Protein AF-A0A0F9CV78-F1 (afdb_monomer_lite)

Foldseek 3Di:
DVVVVVVVVVVVVVLVPDDDPPDDSVRVCCVVPNPCNVVVVVVVVVVCPVPPPPCPPVNVVVVVVVVVVVVVVVVVVVVVVVVVVVVVVVVVVVVVVVVVVVVVVVVVVLQVQLQVQLLVLLCLLVPPVCVVKHWDWPDDDPDTDIWIDDVNPDTDGCVPPHDPQSVLSSVVSSVVSCVCRVCPVVALEDEAEASRPRHDPSSLVSVLCCCVPVRVSHHYHYHHPDPVSVVSCVVSVVDPPQVDWDWDDADPVPGTDTDPLPPDLVVVLVVCLVVFVQLVSLVSLQVNLLVLLVVLCVQAVFDFDDDPVPDDGNVRRVVSSLVVLLVLLVLLLQQCVLVVPPVSNVVSVVLVVLSVVLVVQLVVLCVVVVVDPPHDCSSVDTSVSVVSNSVSVVSVSVSQADPPPRFGWGFDDDPNHGAWIAGPVRPHTGGSDGDDD

Secondary structure (DSSP, 8-state):
-HHHHHHHHHHHHHHHS---TTS-HHHHHHHHS-TTHHHHHHHHHHHHHHHSPP--HHHHHHHHHHHHHHHHHHHHHHHHHHHHHHHHHHHHHHHHHHHHHHHHHHHHHHHHHHHHHHHHHHHHHHGGGGTT--EEEEEETTEEEEEEE-TTS-EE-HHHHS-HHHHHHHHHHHHHHHHHHHHTTT--EEEEESTTTTS-HHHHHHHHHIIIII-TTSEEEEE-S-HHHHHHHHHTTSS-GGG--EEEEEETTTEEEEE-TTS-SHHHHHHHHHTT-HHHHHHHHHHHHHHHHHHHHHHTT------TT----HHHHHHHHHHHHHHHHHHHHHHHHHTT-HHHHHHHHHHHHHHHHHHHHHHHHHHHHHTTTTS--GGG--HHHHHHHHHHHHHHHHTTB-TTT-PBPEEEEETTEEEEEE-TTSS-EEE-PPPP-

pLDDT: mean 80.66, std 13.9, range [34.59, 96.81]

InterPro domains:
  IPR027417 P-loop containing nucleoside triphosphate hydrolase [G3DSA:3.40.50.300] (4-243)
  IPR027417 P-loop containing nucleoside triphosphate hydrolase [SSF52540] (61-232)

Structure (mmCIF, N/CA/C/O backbone):
data_AF-A0A0F9CV78-F1
#
_entry.id   AF-A0A0F9CV78-F1
#
loop_
_atom_site.group_PDB
_atom_site.id
_atom_site.type_symbol
_atom_site.label_atom_id
_atom_site.label_alt_id
_atom_site.label_comp_id
_atom_site.label_asym_id
_atom_site.label_entity_id
_atom_site.label_seq_id
_atom_site.pdbx_PDB_ins_code
_atom_site.Cartn_x
_atom_site.Cartn_y
_atom_site.Cartn_z
_atom_site.occupancy
_atom_site.B_iso_or_equiv
_atom_site.auth_seq_id
_atom_site.auth_comp_id
_atom_site.auth_asym_id
_atom_site.auth_atom_id
_atom_site.pdbx_PDB_model_num
ATOM 1 N N . CYS A 1 1 ? -30.129 31.614 67.080 1.00 50.88 1 CYS A N 1
ATOM 2 C CA . CYS A 1 1 ? -28.924 32.392 66.713 1.00 50.88 1 CYS A CA 1
ATOM 3 C C . CYS A 1 1 ? -28.994 33.032 65.321 1.00 50.88 1 CYS A C 1
ATOM 5 O O . CYS A 1 1 ? -28.891 34.248 65.264 1.00 50.88 1 CYS A O 1
ATOM 7 N N . LEU A 1 2 ? -29.278 32.307 64.228 1.00 42.62 2 LEU A N 1
ATOM 8 C CA . LEU A 1 2 ? -29.254 32.865 62.855 1.00 42.62 2 LEU A CA 1
ATOM 9 C C . LEU A 1 2 ? -30.142 34.105 62.583 1.00 42.62 2 LEU A C 1
ATOM 11 O O . LEU A 1 2 ? -29.738 34.988 61.833 1.00 42.62 2 LEU A O 1
ATOM 15 N N . ARG A 1 3 ? -31.340 34.210 63.181 1.00 42.53 3 ARG A N 1
ATOM 16 C CA . ARG A 1 3 ? -32.244 35.363 62.958 1.00 42.53 3 ARG A CA 1
ATOM 17 C C . ARG A 1 3 ? -31.780 36.658 63.646 1.00 42.53 3 ARG A C 1
ATOM 19 O O . ARG A 1 3 ? -32.016 37.732 63.109 1.00 42.53 3 ARG A O 1
ATOM 26 N N . LEU A 1 4 ? -31.095 36.558 64.790 1.00 50.34 4 LEU A N 1
ATOM 27 C CA . LEU A 1 4 ? -30.516 37.711 65.501 1.00 50.34 4 LEU A CA 1
ATOM 28 C C . LEU A 1 4 ? -29.255 38.230 64.801 1.00 50.34 4 LEU A C 1
ATOM 30 O O . LEU A 1 4 ? -29.034 39.434 64.758 1.00 50.34 4 LEU A O 1
ATOM 34 N N . GLN A 1 5 ? -28.470 37.328 64.207 1.00 54.75 5 GLN A N 1
ATOM 35 C CA . GLN A 1 5 ? -27.323 37.685 63.370 1.00 54.75 5 GLN A CA 1
ATOM 36 C C . GLN A 1 5 ? -27.761 38.450 62.119 1.00 54.75 5 GLN A C 1
ATOM 38 O O . GLN A 1 5 ? -27.295 39.560 61.910 1.00 54.75 5 GLN A O 1
ATOM 43 N N . LYS A 1 6 ? -28.778 37.960 61.394 1.00 61.81 6 LYS A N 1
ATOM 44 C CA . LYS A 1 6 ? -29.358 38.687 60.250 1.00 61.81 6 LYS A CA 1
ATOM 45 C C . LYS A 1 6 ? -29.834 40.102 60.596 1.00 61.81 6 LYS A C 1
ATOM 47 O O . LYS A 1 6 ? -29.668 41.010 59.792 1.00 61.81 6 LYS A O 1
ATOM 52 N N . LEU A 1 7 ? -30.441 40.287 61.769 1.00 59.09 7 LEU A N 1
ATOM 53 C CA . LEU A 1 7 ? -30.933 41.595 62.208 1.00 59.09 7 LEU A CA 1
ATOM 54 C C . LEU A 1 7 ? -29.784 42.543 62.587 1.00 59.09 7 LEU A C 1
ATOM 56 O O . LEU A 1 7 ? -29.840 43.728 62.272 1.00 59.09 7 LEU A O 1
ATOM 60 N N . ARG A 1 8 ? -28.723 42.011 63.210 1.00 63.50 8 ARG A N 1
ATOM 61 C CA . ARG A 1 8 ? -27.482 42.748 63.478 1.00 63.50 8 ARG A CA 1
ATOM 62 C C . ARG A 1 8 ? -26.820 43.199 62.177 1.00 63.50 8 ARG A C 1
ATOM 64 O O . ARG A 1 8 ? -26.468 44.367 62.074 1.00 63.50 8 ARG A O 1
ATOM 71 N N . ASP A 1 9 ? -26.735 42.306 61.195 1.00 64.06 9 ASP A N 1
ATOM 72 C CA . ASP A 1 9 ? -26.109 42.579 59.900 1.00 64.06 9 ASP A CA 1
ATOM 73 C C . ASP A 1 9 ? -26.882 43.657 59.112 1.00 64.06 9 ASP A C 1
ATOM 75 O O . ASP A 1 9 ? -26.280 44.586 58.571 1.00 64.06 9 ASP A O 1
ATOM 79 N N . LEU A 1 10 ? -28.222 43.603 59.133 1.00 63.41 10 LEU A N 1
ATOM 80 C CA . LEU A 1 10 ? -29.105 44.618 58.538 1.00 63.41 10 LEU A CA 1
ATOM 81 C C . LEU A 1 10 ? -28.942 46.007 59.177 1.00 63.41 10 LEU A C 1
ATOM 83 O O . LEU A 1 10 ? -28.912 47.004 58.463 1.00 63.41 10 LEU A O 1
ATOM 87 N N . LEU A 1 11 ? -28.815 46.089 60.506 1.00 63.91 11 LEU A N 1
ATOM 88 C CA . LEU A 1 11 ? -28.630 47.366 61.210 1.00 63.91 11 LEU A CA 1
ATOM 89 C C . LEU A 1 11 ? -27.239 47.969 60.969 1.00 63.91 11 LEU A C 1
ATOM 91 O O . LEU A 1 11 ? -27.109 49.188 60.858 1.00 63.91 11 LEU A O 1
ATOM 95 N N . SER A 1 12 ? -26.204 47.134 60.840 1.00 64.19 12 SER A N 1
ATOM 96 C CA . SER A 1 12 ? -24.864 47.599 60.461 1.00 64.19 12 SER A CA 1
ATOM 97 C C . SER A 1 12 ? -24.793 48.115 59.023 1.00 64.19 12 SER A C 1
ATOM 99 O O . SER A 1 12 ? -24.071 49.073 58.760 1.00 64.19 12 SER A O 1
ATOM 101 N N . ASP A 1 13 ? -25.567 47.542 58.100 1.00 66.38 13 ASP A N 1
ATOM 102 C CA . ASP A 1 13 ? -25.590 47.977 56.698 1.00 66.38 13 ASP A CA 1
ATOM 103 C C . ASP A 1 13 ? -26.216 49.380 56.538 1.00 66.38 13 ASP A C 1
ATOM 105 O O . ASP A 1 13 ? -25.771 50.181 55.717 1.00 66.38 13 ASP A O 1
ATOM 109 N N . VAL A 1 14 ? -27.191 49.730 57.386 1.00 64.06 14 VAL A N 1
ATOM 110 C CA . VAL A 1 14 ? -27.820 51.067 57.419 1.00 64.06 14 VAL A CA 1
ATOM 111 C C . VAL A 1 14 ? -26.862 52.141 57.950 1.00 64.06 14 VAL A C 1
ATOM 113 O O . VAL A 1 14 ? -26.805 53.234 57.391 1.00 64.06 14 VAL A O 1
ATOM 116 N N . LEU A 1 15 ? -26.062 51.830 58.978 1.00 62.72 15 LEU A N 1
ATOM 117 C CA . LEU A 1 15 ? -25.042 52.744 59.523 1.00 62.72 15 LEU A CA 1
ATOM 118 C C . LEU A 1 15 ? -23.914 53.039 58.524 1.00 62.72 15 LEU A C 1
ATOM 120 O O . LEU A 1 15 ? -23.358 54.135 58.533 1.00 62.72 15 LEU A O 1
ATOM 124 N N . ASN A 1 16 ? -23.598 52.077 57.656 1.00 64.31 16 ASN A N 1
ATOM 125 C CA . ASN A 1 16 ? -22.549 52.211 56.646 1.00 64.31 16 ASN A CA 1
ATOM 126 C C . ASN A 1 16 ? -23.013 52.956 55.380 1.00 64.31 16 ASN A C 1
ATOM 128 O O . ASN A 1 16 ? -22.179 53.464 54.636 1.00 64.31 16 ASN A O 1
ATOM 132 N N . LYS A 1 17 ? -24.328 53.021 55.122 1.00 62.88 17 LYS A N 1
ATOM 133 C CA . LYS A 1 17 ? -24.929 53.639 53.922 1.00 62.88 17 LYS A CA 1
ATOM 134 C C . LYS A 1 17 ? -25.483 55.050 54.145 1.00 62.88 17 LYS A C 1
ATOM 136 O O . LYS A 1 17 ? -26.015 55.643 53.209 1.00 62.88 17 LYS A O 1
ATOM 141 N N . TYR A 1 18 ? -25.379 55.595 55.356 1.00 63.53 18 TYR A N 1
ATOM 142 C CA . TYR A 1 18 ? -25.849 56.944 55.667 1.00 63.53 18 TYR A CA 1
ATOM 143 C C . TYR A 1 18 ? -24.794 57.991 55.272 1.00 63.53 18 TYR A C 1
ATOM 145 O O . TYR A 1 18 ? -23.692 57.997 55.815 1.00 63.53 18 TYR A O 1
ATOM 153 N N . ILE A 1 19 ? -25.117 58.853 54.303 1.00 60.72 19 ILE A N 1
ATOM 154 C CA . ILE A 1 19 ? -24.150 59.751 53.633 1.00 60.72 19 ILE A CA 1
ATOM 155 C C . ILE A 1 19 ? -24.356 61.233 54.024 1.00 60.72 19 ILE A C 1
ATOM 157 O O . ILE A 1 19 ? -23.511 62.077 53.734 1.00 60.72 19 ILE A O 1
ATOM 161 N N . GLU A 1 20 ? -25.436 61.581 54.729 1.00 62.31 20 GLU A N 1
ATOM 162 C CA . GLU A 1 20 ? -25.726 62.976 55.094 1.00 62.31 20 GLU A CA 1
ATOM 163 C C . GLU A 1 20 ? -25.055 63.400 56.413 1.00 62.31 20 GLU A C 1
ATOM 165 O O . GLU A 1 20 ? -25.213 62.774 57.455 1.00 62.31 20 GLU A O 1
ATOM 170 N N . SER A 1 21 ? -24.322 64.516 56.395 1.00 58.94 21 SER A N 1
ATOM 171 C CA . SER A 1 21 ? -23.435 64.957 57.485 1.00 58.94 21 SER A CA 1
ATOM 172 C C . SER A 1 21 ? -24.116 65.721 58.633 1.00 58.94 21 SER A C 1
ATOM 174 O O . SER A 1 21 ? -23.431 66.383 59.411 1.00 58.94 21 SER A O 1
ATOM 176 N N . GLN A 1 22 ? -25.450 65.710 58.729 1.00 64.06 22 GLN A N 1
ATOM 177 C CA . GLN A 1 22 ? -26.185 66.523 59.714 1.00 64.06 22 GLN A CA 1
ATOM 178 C C . GLN A 1 22 ? -26.315 65.883 61.105 1.00 64.06 22 GLN A C 1
ATOM 180 O O . GLN A 1 22 ? -26.549 66.599 62.075 1.00 64.06 22 GLN A O 1
ATOM 185 N N . PHE A 1 23 ? -26.125 64.569 61.236 1.00 64.19 23 PHE A N 1
ATOM 186 C CA . PHE A 1 23 ? -26.208 63.858 62.517 1.00 64.19 23 PHE A CA 1
ATOM 187 C C . PHE A 1 23 ? -24.953 63.003 62.725 1.00 64.19 23 PHE A C 1
ATOM 189 O O . PHE A 1 23 ? -24.473 62.366 61.789 1.00 64.19 23 PHE A O 1
ATOM 196 N N . SER A 1 24 ? -24.403 62.984 63.945 1.00 65.00 24 SER A N 1
ATOM 197 C CA . SER A 1 24 ? -23.242 62.145 64.268 1.00 65.00 24 SER A CA 1
ATOM 198 C C . SER A 1 24 ? -23.624 60.660 64.298 1.00 65.00 24 SER A C 1
ATOM 200 O O . SER A 1 24 ? -24.767 60.306 64.597 1.00 65.00 24 SER A O 1
ATOM 202 N N . GLN A 1 25 ? -22.662 59.769 64.035 1.00 65.06 25 GLN A N 1
ATOM 203 C CA . GLN A 1 25 ? -22.882 58.315 64.099 1.00 65.06 25 GLN A CA 1
ATOM 204 C C . GLN A 1 25 ? -23.460 57.857 65.450 1.00 65.06 25 GLN A C 1
ATOM 206 O O . GLN A 1 25 ? -24.319 56.979 65.478 1.00 65.06 25 GLN A O 1
ATOM 211 N N . GLU A 1 26 ? -23.053 58.482 66.558 1.00 63.97 26 GLU A N 1
ATOM 212 C CA . GLU A 1 26 ? -23.595 58.203 67.896 1.00 63.97 26 GLU A CA 1
ATOM 213 C C . GLU A 1 26 ? -25.069 58.619 68.035 1.00 63.97 26 GLU A C 1
ATOM 215 O O . GLU A 1 26 ? -25.862 57.910 68.656 1.00 63.97 26 GLU A O 1
ATOM 220 N N . MET A 1 27 ? -25.475 59.734 67.419 1.00 65.12 27 MET A N 1
ATOM 221 C CA . MET A 1 27 ? -26.878 60.166 67.390 1.00 65.12 27 MET A CA 1
ATOM 222 C C . MET A 1 27 ? -27.750 59.215 66.566 1.00 65.12 27 MET A C 1
ATOM 224 O O . MET A 1 27 ? -28.856 58.872 66.984 1.00 65.12 27 MET A O 1
ATOM 228 N N . ILE A 1 28 ? -27.240 58.746 65.426 1.00 65.19 28 ILE A N 1
ATOM 229 C CA . ILE A 1 28 ? -27.934 57.779 64.566 1.00 65.19 28 ILE A CA 1
ATOM 230 C C . ILE A 1 28 ? -28.060 56.426 65.279 1.00 65.19 28 ILE A C 1
ATOM 232 O O . ILE A 1 28 ? -29.124 55.808 65.239 1.00 65.19 28 ILE A O 1
ATOM 236 N N . GLN A 1 29 ? -27.025 55.992 66.007 1.00 64.38 29 GLN A N 1
ATOM 237 C CA . GLN A 1 29 ? -27.094 54.797 66.853 1.00 64.38 29 GLN A CA 1
ATOM 238 C C . GLN A 1 29 ? -28.166 54.919 67.939 1.00 64.38 29 GLN A C 1
ATOM 240 O O . GLN A 1 29 ? -28.953 53.990 68.099 1.00 64.38 29 GLN A O 1
ATOM 245 N N . LYS A 1 30 ? -28.275 56.067 68.618 1.00 65.8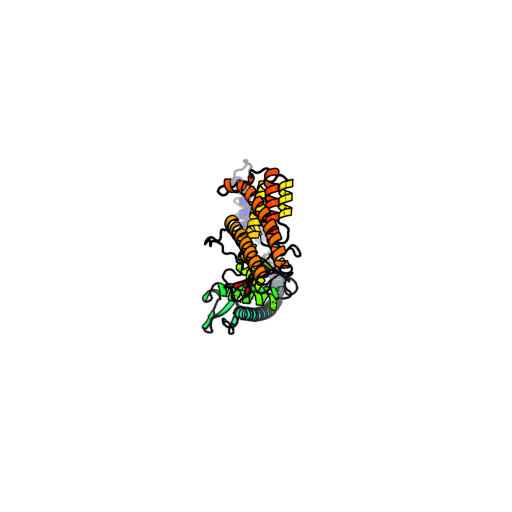8 30 LYS A N 1
ATOM 246 C CA . LYS A 1 30 ? -29.335 56.302 69.613 1.00 65.88 30 LYS A CA 1
ATOM 247 C C . LYS A 1 30 ? -30.738 56.427 69.016 1.00 65.88 30 LYS A C 1
ATOM 249 O O . LYS A 1 30 ? -31.706 56.176 69.726 1.00 65.88 30 LYS A O 1
ATOM 254 N N . MET A 1 31 ? -30.878 56.799 67.743 1.00 63.47 31 MET A N 1
ATOM 255 C CA . MET A 1 31 ? -32.172 56.794 67.046 1.00 63.47 31 MET A CA 1
ATOM 256 C C . MET A 1 31 ? -32.594 55.389 66.600 1.00 63.47 31 MET A C 1
ATOM 258 O O . MET A 1 31 ? -33.761 55.031 66.737 1.00 63.47 31 MET A O 1
ATOM 262 N N . LEU A 1 32 ? -31.657 54.588 66.083 1.00 64.75 32 LEU A N 1
ATOM 263 C CA . LEU A 1 32 ? -31.914 53.206 65.658 1.00 64.75 32 LEU A CA 1
ATOM 264 C C . LEU A 1 32 ? -32.088 52.262 66.851 1.00 64.75 32 LEU A C 1
ATOM 266 O O . LEU A 1 32 ? -32.885 51.324 66.794 1.00 64.75 32 LEU A O 1
ATOM 270 N N . ALA A 1 33 ? -31.347 52.514 67.928 1.00 65.06 33 ALA A N 1
ATOM 271 C CA . ALA A 1 33 ? -31.433 51.777 69.170 1.00 65.06 33 ALA A CA 1
ATOM 272 C C . ALA A 1 33 ? -31.265 52.703 70.389 1.00 65.06 33 ALA A C 1
ATOM 274 O O . ALA A 1 33 ? -30.157 52.818 70.910 1.00 65.06 33 ALA A O 1
ATOM 275 N N . PRO A 1 34 ? -32.338 53.367 70.867 1.00 69.50 34 PRO A N 1
ATOM 276 C CA . PRO A 1 34 ? -32.286 54.134 72.108 1.00 69.50 34 PRO A CA 1
ATOM 277 C C . PRO A 1 34 ? -31.696 53.319 73.265 1.00 69.50 34 PRO A C 1
ATOM 279 O O . PRO A 1 34 ? -32.010 52.138 73.413 1.00 69.50 34 PRO A O 1
ATOM 282 N N . ASP A 1 35 ? -30.890 53.956 74.120 1.00 64.88 35 ASP A N 1
ATOM 283 C CA . ASP A 1 35 ? -30.196 53.298 75.246 1.00 64.88 35 ASP A CA 1
ATOM 284 C C . ASP A 1 35 ? -31.171 52.510 76.153 1.00 64.88 35 ASP A C 1
ATOM 286 O O . ASP A 1 35 ? -30.845 51.449 76.686 1.00 64.88 35 ASP A O 1
ATOM 290 N N . ASN A 1 36 ? -32.425 52.970 76.230 1.00 64.75 36 ASN A N 1
ATOM 291 C CA . ASN A 1 36 ? -33.504 52.350 76.996 1.00 64.75 36 ASN A CA 1
ATOM 292 C C . ASN A 1 36 ? -34.358 51.356 76.185 1.00 64.75 36 ASN A C 1
ATOM 294 O O . ASN A 1 36 ? -35.458 51.014 76.620 1.00 64.75 36 ASN A O 1
ATOM 298 N N . ILE A 1 37 ? -33.918 50.865 75.017 1.00 69.31 37 ILE A N 1
ATOM 299 C CA . ILE A 1 37 ? -34.639 49.814 74.271 1.00 69.31 37 ILE A CA 1
ATOM 300 C C . ILE A 1 37 ? -34.779 48.558 75.117 1.00 69.31 37 ILE A C 1
ATOM 302 O O . ILE A 1 37 ? -35.851 47.958 75.132 1.00 69.31 37 ILE A O 1
ATOM 306 N N . ALA A 1 38 ? -33.718 48.149 75.816 1.00 66.06 38 ALA A N 1
ATOM 307 C CA . ALA A 1 38 ? -33.756 46.944 76.634 1.00 66.06 38 ALA A CA 1
ATOM 308 C C . ALA A 1 38 ? -34.803 47.079 77.751 1.00 66.06 38 ALA A C 1
ATOM 310 O O . ALA A 1 38 ? -35.628 46.185 77.924 1.00 66.06 38 ALA A O 1
ATOM 311 N N . GLU A 1 39 ? -34.839 48.225 78.437 1.00 73.94 39 GLU A N 1
ATOM 312 C CA . GLU A 1 39 ? -35.859 48.538 79.446 1.00 73.94 39 GLU A CA 1
ATOM 313 C C . GLU A 1 39 ? -37.260 48.690 78.849 1.00 73.94 39 GLU A C 1
ATOM 315 O O . GLU A 1 39 ? -38.228 48.195 79.419 1.00 73.94 39 GLU A O 1
ATOM 320 N N . SER A 1 40 ? -37.393 49.321 77.682 1.00 69.94 40 SER A N 1
ATOM 321 C CA . SER A 1 40 ? -38.678 49.513 77.002 1.00 69.94 40 SER A CA 1
ATOM 322 C C . SER A 1 40 ? -39.251 48.184 76.518 1.00 69.94 40 SER A C 1
ATOM 324 O O . SER A 1 40 ? -40.433 47.920 76.712 1.00 69.94 40 SER A O 1
ATOM 326 N N . LEU A 1 41 ? -38.417 47.299 75.965 1.00 71.75 41 LEU A N 1
ATOM 327 C CA . LEU A 1 41 ? -38.790 45.934 75.600 1.00 71.75 41 LEU A CA 1
ATOM 328 C C . LEU A 1 41 ? -39.101 45.090 76.833 1.00 71.75 41 LEU A C 1
ATOM 330 O O . LEU A 1 41 ? -40.050 44.314 76.789 1.00 71.75 41 LEU A O 1
ATOM 334 N N . GLN A 1 42 ? -38.365 45.245 77.937 1.00 74.38 42 GLN A N 1
ATOM 335 C CA . GLN A 1 42 ? -38.689 44.577 79.199 1.00 74.38 42 GLN A CA 1
ATOM 336 C C . GLN A 1 42 ? -40.005 45.082 79.800 1.00 74.38 42 GLN A C 1
ATOM 338 O O . GLN A 1 42 ? -40.780 44.271 80.302 1.00 74.38 42 GLN A O 1
ATOM 343 N N . ASN A 1 43 ? -40.305 46.378 79.698 1.00 76.81 43 ASN A N 1
ATOM 344 C CA . ASN A 1 43 ? -41.580 46.957 80.117 1.00 76.81 43 ASN A CA 1
ATOM 345 C C . ASN A 1 43 ? -42.733 46.521 79.210 1.00 76.81 43 ASN A C 1
ATOM 347 O O . ASN A 1 43 ? -43.790 46.141 79.701 1.00 76.81 43 ASN A O 1
ATOM 351 N N . ILE A 1 44 ? -42.531 46.483 77.895 1.00 71.38 44 ILE A N 1
ATOM 352 C CA . ILE A 1 44 ? -43.509 45.932 76.953 1.00 71.38 44 ILE A CA 1
ATOM 353 C C . ILE A 1 44 ? -43.723 44.442 77.243 1.00 71.38 44 ILE A C 1
ATOM 355 O O . ILE A 1 44 ? -44.864 44.015 77.372 1.00 71.38 44 ILE A O 1
ATOM 359 N N . LEU A 1 45 ? -42.664 43.655 77.453 1.00 69.31 45 LEU A N 1
ATOM 360 C CA . LEU A 1 45 ? -42.752 42.245 77.847 1.00 69.31 45 LEU A CA 1
ATOM 361 C C . LEU A 1 45 ? -43.443 42.058 79.200 1.00 69.31 45 LEU A C 1
ATOM 363 O O . LEU A 1 45 ? -44.180 41.090 79.367 1.00 69.31 45 LEU A O 1
ATOM 367 N N . SER A 1 46 ? -43.228 42.949 80.170 1.00 71.00 46 SER A N 1
ATOM 368 C CA . SER A 1 46 ? -43.860 42.869 81.490 1.00 71.00 46 SER A CA 1
ATOM 369 C C . SER A 1 46 ? -45.344 43.247 81.433 1.00 71.00 46 SER A C 1
ATOM 371 O O . SER A 1 46 ? -46.159 42.600 82.090 1.00 71.00 46 SER A O 1
ATOM 373 N N . ILE A 1 47 ? -45.721 44.215 80.591 1.00 72.38 47 ILE A N 1
ATOM 374 C CA . ILE A 1 47 ? -47.115 44.584 80.304 1.00 72.38 47 ILE A CA 1
ATOM 375 C C . ILE A 1 47 ? -47.810 43.479 79.497 1.00 72.38 47 ILE A C 1
ATOM 377 O O . ILE A 1 47 ? -48.936 43.112 79.825 1.00 72.38 47 ILE A O 1
ATOM 381 N N . ILE A 1 48 ? -47.140 42.895 78.500 1.00 64.44 48 ILE A N 1
ATOM 382 C CA . ILE A 1 48 ? -47.633 41.757 77.709 1.00 64.44 48 ILE A CA 1
ATOM 383 C C . ILE A 1 48 ? -47.833 40.538 78.610 1.00 64.44 48 ILE A C 1
ATOM 385 O O . ILE A 1 48 ? -48.910 39.963 78.597 1.00 64.44 48 ILE A O 1
ATOM 389 N N . LYS A 1 49 ? -46.873 40.186 79.475 1.00 63.75 49 LYS A N 1
ATOM 390 C CA . LYS A 1 49 ? -47.030 39.093 80.456 1.00 63.75 49 LYS A CA 1
ATOM 391 C C . LYS A 1 49 ? -48.159 39.332 81.468 1.00 63.75 49 LYS A C 1
ATOM 393 O O . LYS A 1 49 ? -48.642 38.369 82.054 1.00 63.75 49 LYS A O 1
ATOM 398 N N . LYS A 1 50 ? -48.549 40.593 81.705 1.00 65.38 50 LYS A N 1
ATOM 399 C CA . LYS A 1 50 ? -49.672 40.972 82.582 1.00 65.38 50 LYS A CA 1
ATOM 400 C C . LYS A 1 50 ? -51.026 41.035 81.859 1.00 65.38 50 LYS A C 1
ATOM 402 O O . LYS A 1 50 ? -52.040 40.838 82.516 1.00 65.38 50 LYS A O 1
ATOM 407 N N . ARG A 1 51 ? -51.062 41.346 80.554 1.00 62.22 51 ARG A N 1
ATOM 408 C CA . ARG A 1 51 ? -52.298 41.522 79.757 1.00 62.22 51 ARG A CA 1
ATOM 409 C C . ARG A 1 51 ? -52.647 40.338 78.859 1.00 62.22 51 ARG A C 1
ATOM 411 O O . ARG A 1 51 ? -53.821 40.143 78.568 1.00 62.22 51 ARG A O 1
ATOM 418 N N . VAL A 1 52 ? -51.658 39.578 78.404 1.00 55.94 52 VAL A N 1
ATOM 419 C CA . VAL A 1 52 ? -51.876 38.340 77.657 1.00 55.94 52 VAL A CA 1
ATOM 420 C C . VAL A 1 52 ? -52.105 37.246 78.695 1.00 55.94 52 VAL A C 1
ATOM 422 O O . VAL A 1 52 ? -51.247 37.072 79.567 1.00 55.94 52 VAL A O 1
ATOM 425 N N . PRO A 1 53 ? -53.247 36.535 78.670 1.00 58.97 53 PRO A N 1
ATOM 426 C CA . PRO A 1 53 ? -53.412 35.378 79.536 1.00 58.97 53 PRO A CA 1
ATOM 427 C C . PRO A 1 53 ? -52.219 34.448 79.298 1.00 58.97 53 PRO A C 1
ATOM 429 O O . PRO A 1 53 ? -51.831 34.236 78.148 1.00 58.97 53 PRO A O 1
ATOM 432 N N . LYS A 1 54 ? -51.599 33.915 80.368 1.00 57.50 54 LYS A N 1
ATOM 433 C CA . LYS A 1 54 ? -50.717 32.744 80.217 1.00 57.50 54 LYS A CA 1
ATOM 434 C C . LYS A 1 54 ? -51.496 31.784 79.333 1.00 57.50 54 LYS A C 1
ATOM 436 O O . LYS A 1 54 ? -52.643 31.511 79.692 1.00 57.50 54 LYS A O 1
ATOM 441 N N . THR A 1 55 ? -50.930 31.400 78.183 1.00 56.25 55 THR A N 1
ATOM 442 C CA . THR A 1 55 ? -51.597 30.501 77.237 1.00 56.25 55 THR A CA 1
ATOM 443 C C . THR A 1 55 ? -52.264 29.428 78.059 1.00 56.25 55 THR A C 1
ATOM 445 O O . THR A 1 55 ? -51.610 28.790 78.894 1.00 56.25 55 THR A O 1
ATOM 448 N N . SER A 1 56 ? -53.588 29.354 77.946 1.00 64.00 56 SER A N 1
ATOM 449 C CA . SER A 1 56 ? -54.312 28.412 78.773 1.00 64.00 56 SER A CA 1
ATOM 450 C C . SER A 1 56 ? -53.743 27.019 78.461 1.00 64.00 56 SER A C 1
ATOM 452 O O . SER A 1 56 ? -53.256 26.802 77.340 1.00 64.00 56 SER A O 1
ATOM 454 N N . PRO A 1 57 ? -53.704 26.085 79.424 1.00 72.81 57 PRO A N 1
ATOM 455 C CA . PRO A 1 57 ? -53.230 24.728 79.158 1.00 72.81 57 PRO A CA 1
ATOM 456 C C . PRO A 1 57 ? -53.850 24.138 77.878 1.00 72.81 57 PRO A C 1
ATOM 458 O O . PRO A 1 57 ? -53.180 23.420 77.141 1.00 72.81 57 PRO A O 1
ATOM 461 N N . GLU A 1 58 ? -55.088 24.534 77.569 1.00 74.62 58 GLU A N 1
ATOM 462 C CA . GLU A 1 58 ? -55.831 24.184 76.362 1.00 74.62 58 GLU A CA 1
ATOM 463 C C . GLU A 1 58 ? -55.260 24.820 75.081 1.00 74.62 58 GLU A C 1
ATOM 465 O O . GLU A 1 58 ? -55.121 24.121 74.083 1.00 74.62 58 GLU A O 1
ATOM 470 N N . GLN A 1 59 ? -54.873 26.102 75.082 1.00 74.56 59 GLN A N 1
ATOM 471 C CA . GLN A 1 59 ? -54.224 26.750 73.929 1.00 74.56 59 GLN A CA 1
ATOM 472 C C . GLN A 1 59 ? -52.838 26.170 73.637 1.00 74.56 59 GLN A C 1
ATOM 474 O O . GLN A 1 59 ? -52.510 25.909 72.485 1.00 74.56 59 GLN A O 1
ATOM 479 N N . TYR A 1 60 ? -52.041 25.904 74.675 1.00 77.81 60 TYR A N 1
ATOM 480 C CA . TYR A 1 60 ? -50.739 25.254 74.504 1.00 77.81 60 TYR A CA 1
ATOM 481 C C . TYR A 1 60 ? -50.883 23.814 73.990 1.00 77.81 60 TYR A C 1
ATOM 483 O O . TYR A 1 60 ? -50.104 23.369 73.145 1.00 77.81 60 TYR A O 1
ATOM 491 N N . ALA A 1 61 ? -51.893 23.082 74.470 1.00 80.00 61 ALA A N 1
ATOM 492 C CA . ALA A 1 61 ? -52.229 21.766 73.939 1.00 80.00 61 ALA A CA 1
ATOM 493 C C . ALA A 1 61 ? -52.680 21.844 72.471 1.00 80.00 61 ALA A C 1
ATOM 495 O O . ALA A 1 61 ? -52.246 21.023 71.668 1.00 80.00 61 ALA A O 1
ATOM 496 N N . TRP A 1 62 ? -53.490 22.840 72.105 1.00 83.94 62 TRP A N 1
ATOM 497 C CA . TRP A 1 62 ? -53.971 23.042 70.737 1.00 83.94 62 TRP A CA 1
ATOM 498 C C . TRP A 1 62 ? -52.841 23.385 69.753 1.00 83.94 62 TRP A C 1
ATOM 500 O O . TRP A 1 62 ? -52.744 22.759 68.698 1.00 83.94 62 TRP A O 1
ATOM 510 N N . ASP A 1 63 ? -51.931 24.292 70.119 1.00 83.88 63 ASP A N 1
ATOM 511 C CA . ASP A 1 63 ? -50.752 24.623 69.303 1.00 83.88 63 ASP A CA 1
ATOM 512 C C . ASP A 1 63 ? -49.841 23.398 69.108 1.00 83.88 63 ASP A C 1
ATOM 514 O O . ASP A 1 63 ? -49.360 23.135 68.003 1.00 83.88 63 ASP A O 1
ATOM 518 N N . ASN A 1 64 ? -49.629 22.606 70.166 1.00 85.00 64 ASN A N 1
ATOM 519 C CA . ASN A 1 64 ? -48.837 21.377 70.082 1.00 85.00 64 ASN A CA 1
ATOM 520 C C . ASN A 1 64 ? -49.502 20.310 69.208 1.00 85.00 64 ASN A C 1
ATOM 522 O O . ASN A 1 64 ? -48.806 19.651 68.442 1.00 85.00 64 ASN A O 1
ATOM 526 N N . LEU A 1 65 ? -50.822 20.135 69.308 1.00 88.31 65 LEU A N 1
ATOM 527 C CA . LEU A 1 65 ? -51.566 19.196 68.465 1.00 88.31 65 LEU A CA 1
ATOM 528 C C . LEU A 1 65 ? -51.519 19.615 66.994 1.00 88.31 65 LEU A C 1
ATOM 530 O O . LEU A 1 65 ? -51.283 18.769 66.137 1.00 88.31 65 LEU A O 1
ATOM 534 N N . THR A 1 66 ? -51.651 20.912 66.713 1.00 87.94 66 THR A N 1
ATOM 535 C CA . THR A 1 66 ? -51.558 21.457 65.351 1.00 87.94 66 THR A CA 1
ATOM 536 C C . THR A 1 66 ? -50.166 21.216 64.765 1.00 87.94 66 THR A C 1
ATOM 538 O O . THR A 1 66 ? -50.036 20.736 63.641 1.00 87.94 66 THR A O 1
ATOM 541 N N . ARG A 1 67 ? -49.107 21.457 65.553 1.00 88.75 67 ARG A N 1
ATOM 542 C CA . ARG A 1 67 ? -47.732 21.186 65.116 1.00 88.75 67 ARG A CA 1
ATOM 543 C C . ARG A 1 67 ? -47.461 19.696 64.923 1.00 88.75 67 ARG A C 1
ATOM 545 O O . ARG A 1 67 ? -46.812 19.322 63.955 1.00 88.75 67 ARG A O 1
ATOM 552 N N . LEU A 1 68 ? -47.973 18.844 65.813 1.00 91.81 68 LEU A N 1
ATOM 553 C CA . LEU A 1 68 ? -47.871 17.391 65.671 1.00 91.81 68 LEU A CA 1
ATOM 554 C C . LEU A 1 68 ? -48.587 16.894 64.412 1.00 91.81 68 LEU A C 1
ATOM 556 O O . LEU A 1 68 ? -48.073 15.996 63.756 1.00 91.81 68 LEU A O 1
ATOM 560 N N . GLU A 1 69 ? -49.732 17.476 64.049 1.00 92.69 69 GLU A N 1
ATOM 561 C CA . GLU A 1 69 ? -50.435 17.142 62.807 1.00 92.69 69 GLU A CA 1
ATOM 562 C C . GLU A 1 69 ? -49.606 17.515 61.566 1.00 92.69 69 GLU A C 1
ATOM 564 O O . GLU A 1 69 ? -49.496 16.719 60.631 1.00 92.69 69 GLU A O 1
ATOM 569 N N . GLU A 1 70 ? -48.983 18.698 61.556 1.00 91.19 70 GLU A N 1
ATOM 570 C CA . GLU A 1 70 ? -48.068 19.116 60.484 1.00 91.19 70 GLU A CA 1
ATOM 571 C C . GLU A 1 70 ? -46.830 18.211 60.399 1.00 91.19 70 GLU A C 1
ATOM 573 O O . GLU A 1 70 ? -46.497 17.721 59.316 1.00 91.19 70 GLU A O 1
ATOM 578 N N . ASP A 1 71 ? -46.182 17.940 61.535 1.00 90.94 71 ASP A N 1
ATOM 579 C CA . ASP A 1 71 ? -45.002 17.076 61.625 1.00 90.94 71 ASP A CA 1
ATOM 580 C C . ASP A 1 71 ? -45.329 15.644 61.156 1.00 90.94 71 ASP A C 1
ATOM 582 O O . ASP A 1 71 ? -44.545 15.027 60.427 1.00 90.94 71 ASP A O 1
ATOM 586 N N . LEU A 1 72 ? -46.515 15.128 61.502 1.00 93.94 72 LEU A N 1
ATOM 587 C CA . LEU A 1 72 ? -46.985 13.807 61.083 1.00 93.94 72 LEU A CA 1
ATOM 588 C C . LEU A 1 72 ? -47.240 13.750 59.570 1.00 93.94 72 LEU A C 1
ATOM 590 O O . LEU A 1 72 ? -46.765 12.824 58.915 1.00 93.94 72 LEU A O 1
ATOM 594 N N . LYS A 1 73 ? -47.861 14.780 58.976 1.00 93.06 73 LYS A N 1
ATOM 595 C CA . LYS A 1 73 ? -48.017 14.884 57.510 1.00 93.06 73 LYS A CA 1
ATOM 596 C C . LYS A 1 73 ? -46.670 14.946 56.787 1.00 93.06 73 LYS A C 1
ATOM 598 O O . LYS A 1 73 ? -46.516 14.373 55.706 1.00 93.06 73 LYS A O 1
ATOM 603 N N . ILE A 1 74 ? -45.681 15.649 57.345 1.00 93.19 74 ILE A N 1
ATOM 604 C CA . ILE A 1 74 ? -44.324 15.697 56.779 1.00 93.19 74 ILE A CA 1
ATOM 605 C C . ILE A 1 74 ? -43.678 14.311 56.842 1.00 93.19 74 ILE A C 1
ATOM 607 O O . ILE A 1 74 ? -43.094 13.868 55.850 1.00 93.19 74 ILE A O 1
ATOM 611 N N . TYR A 1 75 ? -43.810 13.617 57.974 1.00 93.81 75 TYR A N 1
ATOM 612 C CA . TYR A 1 75 ? -43.279 12.270 58.162 1.00 93.81 75 TYR A CA 1
ATOM 613 C C . TYR A 1 75 ? -43.901 11.257 57.192 1.00 93.81 75 TYR A C 1
ATOM 615 O O . TYR A 1 75 ? -43.167 10.537 56.516 1.00 93.81 75 TYR A O 1
ATOM 623 N N . GLU A 1 76 ? -45.228 11.243 57.053 1.00 93.31 76 GLU A N 1
ATOM 624 C CA . GLU A 1 76 ? -45.941 10.367 56.113 1.00 93.31 76 GLU A CA 1
ATOM 625 C C . GLU A 1 76 ? -45.524 10.637 54.660 1.00 93.31 76 GLU A C 1
ATOM 627 O O . GLU A 1 76 ? -45.224 9.714 53.898 1.00 93.31 76 GLU A O 1
ATOM 632 N N . ASN A 1 77 ? -45.404 11.911 54.273 1.00 93.38 77 ASN A N 1
ATOM 633 C CA . ASN A 1 77 ? -44.909 12.283 52.949 1.00 93.38 77 ASN A CA 1
ATOM 634 C C . ASN A 1 77 ? -43.454 11.846 52.723 1.00 93.38 77 ASN A C 1
ATOM 636 O O . ASN A 1 77 ? -43.107 11.406 51.624 1.00 93.38 77 ASN A O 1
ATOM 640 N N . ALA A 1 78 ? -42.594 11.960 53.737 1.00 92.75 78 ALA A N 1
ATOM 641 C CA . ALA A 1 78 ? -41.211 11.500 53.664 1.00 92.75 78 ALA A CA 1
ATOM 642 C C . ALA A 1 78 ? -41.126 9.969 53.559 1.00 92.75 78 ALA A C 1
ATOM 644 O O . ALA A 1 78 ? -40.340 9.468 52.753 1.00 92.75 78 ALA A O 1
ATOM 645 N N . GLN A 1 79 ? -41.964 9.228 54.293 1.00 95.31 79 GLN A N 1
ATOM 646 C CA . GLN A 1 79 ? -42.082 7.775 54.154 1.00 95.31 79 GLN A CA 1
ATOM 647 C C . GLN A 1 79 ? -42.508 7.381 52.737 1.00 95.31 79 GLN A C 1
ATOM 649 O O . GLN A 1 79 ? -41.846 6.548 52.119 1.00 95.31 79 GLN A O 1
ATOM 654 N N . ASN A 1 80 ? -43.544 8.021 52.186 1.00 92.69 80 ASN A N 1
ATOM 655 C CA . ASN A 1 80 ? -44.010 7.754 50.824 1.00 92.69 80 ASN A CA 1
ATOM 656 C C . ASN A 1 80 ? -42.924 8.046 49.778 1.00 92.69 80 ASN A C 1
ATOM 658 O O . ASN A 1 80 ? -42.696 7.244 48.873 1.00 92.69 80 ASN A O 1
ATOM 662 N N . LYS A 1 81 ? -42.198 9.163 49.919 1.00 94.25 81 LYS A N 1
ATOM 663 C CA . LYS A 1 81 ? -41.062 9.491 49.043 1.00 94.25 81 LYS A CA 1
ATOM 664 C C . LYS A 1 81 ? -39.935 8.470 49.148 1.00 94.25 81 LYS A C 1
ATOM 666 O O . LYS A 1 81 ? -39.372 8.104 48.123 1.00 94.25 81 LYS A O 1
ATOM 671 N N . ASN A 1 82 ? -39.618 8.003 50.354 1.00 95.38 82 ASN A N 1
ATOM 672 C CA . ASN A 1 82 ? -38.598 6.978 50.561 1.00 95.38 82 ASN A CA 1
ATOM 673 C C . ASN A 1 82 ? -39.011 5.647 49.914 1.00 95.38 82 ASN A C 1
ATOM 675 O O . ASN A 1 82 ? -38.212 5.013 49.230 1.00 95.38 82 ASN A O 1
ATOM 679 N N . LEU A 1 83 ? -40.285 5.266 50.044 1.00 94.62 83 LEU A N 1
ATOM 680 C CA . LEU A 1 83 ? -40.831 4.073 49.399 1.00 94.62 83 LEU A CA 1
ATOM 681 C C . LEU A 1 83 ? -40.726 4.164 47.866 1.00 94.62 83 LEU A C 1
ATOM 683 O O . LEU A 1 83 ? -40.239 3.238 47.222 1.00 94.62 83 LEU A O 1
ATOM 687 N N . LEU A 1 84 ? -41.114 5.305 47.285 1.00 94.56 84 LEU A N 1
ATOM 688 C CA . LEU A 1 84 ? -40.988 5.557 45.845 1.00 94.56 84 LEU A CA 1
ATOM 689 C C . LEU A 1 84 ? -39.526 5.561 45.380 1.00 94.56 84 LEU A C 1
ATOM 691 O O . LEU A 1 84 ? -39.212 4.978 44.344 1.00 94.56 84 LEU A O 1
ATOM 695 N N . ALA A 1 85 ? -38.626 6.188 46.141 1.00 94.94 85 ALA A N 1
ATOM 696 C CA . ALA A 1 85 ? -37.198 6.205 45.841 1.00 94.94 85 ALA A CA 1
ATOM 697 C C . ALA A 1 85 ? -36.603 4.792 45.863 1.00 94.94 85 ALA A C 1
ATOM 699 O O . ALA A 1 85 ? -35.825 4.453 44.975 1.00 94.94 85 ALA A O 1
ATOM 700 N N . LYS A 1 86 ? -37.021 3.950 46.815 1.00 96.31 86 LYS A N 1
ATOM 701 C CA . LYS A 1 86 ? -36.594 2.551 46.902 1.00 96.31 86 LYS A CA 1
ATOM 702 C C . LYS A 1 86 ? -37.040 1.738 45.685 1.00 96.31 86 LYS A C 1
ATOM 704 O O . LYS A 1 86 ? -36.216 1.067 45.077 1.00 96.31 86 LYS A O 1
ATOM 709 N N . ILE A 1 87 ? -38.301 1.877 45.268 1.00 95.19 87 ILE A N 1
ATOM 710 C CA . ILE A 1 87 ? -38.817 1.216 44.057 1.00 95.19 87 ILE A CA 1
ATOM 711 C C . ILE A 1 87 ? -38.056 1.684 42.808 1.00 95.19 87 ILE A C 1
ATOM 713 O O . ILE A 1 87 ? -37.722 0.881 41.940 1.00 95.19 87 ILE A O 1
ATOM 717 N N . ASN A 1 88 ? -37.778 2.985 42.690 1.00 94.88 88 ASN A N 1
ATOM 718 C CA . ASN A 1 88 ? -37.032 3.520 41.551 1.00 94.88 88 ASN A CA 1
ATOM 719 C C . ASN A 1 88 ? -35.572 3.056 41.545 1.00 94.88 88 ASN A C 1
ATOM 721 O O . ASN A 1 88 ? -35.045 2.768 40.474 1.00 94.88 88 ASN A O 1
ATOM 725 N N . PHE A 1 89 ? -34.940 2.952 42.716 1.00 96.62 89 PHE A N 1
ATOM 726 C CA . PHE A 1 89 ? -33.602 2.388 42.860 1.00 96.62 89 PHE A CA 1
ATOM 727 C C . PHE A 1 89 ? -33.569 0.924 42.409 1.00 96.62 89 PHE A C 1
ATOM 729 O O . PHE A 1 89 ? -32.752 0.581 41.566 1.00 96.62 89 PHE A O 1
ATOM 736 N N . GLU A 1 90 ? -34.503 0.092 42.878 1.00 95.94 90 GLU A N 1
ATOM 737 C CA . GLU A 1 90 ? -34.603 -1.318 42.470 1.00 95.94 90 GLU A CA 1
ATOM 738 C C . GLU A 1 90 ? -34.806 -1.458 40.951 1.00 95.94 90 GLU A C 1
ATOM 740 O O . GLU A 1 90 ? -34.164 -2.285 40.307 1.00 95.94 90 GLU A O 1
ATOM 745 N N . LYS A 1 91 ? -35.640 -0.605 40.340 1.00 95.50 91 LYS A N 1
ATOM 746 C CA . LYS A 1 91 ? -35.816 -0.573 38.878 1.00 95.50 91 LYS A CA 1
ATOM 747 C C . LYS A 1 91 ? -34.546 -0.158 38.137 1.00 95.50 91 LYS A C 1
ATOM 749 O O . LYS A 1 91 ? -34.224 -0.758 37.116 1.00 95.50 91 LYS A O 1
ATOM 754 N N . ALA A 1 92 ? -33.859 0.878 38.615 1.00 96.06 92 ALA A N 1
ATOM 755 C CA . ALA A 1 92 ? -32.627 1.364 38.003 1.00 96.06 92 ALA A CA 1
ATOM 756 C C . ALA A 1 92 ? -31.499 0.329 38.114 1.00 96.06 92 ALA A C 1
ATOM 758 O O . ALA A 1 92 ? -30.766 0.129 37.150 1.00 96.06 92 ALA A O 1
ATOM 759 N N . ASP A 1 93 ? -31.408 -0.365 39.249 1.00 96.81 93 ASP A N 1
ATOM 760 C CA . ASP A 1 93 ? -30.449 -1.443 39.475 1.00 96.81 93 ASP A CA 1
ATOM 761 C C . ASP A 1 93 ? -30.717 -2.631 38.539 1.00 96.81 93 ASP A C 1
ATOM 763 O O . ASP A 1 93 ? -29.822 -3.070 37.818 1.00 96.81 93 ASP A O 1
ATOM 767 N N . LEU A 1 94 ? -31.975 -3.077 38.430 1.00 96.06 94 LEU A N 1
ATOM 768 C CA . LEU A 1 94 ? -32.368 -4.126 37.481 1.00 96.06 94 LEU A CA 1
ATOM 769 C C . LEU A 1 94 ? -32.083 -3.742 36.023 1.00 96.06 94 LEU A C 1
ATOM 771 O O . LEU A 1 94 ? -31.572 -4.568 35.263 1.00 96.06 94 LEU A O 1
ATOM 775 N N . LEU A 1 95 ? -32.391 -2.501 35.629 1.00 95.94 95 LEU A N 1
ATOM 776 C CA . LEU A 1 95 ? -32.098 -1.981 34.291 1.00 95.94 95 LEU A CA 1
ATOM 777 C C . LEU A 1 95 ? -30.588 -1.984 34.023 1.00 95.94 95 LEU A C 1
ATOM 779 O O . LEU A 1 95 ? -30.157 -2.478 32.985 1.00 95.94 95 LEU A O 1
ATOM 783 N N . SER A 1 96 ? -29.795 -1.458 34.960 1.00 94.81 96 SER A N 1
ATOM 784 C CA . SER A 1 96 ? -28.336 -1.385 34.855 1.00 94.81 96 SER A CA 1
ATOM 785 C C . SER A 1 96 ? -27.718 -2.776 34.731 1.00 94.81 96 SER A C 1
ATOM 787 O O . SER A 1 96 ? -26.912 -3.013 33.835 1.00 94.81 96 SER A O 1
ATOM 789 N N . ASN A 1 97 ? -28.144 -3.718 35.575 1.00 94.62 97 ASN A N 1
ATOM 790 C CA . ASN A 1 97 ? -27.656 -5.095 35.550 1.00 94.62 97 ASN A CA 1
ATOM 791 C C . ASN A 1 97 ? -28.022 -5.802 34.239 1.00 94.62 97 ASN A C 1
ATOM 793 O O . ASN A 1 97 ? -27.168 -6.437 33.623 1.00 94.62 97 ASN A O 1
ATOM 797 N N . SER A 1 98 ? -29.262 -5.637 33.767 1.00 95.00 98 SER A N 1
ATOM 798 C CA . SER A 1 98 ? -29.713 -6.225 32.497 1.00 95.00 98 SER A CA 1
ATOM 799 C C . SER A 1 98 ? -28.966 -5.635 31.299 1.00 95.00 98 SER A C 1
ATOM 801 O O . SER A 1 98 ? -28.564 -6.364 30.395 1.00 95.00 98 SER A O 1
ATOM 803 N N . PHE A 1 99 ? -28.742 -4.317 31.296 1.00 92.75 99 PHE A N 1
ATOM 804 C CA . PHE A 1 99 ? -27.972 -3.638 30.257 1.00 92.75 99 PHE A CA 1
ATOM 805 C C . PHE A 1 99 ? -26.513 -4.099 30.245 1.00 92.75 99 PHE A C 1
ATOM 807 O O . PHE A 1 99 ? -25.982 -4.405 29.180 1.00 92.75 99 PHE A O 1
ATOM 814 N N . GLN A 1 100 ? -25.877 -4.191 31.416 1.00 89.75 100 GLN A N 1
ATOM 815 C CA . GLN A 1 100 ? -24.489 -4.624 31.537 1.00 89.75 100 GLN A CA 1
ATOM 816 C C . GLN A 1 100 ? -24.317 -6.067 31.046 1.00 89.75 100 GLN A C 1
ATOM 818 O O . GLN A 1 100 ? -23.434 -6.318 30.235 1.00 89.75 100 GLN A O 1
ATOM 823 N N . GLN A 1 101 ? -25.216 -6.981 31.427 1.00 89.56 101 GLN A N 1
ATOM 824 C CA . GLN A 1 101 ? -25.205 -8.365 30.937 1.00 89.56 101 GLN A CA 1
ATOM 825 C C . GLN A 1 101 ? -25.406 -8.455 29.420 1.00 89.56 101 GLN A C 1
ATOM 827 O O . GLN A 1 101 ? -24.678 -9.177 28.743 1.00 89.56 101 GLN A O 1
ATOM 832 N N . ALA A 1 102 ? -26.372 -7.715 28.866 1.00 92.00 102 ALA A N 1
ATOM 833 C CA . ALA A 1 102 ? -26.618 -7.714 27.425 1.00 92.00 102 ALA A CA 1
ATOM 834 C C . ALA A 1 102 ? -25.415 -7.161 26.644 1.00 92.00 102 ALA A C 1
ATOM 836 O O . ALA A 1 102 ? -24.994 -7.754 25.652 1.00 92.00 102 ALA A O 1
ATOM 837 N N . LYS A 1 103 ? -24.837 -6.052 27.117 1.00 87.25 103 LYS A N 1
ATOM 838 C CA . LYS A 1 103 ? -23.646 -5.430 26.534 1.00 87.25 103 LYS A CA 1
ATOM 839 C C . LYS A 1 103 ? -22.445 -6.373 26.586 1.00 87.25 103 LYS A C 1
ATOM 841 O O . LYS A 1 103 ? -21.781 -6.548 25.570 1.00 87.25 103 LYS A O 1
ATOM 846 N N . ASP A 1 104 ? -22.181 -6.980 27.741 1.00 85.88 104 ASP A N 1
ATOM 847 C CA . ASP A 1 104 ? -21.030 -7.862 27.931 1.00 85.88 104 ASP A CA 1
ATOM 848 C C . ASP A 1 104 ? -21.152 -9.111 27.046 1.00 85.88 104 ASP A C 1
ATOM 850 O O . ASP A 1 104 ? -20.184 -9.471 26.385 1.00 85.88 104 ASP A O 1
ATOM 854 N N . ASN A 1 105 ? -22.349 -9.696 26.919 1.00 88.38 105 ASN A N 1
ATOM 855 C CA . ASN A 1 105 ? -22.588 -10.823 26.010 1.00 88.38 105 ASN A CA 1
ATOM 856 C C . ASN A 1 105 ? -22.315 -10.466 24.540 1.00 88.38 105 ASN A C 1
ATOM 858 O O . ASN A 1 105 ? -21.679 -11.238 23.827 1.00 88.38 105 ASN A O 1
ATOM 862 N N . ILE A 1 106 ? -22.777 -9.298 24.076 1.00 88.25 106 ILE A N 1
ATOM 863 C CA . ILE A 1 106 ? -22.539 -8.850 22.695 1.00 88.25 106 ILE A CA 1
ATOM 864 C C . ILE A 1 106 ? -21.043 -8.614 22.455 1.00 88.25 106 ILE A C 1
ATOM 866 O O . ILE A 1 106 ? -20.513 -9.040 21.432 1.00 88.25 106 ILE A O 1
ATOM 870 N N . LEU A 1 107 ? -20.359 -7.956 23.396 1.00 85.19 107 LEU A N 1
ATOM 871 C CA . LEU A 1 107 ? -18.931 -7.665 23.277 1.00 85.19 107 LEU A CA 1
ATOM 872 C C . LEU A 1 107 ? -18.077 -8.934 23.309 1.00 85.19 107 LEU A C 1
ATOM 874 O O . LEU A 1 107 ? -17.161 -9.046 22.504 1.00 85.19 107 LEU A O 1
ATOM 878 N N . ILE A 1 108 ? -18.381 -9.887 24.194 1.00 86.25 108 ILE A N 1
ATOM 879 C CA . ILE A 1 108 ? -17.659 -11.164 24.273 1.00 86.25 108 ILE A CA 1
ATOM 880 C C . ILE A 1 108 ? -17.774 -11.910 22.945 1.00 86.25 108 ILE A C 1
ATOM 882 O O . ILE A 1 108 ? -16.746 -12.259 22.372 1.00 86.25 108 ILE A O 1
ATOM 886 N N . ASN A 1 109 ? -18.988 -12.061 22.407 1.00 88.81 109 ASN A N 1
ATOM 887 C CA . ASN A 1 109 ? -19.187 -12.730 21.120 1.00 88.81 109 ASN A CA 1
ATOM 888 C C . ASN A 1 109 ? -18.422 -12.025 19.989 1.00 88.81 109 ASN A C 1
ATOM 890 O O . ASN A 1 109 ? -17.754 -12.676 19.191 1.00 88.81 109 ASN A O 1
ATOM 894 N N . LEU A 1 110 ? -18.463 -10.688 19.948 1.00 88.44 110 LEU A N 1
ATOM 895 C CA . LEU A 1 110 ? -17.726 -9.908 18.954 1.00 88.44 110 LEU A CA 1
ATOM 896 C C . LEU A 1 110 ? -16.206 -10.115 19.074 1.00 88.44 110 LEU A C 1
ATOM 898 O O . LEU A 1 110 ? -15.529 -10.277 18.061 1.00 88.44 110 LEU A O 1
ATOM 902 N N . TYR A 1 111 ? -15.661 -10.130 20.294 1.00 89.19 111 TYR A N 1
ATOM 903 C CA . TYR A 1 111 ? -14.234 -10.373 20.514 1.00 89.19 111 TYR A CA 1
ATOM 904 C C . TYR A 1 111 ? -13.817 -11.792 20.135 1.00 89.19 111 TYR A C 1
ATOM 906 O O . TYR A 1 111 ? -12.729 -11.960 19.590 1.00 89.19 111 TYR A O 1
ATOM 914 N N . GLU A 1 112 ? -14.657 -12.799 20.379 1.00 90.50 112 GLU A N 1
ATOM 915 C CA . GLU A 1 112 ? -14.385 -14.176 19.956 1.00 90.50 112 GLU A CA 1
ATOM 916 C C . GLU A 1 112 ? -14.365 -14.306 18.431 1.00 90.50 112 GLU A C 1
ATOM 918 O O . GLU A 1 112 ? -13.420 -14.872 17.884 1.00 90.50 112 GLU A O 1
ATOM 923 N N . GLU A 1 113 ? -15.326 -13.701 17.730 1.00 91.56 113 GLU A N 1
ATOM 924 C CA . GLU A 1 113 ? -15.335 -13.694 16.264 1.00 91.56 113 GLU A CA 1
ATOM 925 C C . GLU A 1 113 ? -14.119 -12.973 15.667 1.00 91.56 113 GLU A C 1
ATOM 927 O O . GLU A 1 113 ? -13.523 -13.455 14.700 1.00 91.56 113 GLU A O 1
ATOM 932 N N . ILE A 1 114 ? -13.740 -11.823 16.237 1.00 92.88 114 ILE A N 1
ATOM 933 C CA . ILE A 1 114 ? -12.545 -11.080 15.817 1.00 92.88 114 ILE A CA 1
ATOM 934 C C . ILE A 1 114 ? -11.288 -11.901 16.103 1.00 92.88 114 ILE A C 1
ATOM 936 O O . ILE A 1 114 ? -10.409 -11.975 15.251 1.00 92.88 114 ILE A O 1
ATOM 940 N N . ARG A 1 115 ? -11.190 -12.541 17.274 1.00 93.38 115 ARG A N 1
ATOM 941 C CA . ARG A 1 115 ? -10.054 -13.398 17.642 1.00 93.38 115 ARG A CA 1
ATOM 942 C C . ARG A 1 115 ? -9.882 -14.531 16.636 1.00 93.38 115 ARG A C 1
ATOM 944 O O . ARG A 1 115 ? -8.768 -14.751 16.169 1.00 93.38 115 ARG A O 1
ATOM 951 N N . ASP A 1 116 ? -10.958 -15.243 16.321 1.00 93.88 116 ASP A N 1
ATOM 952 C CA . ASP A 1 116 ? -10.896 -16.431 15.468 1.00 93.88 116 ASP A CA 1
ATOM 953 C C . ASP A 1 116 ? -10.480 -16.058 14.043 1.00 93.88 116 ASP A C 1
ATOM 955 O O . ASP A 1 116 ? -9.579 -16.680 13.475 1.00 93.88 116 ASP A O 1
ATOM 959 N N . ARG A 1 117 ? -11.051 -14.974 13.507 1.00 94.38 117 ARG A N 1
ATOM 960 C CA . ARG A 1 117 ? -10.686 -14.454 12.187 1.00 94.38 117 ARG A CA 1
ATOM 961 C C . ARG A 1 117 ? -9.268 -13.880 12.151 1.00 94.38 117 ARG A C 1
ATOM 963 O O . ARG A 1 117 ? -8.534 -14.122 11.198 1.00 94.38 117 ARG A O 1
ATOM 970 N N . PHE A 1 118 ? -8.841 -13.191 13.206 1.00 94.94 118 PHE A N 1
ATOM 971 C CA . PHE A 1 118 ? -7.468 -12.707 13.346 1.00 94.94 118 PHE A CA 1
ATOM 972 C C . PHE A 1 118 ? -6.451 -13.858 13.317 1.00 94.94 118 PHE A C 1
ATOM 974 O O . PHE A 1 118 ? -5.468 -13.792 12.580 1.00 94.94 118 PHE A O 1
ATOM 981 N N . VAL A 1 119 ? -6.699 -14.923 14.088 1.00 94.12 119 VAL A N 1
ATOM 982 C CA . VAL A 1 119 ? -5.831 -16.110 14.136 1.00 94.12 119 VAL A CA 1
ATOM 983 C C . VAL A 1 119 ? -5.786 -16.812 12.778 1.00 94.12 119 VAL A C 1
ATOM 985 O O . VAL A 1 119 ? -4.716 -17.247 12.360 1.00 94.12 119 VAL A O 1
ATOM 988 N N . GLU A 1 120 ? -6.918 -16.906 12.078 1.00 94.44 120 GLU A N 1
ATOM 989 C CA . GLU A 1 120 ? -6.986 -17.461 10.723 1.00 94.44 120 GLU A CA 1
ATOM 990 C C . GLU A 1 120 ? -6.102 -16.677 9.742 1.00 94.44 120 GLU A C 1
ATOM 992 O O . GLU A 1 120 ? -5.228 -17.265 9.103 1.00 94.44 120 GLU A O 1
ATOM 997 N N . LEU A 1 121 ? -6.272 -15.352 9.662 1.00 94.75 121 LEU A N 1
ATOM 998 C CA . LEU A 1 121 ? -5.479 -14.508 8.764 1.00 94.75 121 LEU A CA 1
ATOM 999 C C . LEU A 1 121 ? -3.985 -14.581 9.093 1.00 94.75 121 LEU A C 1
ATOM 1001 O O . LEU A 1 121 ? -3.160 -14.730 8.193 1.00 94.75 121 LEU A O 1
ATOM 1005 N N . TYR A 1 122 ? -3.631 -14.540 10.378 1.00 94.44 122 TYR A N 1
ATOM 1006 C CA . TYR A 1 122 ? -2.235 -14.591 10.804 1.00 94.44 122 TYR A CA 1
ATOM 1007 C C . TYR A 1 122 ? -1.541 -15.902 10.401 1.00 94.44 122 TYR A C 1
ATOM 1009 O O . TYR A 1 122 ? -0.399 -15.882 9.933 1.00 94.44 122 TYR A O 1
ATOM 1017 N N . LYS A 1 123 ? -2.260 -17.028 10.506 1.00 93.00 123 LYS A N 1
ATOM 1018 C CA . LYS A 1 123 ? -1.797 -18.347 10.050 1.00 93.00 123 LYS A CA 1
ATOM 1019 C C . LYS A 1 123 ? -1.626 -18.420 8.541 1.00 93.00 123 LYS A C 1
ATOM 1021 O O . LYS A 1 123 ? -0.658 -19.006 8.075 1.00 93.00 123 LYS A O 1
ATOM 1026 N N . ILE A 1 124 ? -2.530 -17.818 7.769 1.00 91.88 124 ILE A N 1
ATOM 1027 C CA . ILE A 1 124 ? -2.392 -17.757 6.306 1.00 91.88 124 ILE A CA 1
ATOM 1028 C C . ILE A 1 124 ? -1.148 -16.946 5.919 1.00 91.88 124 ILE A C 1
ATOM 1030 O O . ILE A 1 124 ? -0.445 -17.324 4.983 1.00 91.88 124 ILE A O 1
ATOM 1034 N N . LEU A 1 125 ? -0.860 -15.859 6.644 1.00 92.31 125 LEU A N 1
ATOM 1035 C CA . LEU A 1 125 ? 0.271 -14.973 6.365 1.00 92.31 125 LEU A CA 1
ATOM 1036 C C . LEU A 1 125 ? 1.629 -15.659 6.577 1.00 92.31 125 LEU A C 1
ATOM 1038 O O . LEU A 1 125 ? 2.491 -15.564 5.707 1.00 92.31 125 LEU A O 1
ATOM 1042 N N . HIS A 1 126 ? 1.806 -16.343 7.711 1.00 89.50 126 HIS A N 1
ATOM 1043 C CA . HIS A 1 126 ? 3.075 -16.982 8.106 1.00 89.50 126 HIS A CA 1
ATOM 1044 C C . HIS A 1 126 ? 3.150 -18.472 7.729 1.00 89.50 126 HIS A C 1
ATOM 1046 O O . HIS A 1 126 ? 4.183 -19.119 7.892 1.00 89.50 126 HIS A O 1
ATOM 1052 N N . GLY A 1 127 ? 2.057 -19.046 7.222 1.00 85.50 127 GLY A N 1
ATOM 1053 C CA . GLY A 1 127 ? 1.997 -20.428 6.763 1.00 85.50 127 GLY A CA 1
ATOM 1054 C C . GLY A 1 127 ? 2.464 -21.428 7.823 1.00 85.50 127 GLY A C 1
ATOM 1055 O O . GLY A 1 127 ? 1.911 -21.516 8.919 1.00 85.50 127 GLY A O 1
ATOM 1056 N N . ASN A 1 128 ? 3.494 -22.206 7.480 1.00 77.88 128 ASN A N 1
ATOM 1057 C CA . ASN A 1 128 ? 3.968 -23.301 8.325 1.00 77.88 128 ASN A CA 1
ATOM 1058 C C . ASN A 1 128 ? 4.631 -22.852 9.629 1.00 77.88 128 ASN A C 1
ATOM 1060 O O . ASN A 1 128 ? 4.671 -23.652 10.568 1.00 77.88 128 ASN A O 1
ATOM 1064 N N . ASP A 1 129 ? 5.113 -21.612 9.694 1.00 76.75 129 ASP A N 1
ATOM 1065 C CA . ASP A 1 129 ? 5.876 -21.114 10.839 1.00 76.75 129 ASP A CA 1
ATOM 1066 C C . ASP A 1 129 ? 4.982 -20.910 12.071 1.00 76.75 129 ASP A C 1
ATOM 1068 O O . ASP A 1 129 ? 5.419 -21.119 13.201 1.00 76.75 129 ASP A O 1
ATOM 1072 N N . GLU A 1 130 ? 3.695 -20.614 11.854 1.00 83.50 130 GLU A N 1
ATOM 1073 C CA . GLU A 1 130 ? 2.745 -20.213 12.902 1.00 83.50 130 GLU A CA 1
ATOM 1074 C C . GLU A 1 130 ? 1.456 -21.058 12.919 1.00 83.50 130 GLU A C 1
ATOM 1076 O O . GLU A 1 130 ? 0.415 -20.643 13.427 1.00 83.50 130 GLU A O 1
ATOM 1081 N N . ASN A 1 131 ? 1.492 -22.296 12.415 1.00 78.62 131 ASN A N 1
ATOM 1082 C CA . ASN A 1 131 ? 0.315 -23.185 12.356 1.00 78.62 131 ASN A CA 1
ATOM 1083 C C . ASN A 1 131 ? -0.414 -23.362 13.711 1.00 78.62 131 ASN A C 1
ATOM 1085 O O . ASN A 1 131 ? -1.645 -23.491 13.766 1.00 78.62 131 ASN A O 1
ATOM 1089 N N . ASN A 1 132 ? 0.339 -23.341 14.814 1.00 82.00 132 ASN A N 1
ATOM 1090 C CA . ASN A 1 132 ? -0.178 -23.502 16.176 1.00 82.00 132 ASN A CA 1
ATOM 1091 C C . ASN A 1 132 ? -0.497 -22.174 16.878 1.00 82.00 132 ASN A C 1
ATOM 1093 O O . ASN A 1 132 ? -0.857 -22.190 18.054 1.00 82.00 132 ASN A O 1
ATOM 1097 N N . PHE A 1 133 ? -0.412 -21.048 16.169 1.00 87.94 133 PHE A N 1
ATOM 1098 C CA . PHE A 1 133 ? -0.674 -19.732 16.732 1.00 87.94 133 PHE A CA 1
ATOM 1099 C C . PHE A 1 133 ? -2.065 -19.650 17.366 1.00 87.94 133 PHE A C 1
ATOM 1101 O O . PHE A 1 133 ? -3.063 -20.152 16.827 1.00 87.94 133 PHE A O 1
ATOM 1108 N N . SER A 1 134 ? -2.126 -19.002 18.526 1.00 89.06 134 SER A N 1
ATOM 1109 C CA . SER A 1 134 ? -3.366 -18.713 19.235 1.00 89.06 134 SER A CA 1
ATOM 1110 C C . SER A 1 134 ? -3.291 -17.338 19.883 1.00 89.06 134 SER A C 1
ATOM 1112 O O . SER A 1 134 ? -2.214 -16.852 20.225 1.00 89.06 134 SER A O 1
ATOM 1114 N N . ALA A 1 135 ? -4.448 -16.707 20.048 1.00 90.88 135 ALA A N 1
ATOM 1115 C CA . ALA A 1 135 ? -4.561 -15.395 20.658 1.00 90.88 135 ALA A CA 1
ATOM 1116 C C . ALA A 1 135 ? -5.703 -15.381 21.670 1.00 90.88 135 ALA A C 1
ATOM 1118 O O . ALA A 1 135 ? -6.671 -16.131 21.549 1.00 90.88 135 ALA A O 1
ATOM 1119 N N . LYS A 1 136 ? -5.596 -14.506 22.663 1.00 89.38 136 LYS A N 1
ATOM 1120 C CA . LYS A 1 136 ? -6.624 -14.219 23.657 1.00 89.38 136 LYS A CA 1
ATOM 1121 C C . LYS A 1 136 ? -6.936 -12.733 23.614 1.00 89.38 136 LYS A C 1
ATOM 1123 O O . LYS A 1 136 ? -6.030 -11.907 23.701 1.00 89.38 136 LYS A O 1
ATOM 1128 N N . LEU A 1 137 ? -8.221 -12.424 23.483 1.00 88.25 137 LEU A N 1
ATOM 1129 C CA . LEU A 1 137 ? -8.767 -11.074 23.540 1.00 88.25 137 LEU A CA 1
ATOM 1130 C C . LEU A 1 137 ? -9.737 -11.033 24.718 1.00 88.25 137 LEU A C 1
ATOM 1132 O O . LEU A 1 137 ? -10.845 -11.554 24.627 1.00 88.25 137 LEU A O 1
ATOM 1136 N N . GLU A 1 138 ? -9.297 -10.464 25.838 1.00 82.88 138 GLU A N 1
ATOM 1137 C CA . GLU A 1 138 ? -10.090 -10.395 27.066 1.00 82.88 138 GLU A CA 1
ATOM 1138 C C . GLU A 1 138 ? -10.394 -8.937 27.428 1.00 82.88 138 GLU A C 1
ATOM 1140 O O . GLU A 1 138 ? -9.491 -8.096 27.420 1.00 82.88 138 GLU A O 1
ATOM 1145 N N . PRO A 1 139 ? -11.650 -8.591 27.753 1.00 79.25 139 PRO A N 1
ATOM 1146 C CA . PRO A 1 139 ? -11.981 -7.243 28.186 1.00 79.25 139 PRO A CA 1
ATOM 1147 C C . PRO A 1 139 ? -11.333 -6.946 29.545 1.00 79.25 139 PRO A C 1
ATOM 1149 O O . PRO A 1 139 ? -11.546 -7.661 30.523 1.00 79.25 139 PRO A O 1
ATOM 1152 N N . GLU A 1 140 ? -10.585 -5.847 29.634 1.00 78.81 140 GLU A N 1
ATOM 1153 C CA . GLU A 1 140 ? -9.965 -5.383 30.875 1.00 78.81 140 GLU A CA 1
ATOM 1154 C C . GLU A 1 140 ? -10.421 -3.952 31.187 1.00 78.81 140 GLU A C 1
ATOM 1156 O O . GLU A 1 140 ? -9.922 -2.972 30.633 1.00 78.81 140 GLU A O 1
ATOM 1161 N N . LYS A 1 141 ? -11.379 -3.817 32.115 1.00 76.44 141 LYS A N 1
ATOM 1162 C CA . LYS A 1 141 ? -12.002 -2.539 32.515 1.00 76.44 141 LYS A CA 1
ATOM 1163 C C . LYS A 1 141 ? -12.535 -1.737 31.318 1.00 76.44 141 LYS A C 1
ATOM 1165 O O . LYS A 1 141 ? -13.655 -1.965 30.881 1.00 76.44 141 LYS A O 1
ATOM 1170 N N . ALA A 1 142 ? -11.755 -0.763 30.850 1.00 73.31 142 ALA A N 1
ATOM 1171 C CA . ALA A 1 142 ? -12.084 0.145 29.754 1.00 73.31 142 ALA A CA 1
ATOM 1172 C C . ALA A 1 142 ? -11.276 -0.150 28.475 1.00 73.31 142 ALA A C 1
ATOM 1174 O O . ALA A 1 142 ? -11.360 0.615 27.520 1.00 73.31 142 ALA A O 1
ATOM 1175 N N . GLY A 1 143 ? -10.477 -1.219 28.463 1.00 77.81 143 GLY A N 1
ATOM 1176 C CA . GLY A 1 143 ? -9.644 -1.626 27.338 1.00 77.81 143 GLY A CA 1
ATOM 1177 C C . GLY A 1 143 ? -9.796 -3.106 27.000 1.00 77.81 143 GLY A C 1
ATOM 1178 O O . GLY A 1 143 ? -10.620 -3.823 27.571 1.00 77.81 143 GLY A O 1
ATOM 1179 N N . LEU A 1 144 ? -8.973 -3.547 26.055 1.00 84.06 144 LEU A N 1
ATOM 1180 C CA . LEU A 1 144 ? -8.876 -4.931 25.616 1.00 84.06 144 LEU A CA 1
ATOM 1181 C C . LEU A 1 144 ? -7.456 -5.418 25.881 1.00 84.06 144 LEU A C 1
ATOM 1183 O O . LEU A 1 144 ? -6.489 -4.806 25.425 1.00 84.06 144 LEU A O 1
ATOM 1187 N N . LYS A 1 145 ? -7.336 -6.519 26.613 1.00 87.38 145 LYS A N 1
ATOM 1188 C CA . LYS A 1 145 ? -6.071 -7.196 26.830 1.00 87.38 145 LYS A CA 1
ATOM 1189 C C . LYS A 1 145 ? -5.876 -8.222 25.720 1.00 87.38 145 LYS A C 1
ATOM 1191 O O . LYS A 1 145 ? -6.634 -9.184 25.615 1.00 87.38 145 LYS A O 1
ATOM 1196 N N . MET A 1 146 ? -4.864 -7.985 24.890 1.00 89.88 146 MET A N 1
ATOM 1197 C CA . MET A 1 146 ? -4.448 -8.895 23.828 1.00 89.88 146 MET A CA 1
ATOM 1198 C C . MET A 1 146 ? -3.196 -9.651 24.264 1.00 89.88 146 MET A C 1
ATOM 1200 O O . MET A 1 146 ? -2.162 -9.040 24.538 1.00 89.88 146 MET A O 1
ATOM 1204 N N . GLU A 1 147 ? -3.287 -10.976 24.298 1.00 91.31 147 GLU A N 1
ATOM 1205 C CA . GLU A 1 147 ? -2.138 -11.861 24.472 1.00 91.31 147 GLU A CA 1
ATOM 1206 C C . GLU A 1 147 ? -2.077 -12.860 23.318 1.00 91.31 147 GLU A C 1
ATOM 1208 O O . GLU A 1 147 ? -3.099 -13.376 22.875 1.00 91.31 147 GLU A O 1
ATOM 1213 N N . VAL A 1 148 ? -0.877 -13.146 22.837 1.00 90.38 148 VAL A N 1
ATOM 1214 C CA . VAL A 1 148 ? -0.609 -14.046 21.714 1.00 90.38 148 VAL A CA 1
ATOM 1215 C C . VAL A 1 148 ? 0.370 -15.125 22.153 1.00 90.38 148 VAL A C 1
ATOM 1217 O O . VAL A 1 148 ? 1.217 -14.875 23.015 1.00 90.38 148 VAL A O 1
ATOM 1220 N N . ASP A 1 149 ? 0.219 -16.331 21.614 1.00 90.00 149 ASP A N 1
ATOM 1221 C CA . ASP A 1 149 ? 1.156 -17.425 21.860 1.00 90.00 149 ASP A CA 1
ATOM 1222 C C . ASP A 1 149 ? 2.540 -17.101 21.293 1.00 90.00 149 ASP A C 1
ATOM 1224 O O . ASP A 1 149 ? 2.660 -16.417 20.280 1.00 90.00 149 ASP A O 1
ATOM 1228 N N . PHE A 1 150 ? 3.580 -17.605 21.954 1.00 85.06 150 PHE A N 1
ATOM 1229 C CA . PHE A 1 150 ? 4.948 -17.554 21.456 1.00 85.06 150 PHE A CA 1
ATOM 1230 C C . PHE A 1 150 ? 5.561 -18.955 21.491 1.00 85.06 150 PHE A C 1
ATOM 1232 O O . PHE A 1 150 ? 6.041 -19.404 22.535 1.00 85.06 150 PHE A O 1
ATOM 1239 N N . HIS A 1 151 ? 5.524 -19.664 20.359 1.00 79.38 151 HIS A N 1
ATOM 1240 C CA . HIS A 1 151 ? 6.063 -21.021 20.191 1.00 79.38 151 HIS A CA 1
ATOM 1241 C C . HIS A 1 151 ? 5.669 -22.017 21.308 1.00 79.38 151 HIS A C 1
ATOM 1243 O O . HIS A 1 151 ? 6.472 -22.863 21.710 1.00 79.38 151 HIS A O 1
ATOM 1249 N N . GLY A 1 152 ? 4.448 -21.924 21.844 1.00 78.56 152 GLY A N 1
ATOM 1250 C CA . GLY A 1 152 ? 3.967 -22.784 22.929 1.00 78.56 152 GLY A CA 1
ATOM 1251 C C . GLY A 1 152 ? 4.562 -22.501 24.316 1.00 78.56 152 GLY A C 1
ATOM 1252 O O . GLY A 1 152 ? 4.303 -23.263 25.250 1.00 78.56 152 GLY A O 1
ATOM 1253 N N . TYR A 1 153 ? 5.331 -21.419 24.489 1.00 81.06 153 TYR A N 1
ATOM 1254 C CA . TYR A 1 153 ? 5.863 -20.984 25.790 1.00 81.06 153 TYR A CA 1
ATOM 1255 C C . TYR A 1 153 ? 4.870 -20.147 26.611 1.00 81.06 153 TYR A C 1
ATOM 1257 O O . TYR A 1 153 ? 5.207 -19.694 27.707 1.00 81.06 153 TYR A O 1
ATOM 1265 N N . GLY A 1 154 ? 3.634 -19.999 26.128 1.00 84.69 154 GLY A N 1
ATOM 1266 C CA . GLY A 1 154 ? 2.557 -19.285 26.804 1.00 84.69 154 GLY A CA 1
ATOM 1267 C C . GLY A 1 154 ? 2.098 -18.049 26.038 1.00 84.69 154 GLY A C 1
ATOM 1268 O O . GLY A 1 154 ? 2.613 -17.725 24.970 1.00 84.69 154 GLY A O 1
ATOM 1269 N N . THR A 1 155 ? 1.100 -17.365 26.603 1.00 86.81 155 THR A N 1
ATOM 1270 C CA . THR A 1 155 ? 0.502 -16.169 26.006 1.00 86.81 155 THR A CA 1
ATOM 1271 C C . THR A 1 155 ? 1.102 -14.903 26.606 1.00 86.81 155 THR A C 1
ATOM 1273 O O . THR A 1 155 ? 1.166 -14.748 27.825 1.00 86.81 155 THR A O 1
ATOM 1276 N N . HIS A 1 156 ? 1.546 -13.992 25.744 1.00 89.38 156 HIS A N 1
ATOM 1277 C CA . HIS A 1 156 ? 2.193 -12.740 26.129 1.00 89.38 156 HIS A CA 1
ATOM 1278 C C . HIS A 1 156 ? 1.661 -11.573 25.293 1.00 89.38 156 HIS A C 1
ATOM 1280 O O . HIS A 1 156 ? 1.171 -11.786 24.185 1.00 89.38 156 HIS A O 1
ATOM 1286 N N . PRO A 1 157 ? 1.767 -10.323 25.769 1.00 88.94 157 PRO A N 1
ATOM 1287 C CA . PRO A 1 157 ? 1.486 -9.166 24.928 1.00 88.94 157 PRO A CA 1
ATOM 1288 C C . PRO A 1 157 ? 2.353 -9.189 23.651 1.00 88.94 157 PRO A C 1
ATOM 1290 O O . PRO A 1 157 ? 3.543 -9.500 23.758 1.00 88.94 157 PRO A O 1
ATOM 1293 N N . PRO A 1 158 ? 1.823 -8.823 22.465 1.00 87.62 158 PRO A N 1
ATOM 1294 C CA . PRO A 1 158 ? 2.565 -8.907 21.200 1.00 87.62 158 PRO A CA 1
ATOM 1295 C C . PRO A 1 158 ? 3.940 -8.226 21.237 1.00 87.62 158 PRO A C 1
ATOM 1297 O O . PRO A 1 158 ? 4.935 -8.800 20.802 1.00 87.62 158 PRO A O 1
ATOM 1300 N N . HIS A 1 159 ? 4.015 -7.050 21.865 1.00 87.00 159 HIS A N 1
ATOM 1301 C CA . HIS A 1 159 ? 5.237 -6.250 21.978 1.00 87.00 159 HIS A CA 1
ATOM 1302 C C . HIS A 1 159 ? 6.329 -6.860 22.873 1.00 87.00 159 HIS A C 1
ATOM 1304 O O . HIS A 1 159 ? 7.436 -6.330 22.927 1.00 87.00 159 HIS A O 1
ATOM 1310 N N . ALA A 1 160 ? 6.028 -7.926 23.622 1.00 88.81 160 ALA A N 1
ATOM 1311 C CA . ALA A 1 160 ? 6.956 -8.485 24.599 1.00 88.81 160 ALA A CA 1
ATOM 1312 C C . ALA A 1 160 ? 7.996 -9.425 23.971 1.00 88.81 160 ALA A C 1
ATOM 1314 O O . ALA A 1 160 ? 9.147 -9.415 24.402 1.00 88.81 160 ALA A O 1
ATOM 1315 N N . LEU A 1 161 ? 7.590 -10.253 22.999 1.00 86.94 161 LEU A N 1
ATOM 1316 C CA . LEU A 1 161 ? 8.414 -11.361 22.486 1.00 86.94 161 LEU A CA 1
ATOM 1317 C C . LEU A 1 161 ? 8.507 -11.440 20.955 1.00 86.94 161 LEU A C 1
ATOM 1319 O O . LEU A 1 161 ? 9.392 -12.124 20.449 1.00 86.94 161 LEU A O 1
ATOM 1323 N N . HIS A 1 162 ? 7.636 -10.750 20.216 1.00 87.44 162 HIS A N 1
ATOM 1324 C CA . HIS A 1 162 ? 7.618 -10.811 18.753 1.00 87.44 162 HIS A CA 1
ATOM 1325 C C . HIS A 1 162 ? 8.486 -9.717 18.129 1.00 87.44 162 HIS A C 1
ATOM 1327 O O . HIS A 1 162 ? 8.601 -8.618 18.673 1.00 87.44 162 HIS A O 1
ATOM 1333 N N . SER A 1 163 ? 9.083 -10.006 16.970 1.00 89.56 163 SER A N 1
ATOM 1334 C CA . SER A 1 163 ? 9.807 -9.009 16.176 1.00 89.56 163 SER A CA 1
ATOM 1335 C C . SER A 1 163 ? 8.857 -7.948 15.610 1.00 89.56 163 SER A C 1
ATOM 1337 O O . SER A 1 163 ? 7.649 -8.160 15.542 1.00 89.56 163 SER A O 1
ATOM 1339 N N . GLU A 1 164 ? 9.402 -6.816 15.168 1.00 89.38 164 GLU A N 1
ATOM 1340 C CA . GLU A 1 164 ? 8.622 -5.729 14.559 1.00 89.38 164 GLU A CA 1
ATOM 1341 C C . GLU A 1 164 ? 7.792 -6.215 13.358 1.00 89.38 164 GLU A C 1
ATOM 1343 O O . GLU A 1 164 ? 6.595 -5.968 13.312 1.00 89.38 164 GLU A O 1
ATOM 1348 N N . GLY A 1 165 ? 8.369 -7.028 12.464 1.00 89.25 165 GLY A N 1
ATOM 1349 C CA . GLY A 1 165 ? 7.629 -7.604 11.333 1.00 89.25 165 GLY A CA 1
ATOM 1350 C C . GLY A 1 165 ? 6.472 -8.524 11.754 1.00 89.25 165 GLY A C 1
ATOM 1351 O O . GLY A 1 165 ? 5.403 -8.501 11.138 1.00 89.25 165 GLY A O 1
ATOM 1352 N N . HIS A 1 166 ? 6.629 -9.293 12.840 1.00 90.88 166 HIS A N 1
ATOM 1353 C CA . HIS A 1 166 ? 5.520 -10.070 13.412 1.00 90.88 166 HIS A CA 1
ATOM 1354 C C . HIS A 1 166 ? 4.460 -9.153 14.044 1.00 90.88 166 HIS A C 1
ATOM 1356 O O . HIS A 1 166 ? 3.269 -9.411 13.911 1.00 90.88 166 HIS A O 1
ATOM 1362 N N . GLN A 1 167 ? 4.861 -8.071 14.712 1.00 92.06 167 GLN A N 1
ATOM 1363 C CA . GLN A 1 167 ? 3.917 -7.118 15.304 1.00 92.06 167 GLN A CA 1
ATOM 1364 C C . GLN A 1 167 ? 3.113 -6.371 14.231 1.00 92.06 167 GLN A C 1
ATOM 1366 O O . GLN A 1 167 ? 1.892 -6.267 14.349 1.00 92.06 167 GLN A O 1
ATOM 1371 N N . ASP A 1 168 ? 3.765 -5.924 13.158 1.00 92.56 168 ASP A N 1
ATOM 1372 C CA . ASP A 1 168 ? 3.114 -5.208 12.060 1.00 92.56 168 ASP A CA 1
ATOM 1373 C C . ASP A 1 168 ? 2.183 -6.128 11.265 1.00 92.56 168 ASP A C 1
ATOM 1375 O O . ASP A 1 168 ? 1.051 -5.755 10.956 1.00 92.56 168 ASP A O 1
ATOM 1379 N N . SER A 1 169 ? 2.589 -7.376 11.013 1.00 92.75 169 SER A N 1
ATOM 1380 C CA . SER A 1 169 ? 1.706 -8.370 10.390 1.00 92.75 169 SER A CA 1
ATOM 1381 C C . SER A 1 169 ? 0.500 -8.724 11.271 1.00 92.75 169 SER A C 1
ATOM 1383 O O . SER A 1 169 ? -0.611 -8.841 10.747 1.00 92.75 169 SER A O 1
ATOM 1385 N N . MET A 1 170 ? 0.661 -8.814 12.601 1.00 92.94 170 MET A N 1
ATOM 1386 C CA . MET A 1 170 ? -0.475 -8.923 13.530 1.00 92.94 170 MET A CA 1
ATOM 1387 C C . MET A 1 170 ? -1.387 -7.694 13.441 1.00 92.94 170 MET A C 1
ATOM 1389 O O . MET A 1 170 ? -2.609 -7.838 13.381 1.00 92.94 170 MET A O 1
ATOM 1393 N N . GLY A 1 171 ? -0.810 -6.492 13.388 1.00 93.12 171 GLY A N 1
ATOM 1394 C CA . GLY A 1 171 ? -1.547 -5.240 13.230 1.00 93.12 171 GLY A CA 1
ATOM 1395 C C . GLY A 1 171 ? -2.398 -5.221 11.961 1.00 93.12 171 GLY A C 1
ATOM 1396 O O . GLY A 1 171 ? -3.592 -4.923 12.029 1.00 93.12 171 GLY A O 1
ATOM 1397 N N . ILE A 1 172 ? -1.823 -5.621 10.823 1.00 94.38 172 ILE A N 1
ATOM 1398 C CA . ILE A 1 172 ? -2.533 -5.732 9.540 1.00 94.38 172 ILE A CA 1
ATOM 1399 C C . ILE A 1 172 ? -3.667 -6.758 9.634 1.00 94.38 172 ILE A C 1
ATOM 1401 O O . ILE A 1 172 ? -4.797 -6.451 9.255 1.00 94.38 172 ILE A O 1
ATOM 1405 N N . CYS A 1 173 ? -3.410 -7.955 10.171 1.00 94.88 173 CYS A N 1
ATOM 1406 C CA . CYS A 1 173 ? -4.436 -8.997 10.295 1.00 94.88 173 CYS A CA 1
ATOM 1407 C C . CYS A 1 173 ? -5.605 -8.544 11.180 1.00 94.88 173 CYS A C 1
ATOM 1409 O O . CYS A 1 173 ? -6.771 -8.765 10.841 1.00 94.88 173 CYS A O 1
ATOM 1411 N N . LEU A 1 174 ? -5.310 -7.876 12.299 1.00 93.69 174 LEU A N 1
ATOM 1412 C CA . LEU A 1 174 ? -6.330 -7.347 13.198 1.00 93.69 174 LEU A CA 1
ATOM 1413 C C . LEU A 1 174 ? -7.129 -6.224 12.528 1.00 93.69 174 LEU A C 1
ATOM 1415 O O . LEU A 1 174 ? -8.356 -6.218 12.600 1.00 93.69 174 LEU A O 1
ATOM 1419 N N . TYR A 1 175 ? -6.452 -5.304 11.838 1.00 93.69 175 TYR A N 1
ATOM 1420 C CA . TYR A 1 175 ? -7.094 -4.216 11.107 1.00 93.69 175 TYR A CA 1
ATOM 1421 C C . TYR A 1 175 ? -8.041 -4.735 10.019 1.00 93.69 175 TYR A C 1
ATOM 1423 O O . TYR A 1 175 ? -9.193 -4.308 9.965 1.00 93.69 175 TYR A O 1
ATOM 1431 N N . LEU A 1 176 ? -7.599 -5.695 9.202 1.00 93.06 176 LEU A N 1
ATOM 1432 C CA . LEU A 1 176 ? -8.429 -6.305 8.159 1.00 93.06 176 LEU A CA 1
ATOM 1433 C C . LEU A 1 176 ? -9.636 -7.041 8.750 1.00 93.06 176 LEU A C 1
ATOM 1435 O O . LEU A 1 176 ? -10.749 -6.906 8.245 1.00 93.06 176 LEU A O 1
ATOM 1439 N N . THR A 1 177 ? -9.441 -7.750 9.863 1.00 92.94 177 THR A N 1
ATOM 1440 C CA . THR A 1 177 ? -10.536 -8.415 10.584 1.00 92.94 177 THR A CA 1
ATOM 1441 C C . THR A 1 177 ? -11.572 -7.409 11.085 1.00 92.94 177 THR A C 1
ATOM 1443 O O . THR A 1 177 ? -12.774 -7.612 10.928 1.00 92.94 177 THR A O 1
ATOM 1446 N N . LEU A 1 178 ? -11.124 -6.296 11.670 1.00 90.56 178 LEU A N 1
ATOM 1447 C CA . LEU A 1 178 ? -12.013 -5.227 12.125 1.00 90.56 178 LEU A CA 1
ATOM 1448 C C . LEU A 1 178 ? -12.731 -4.557 10.949 1.00 90.56 178 LEU A C 1
ATOM 1450 O O . LEU A 1 178 ? -13.927 -4.284 11.040 1.00 90.56 178 LEU A O 1
ATOM 1454 N N . ALA A 1 179 ? -12.031 -4.323 9.837 1.00 88.94 179 ALA A N 1
ATOM 1455 C CA . ALA A 1 179 ? -12.619 -3.772 8.622 1.00 88.94 179 ALA A CA 1
ATOM 1456 C C . ALA A 1 179 ? -13.733 -4.676 8.066 1.00 88.94 179 ALA A C 1
ATOM 1458 O O . ALA A 1 179 ? -14.770 -4.175 7.645 1.00 88.94 179 ALA A O 1
ATOM 1459 N N . GLU A 1 180 ? -13.555 -5.995 8.124 1.00 88.50 180 GLU A N 1
ATOM 1460 C CA . GLU A 1 180 ? -14.561 -6.985 7.733 1.00 88.50 180 GLU A CA 1
ATOM 1461 C C . GLU A 1 180 ? -15.750 -7.029 8.703 1.00 88.50 180 GLU A C 1
ATOM 1463 O O . GLU A 1 180 ? -16.901 -6.926 8.284 1.00 88.50 180 GLU A O 1
ATOM 1468 N N . LYS A 1 181 ? -15.484 -7.155 10.008 1.00 86.38 181 LYS A N 1
ATOM 1469 C CA . LYS A 1 181 ? -16.510 -7.450 11.021 1.00 86.38 181 LYS A CA 1
ATOM 1470 C C . LYS A 1 181 ? -17.288 -6.233 11.506 1.00 86.38 181 LYS A C 1
ATOM 1472 O O . LYS A 1 181 ? -18.482 -6.342 11.760 1.00 86.38 181 LYS A O 1
ATOM 1477 N N . VAL A 1 182 ? -16.629 -5.085 11.663 1.00 82.06 182 VAL A N 1
ATOM 1478 C CA . VAL A 1 182 ? -17.263 -3.875 12.215 1.00 82.06 182 VAL A CA 1
ATOM 1479 C C . VAL A 1 182 ? -18.038 -3.125 11.140 1.00 82.06 182 VAL A C 1
ATOM 1481 O O . VAL A 1 182 ? -19.125 -2.616 11.406 1.00 82.06 182 VAL A O 1
ATOM 1484 N N . HIS A 1 183 ? -17.487 -3.058 9.927 1.00 75.31 183 HIS A N 1
ATOM 1485 C CA . HIS A 1 183 ? -18.111 -2.317 8.836 1.00 75.31 183 HIS A CA 1
ATOM 1486 C C . HIS A 1 183 ? -19.020 -3.189 7.967 1.00 75.31 183 HIS A C 1
ATOM 1488 O O . HIS A 1 183 ? -19.856 -2.627 7.265 1.00 75.31 183 HIS A O 1
ATOM 1494 N N . GLY A 1 184 ? -18.924 -4.524 8.041 1.00 71.56 184 GLY A N 1
ATOM 1495 C CA . GLY A 1 184 ? -19.764 -5.435 7.259 1.00 71.56 184 GLY A CA 1
ATOM 1496 C C . GLY A 1 184 ? -19.811 -5.030 5.783 1.00 71.56 184 GLY A C 1
ATOM 1497 O O . GLY A 1 184 ? -18.767 -4.756 5.188 1.00 71.56 184 GLY A O 1
ATOM 1498 N N . ASP A 1 185 ? -21.033 -4.904 5.256 1.00 72.31 185 ASP A N 1
ATOM 1499 C CA . ASP A 1 185 ? -21.332 -4.465 3.882 1.00 72.31 185 ASP A CA 1
ATOM 1500 C C . ASP A 1 185 ? -21.522 -2.934 3.750 1.00 72.31 185 ASP A C 1
ATOM 1502 O O . ASP A 1 185 ? -21.966 -2.437 2.717 1.00 72.31 185 ASP A O 1
ATOM 1506 N N . LEU A 1 186 ? -21.276 -2.150 4.810 1.00 79.31 186 LEU A N 1
ATOM 1507 C CA . LEU A 1 186 ? -21.451 -0.689 4.767 1.00 79.31 186 LEU A CA 1
ATOM 1508 C C . LEU A 1 186 ? -20.277 0.004 4.073 1.00 79.31 186 LEU A C 1
ATOM 1510 O O . LEU A 1 186 ? -20.467 1.036 3.430 1.00 79.31 186 LEU A O 1
ATOM 1514 N N . ILE A 1 187 ? -19.062 -0.519 4.266 1.00 82.06 187 ILE A N 1
ATOM 1515 C CA . ILE A 1 187 ? -17.824 0.052 3.732 1.00 82.06 187 ILE A CA 1
ATOM 1516 C C . ILE A 1 187 ? -16.945 -1.073 3.184 1.00 82.06 187 ILE A C 1
ATOM 1518 O O . ILE A 1 187 ? -16.314 -1.828 3.928 1.00 82.06 187 ILE A O 1
ATOM 1522 N N . ASP A 1 188 ? -16.850 -1.119 1.859 1.00 86.00 188 ASP A N 1
ATOM 1523 C CA . ASP A 1 188 ? -15.994 -2.059 1.130 1.00 86.00 188 ASP A CA 1
ATOM 1524 C C . ASP A 1 188 ? -14.646 -1.464 0.725 1.00 86.00 188 ASP A C 1
ATOM 1526 O O . ASP A 1 188 ? -13.901 -2.076 -0.030 1.00 86.00 188 ASP A O 1
ATOM 1530 N N . LEU A 1 189 ? -14.312 -0.283 1.241 1.00 90.62 189 LEU A N 1
ATOM 1531 C CA . LEU A 1 189 ? -13.055 0.403 0.971 1.00 90.62 189 LEU A CA 1
ATOM 1532 C C . LEU A 1 189 ? -12.074 0.230 2.133 1.00 90.62 189 LEU A C 1
ATOM 1534 O O . LEU A 1 189 ? -12.389 0.562 3.276 1.00 90.62 189 LEU A O 1
ATOM 1538 N N . VAL A 1 190 ? -10.858 -0.209 1.818 1.00 92.19 190 VAL A N 1
ATOM 1539 C CA . VAL A 1 190 ? -9.734 -0.304 2.752 1.00 92.19 190 VAL A CA 1
ATOM 1540 C C . VAL A 1 190 ? -8.553 0.493 2.206 1.00 92.19 190 VAL A C 1
ATOM 1542 O O . VAL A 1 190 ? -8.191 0.352 1.039 1.00 92.19 190 VAL A O 1
ATOM 1545 N N . ILE A 1 191 ? -7.944 1.331 3.048 1.00 93.81 191 ILE A N 1
ATOM 1546 C CA . ILE A 1 191 ? -6.795 2.165 2.678 1.00 93.81 191 ILE A CA 1
ATOM 1547 C C . ILE A 1 191 ? -5.593 1.745 3.523 1.00 93.81 191 ILE A C 1
ATOM 1549 O O . ILE A 1 191 ? -5.684 1.716 4.748 1.00 93.81 191 ILE A O 1
ATOM 1553 N N . LEU A 1 192 ? -4.477 1.431 2.868 1.00 94.12 192 LEU A N 1
ATOM 1554 C CA . LEU A 1 192 ? -3.219 1.034 3.495 1.00 94.12 192 LEU A CA 1
ATOM 1555 C C . LEU A 1 192 ? -2.118 2.006 3.066 1.00 94.12 192 LEU A C 1
ATOM 1557 O O . LEU A 1 192 ? -1.786 2.061 1.885 1.00 94.12 192 LEU A O 1
ATOM 1561 N N . ASP A 1 193 ? -1.549 2.743 4.020 1.00 93.44 193 ASP A N 1
ATOM 1562 C CA . ASP A 1 193 ? -0.471 3.705 3.771 1.00 93.44 193 ASP A CA 1
ATOM 1563 C C . ASP A 1 193 ? 0.847 3.221 4.379 1.00 93.44 193 ASP A C 1
ATOM 1565 O O . ASP A 1 193 ? 1.012 3.200 5.595 1.00 93.44 193 ASP A O 1
ATOM 1569 N N . ASP A 1 194 ? 1.744 2.759 3.510 1.00 90.94 194 ASP A N 1
ATOM 1570 C CA . ASP A 1 194 ? 3.104 2.292 3.803 1.00 90.94 194 ASP A CA 1
ATOM 1571 C C . ASP A 1 194 ? 3.211 1.276 4.959 1.00 90.94 194 ASP A C 1
ATOM 1573 O O . ASP A 1 194 ? 4.119 1.304 5.784 1.00 90.94 194 ASP A O 1
ATOM 1577 N N . VAL A 1 195 ? 2.272 0.326 5.009 1.00 89.06 195 VAL A N 1
ATOM 1578 C CA . VAL A 1 195 ? 2.088 -0.581 6.162 1.00 89.06 195 VAL A CA 1
ATOM 1579 C C . VAL A 1 195 ? 3.022 -1.801 6.206 1.00 89.06 195 VAL A C 1
ATOM 1581 O O . VAL A 1 195 ? 3.007 -2.534 7.186 1.00 89.06 195 VAL A O 1
ATOM 1584 N N . VAL A 1 196 ? 3.816 -2.070 5.161 1.00 88.62 196 VAL A N 1
ATOM 1585 C CA . VAL A 1 196 ? 4.613 -3.319 5.037 1.00 88.62 196 VAL A CA 1
ATOM 1586 C C . VAL A 1 196 ? 6.131 -3.109 5.115 1.00 88.62 196 VAL A C 1
ATOM 1588 O O . VAL A 1 196 ? 6.906 -3.960 4.670 1.00 88.62 196 VAL A O 1
ATOM 1591 N N . MET A 1 197 ? 6.585 -1.978 5.660 1.00 81.06 197 MET A N 1
ATOM 1592 C CA . MET A 1 197 ? 8.008 -1.613 5.643 1.00 81.06 197 MET A CA 1
ATOM 1593 C C . MET A 1 197 ? 8.909 -2.579 6.429 1.00 81.06 197 MET A C 1
ATOM 1595 O O . MET A 1 197 ? 10.007 -2.880 5.964 1.00 81.06 197 MET A O 1
ATOM 1599 N N . SER A 1 198 ? 8.455 -3.089 7.577 1.00 86.81 198 SER A N 1
ATOM 1600 C CA . SER A 1 198 ? 9.227 -3.976 8.469 1.00 86.81 198 SER A CA 1
ATOM 1601 C C . SER A 1 198 ? 9.093 -5.472 8.137 1.00 86.81 198 SER A C 1
ATOM 1603 O O . SER A 1 198 ? 9.797 -6.308 8.704 1.00 86.81 198 SER A O 1
ATOM 1605 N N . ILE A 1 199 ? 8.178 -5.815 7.225 1.00 87.94 199 ILE A N 1
ATOM 1606 C CA . ILE A 1 199 ? 7.816 -7.191 6.877 1.00 87.94 199 ILE A CA 1
ATOM 1607 C C . ILE A 1 199 ? 8.709 -7.659 5.730 1.00 87.94 199 ILE A C 1
ATOM 1609 O O . ILE A 1 199 ? 8.879 -6.945 4.740 1.00 87.94 199 ILE A O 1
ATOM 1613 N N . ASP A 1 200 ? 9.278 -8.858 5.840 1.00 85.75 200 ASP A N 1
ATOM 1614 C CA . ASP A 1 200 ? 10.141 -9.405 4.794 1.00 85.75 200 ASP A CA 1
ATOM 1615 C C . ASP A 1 200 ? 9.376 -9.818 3.522 1.00 85.75 200 ASP A C 1
ATOM 1617 O O . ASP A 1 200 ? 8.146 -9.847 3.446 1.00 85.75 200 ASP A O 1
ATOM 1621 N N . ALA A 1 201 ? 10.137 -10.141 2.478 1.00 81.94 201 ALA A N 1
ATOM 1622 C CA . ALA A 1 201 ? 9.592 -10.484 1.173 1.00 81.94 201 ALA A CA 1
ATOM 1623 C C . ALA A 1 201 ? 8.761 -11.778 1.151 1.00 81.94 201 ALA A C 1
ATOM 1625 O O . ALA A 1 201 ? 7.928 -11.922 0.257 1.00 81.94 201 ALA A O 1
ATOM 1626 N N . GLU A 1 202 ? 9.000 -12.721 2.063 1.00 82.31 202 GLU A N 1
ATOM 1627 C CA . GLU A 1 202 ? 8.261 -13.984 2.118 1.00 82.31 202 GLU A CA 1
ATOM 1628 C C . GLU A 1 202 ? 6.881 -13.753 2.731 1.00 82.31 202 GLU A C 1
ATOM 1630 O O . GLU A 1 202 ? 5.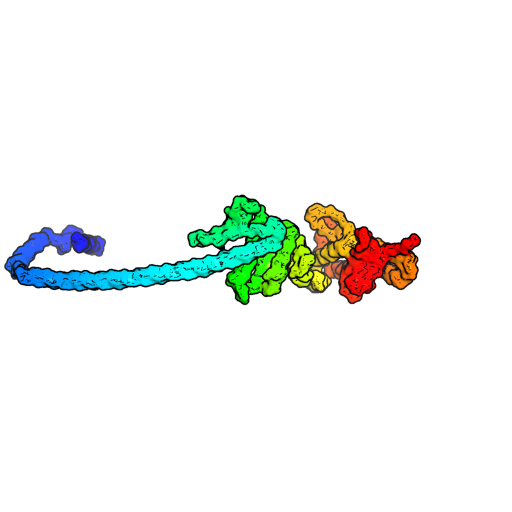867 -14.035 2.089 1.00 82.31 202 GLU A O 1
ATOM 1635 N N . HIS A 1 203 ? 6.836 -13.095 3.886 1.00 88.06 203 HIS A N 1
ATOM 1636 C CA . HIS A 1 203 ? 5.604 -12.728 4.578 1.00 88.06 203 HIS A CA 1
ATOM 1637 C C . HIS A 1 203 ? 4.743 -11.736 3.777 1.00 88.06 203 HIS A C 1
ATOM 1639 O O . HIS A 1 203 ? 3.512 -11.826 3.780 1.00 88.06 203 HIS A O 1
ATOM 1645 N N . ARG A 1 204 ? 5.359 -10.842 2.990 1.00 90.44 204 ARG A N 1
ATOM 1646 C CA . ARG A 1 204 ? 4.639 -9.974 2.036 1.00 90.44 204 ARG A CA 1
ATOM 1647 C C . ARG A 1 204 ? 3.842 -10.759 0.989 1.00 90.44 204 ARG A C 1
ATOM 1649 O O . ARG A 1 204 ? 2.764 -10.314 0.599 1.00 90.44 204 ARG A O 1
ATOM 1656 N N . ARG A 1 205 ? 4.305 -11.940 0.558 1.00 88.12 205 ARG A N 1
ATOM 1657 C CA . ARG A 1 205 ? 3.503 -12.808 -0.329 1.00 88.12 205 ARG A CA 1
ATOM 1658 C C . ARG A 1 205 ? 2.280 -13.368 0.388 1.00 88.12 205 ARG A C 1
ATOM 1660 O O . ARG A 1 205 ? 1.216 -13.452 -0.219 1.00 88.12 205 ARG A O 1
ATOM 1667 N N . GLY A 1 206 ? 2.413 -13.691 1.675 1.00 90.44 206 GLY A N 1
ATOM 1668 C CA . GLY A 1 206 ? 1.284 -14.055 2.533 1.00 90.44 206 GLY A CA 1
ATOM 1669 C C . GLY A 1 206 ? 0.214 -12.961 2.556 1.00 90.44 206 GLY A C 1
ATOM 1670 O O . GLY A 1 206 ? -0.969 -13.248 2.380 1.00 90.44 206 GLY A O 1
ATOM 1671 N N . ILE A 1 207 ? 0.630 -11.693 2.647 1.00 93.06 207 ILE A N 1
ATOM 1672 C CA . ILE A 1 207 ? -0.280 -10.540 2.547 1.00 93.06 207 ILE A CA 1
ATOM 1673 C C . ILE A 1 207 ? -0.962 -10.490 1.174 1.00 93.06 207 ILE A C 1
ATOM 1675 O O . ILE A 1 207 ? -2.182 -10.364 1.117 1.00 93.06 207 ILE A O 1
ATOM 1679 N N . CYS A 1 208 ? -0.223 -10.642 0.067 1.00 91.75 208 CYS A N 1
ATOM 1680 C CA . CYS A 1 208 ? -0.820 -10.706 -1.275 1.00 91.75 208 CYS A CA 1
ATOM 1681 C C . CYS A 1 208 ? -1.902 -11.793 -1.379 1.00 91.75 208 CYS A C 1
ATOM 1683 O O . CYS A 1 208 ? -2.953 -11.561 -1.978 1.00 91.75 208 CYS A O 1
ATOM 1685 N N . ASN A 1 209 ? -1.653 -12.963 -0.785 1.00 91.62 209 ASN A N 1
ATOM 1686 C CA . ASN A 1 209 ? -2.601 -14.072 -0.766 1.00 91.62 209 ASN A CA 1
ATOM 1687 C C . ASN A 1 209 ? -3.866 -13.726 0.036 1.00 91.62 209 ASN A C 1
ATOM 1689 O O . ASN A 1 209 ? -4.977 -13.935 -0.444 1.00 91.62 209 ASN A O 1
ATOM 1693 N N . ILE A 1 210 ? -3.709 -13.117 1.216 1.00 93.75 210 ILE A N 1
ATOM 1694 C CA . ILE A 1 210 ? -4.837 -12.642 2.031 1.00 93.75 210 ILE A CA 1
ATOM 1695 C C . ILE A 1 210 ? -5.699 -11.647 1.250 1.00 93.75 210 ILE A C 1
ATOM 1697 O O . ILE A 1 210 ? -6.916 -11.814 1.190 1.00 93.75 210 ILE A O 1
ATOM 1701 N N . LEU A 1 211 ? -5.089 -10.633 0.628 1.00 93.06 211 LEU A N 1
ATOM 1702 C CA . LEU A 1 211 ? -5.826 -9.599 -0.107 1.00 93.06 211 LEU A CA 1
ATOM 1703 C C . LEU A 1 211 ? -6.681 -10.192 -1.238 1.00 93.06 211 LEU A C 1
ATOM 1705 O O . LEU A 1 211 ? -7.794 -9.733 -1.470 1.00 93.06 211 LEU A O 1
ATOM 1709 N N . LYS A 1 212 ? -6.184 -11.235 -1.907 1.00 90.44 212 LYS A N 1
ATOM 1710 C CA . LYS A 1 212 ? -6.874 -11.904 -3.017 1.00 90.44 212 LYS A CA 1
ATOM 1711 C C . LYS A 1 212 ? -7.958 -12.869 -2.574 1.00 90.44 212 LYS A C 1
ATOM 1713 O O . LYS A 1 212 ? -9.090 -12.784 -3.038 1.00 90.44 212 LYS A O 1
ATOM 1718 N N . GLU A 1 213 ? -7.582 -13.817 -1.724 1.00 90.38 213 GLU A N 1
ATOM 1719 C CA . GLU A 1 213 ? -8.418 -14.976 -1.415 1.00 90.38 213 GLU A CA 1
ATOM 1720 C C . GLU A 1 213 ? -9.409 -14.658 -0.294 1.00 90.38 213 GLU A C 1
ATOM 1722 O O . GLU A 1 213 ? -10.553 -15.108 -0.328 1.00 90.38 213 GLU A O 1
ATOM 1727 N N . CYS A 1 214 ? -8.998 -13.856 0.695 1.00 91.19 214 CYS A N 1
ATOM 1728 C CA . CYS A 1 214 ? -9.844 -13.540 1.847 1.00 91.19 214 CYS A CA 1
ATOM 1729 C C . CYS A 1 214 ? -10.739 -12.319 1.606 1.00 91.19 214 CYS A C 1
ATOM 1731 O O . CYS A 1 214 ? -11.790 -12.221 2.234 1.00 91.19 214 CYS A O 1
ATOM 1733 N N . PHE A 1 215 ? -10.351 -11.406 0.706 1.00 90.88 215 PHE A N 1
ATOM 1734 C CA . PHE A 1 215 ? -11.050 -10.132 0.489 1.00 90.88 215 PHE A CA 1
ATOM 1735 C C . PHE A 1 215 ? -11.377 -9.812 -0.986 1.00 90.88 215 PHE A C 1
ATOM 1737 O O . PHE A 1 215 ? -11.185 -8.673 -1.413 1.00 90.88 215 PHE A O 1
ATOM 1744 N N . PRO A 1 216 ? -11.951 -10.747 -1.770 1.00 87.94 216 PRO A N 1
ATOM 1745 C CA . PRO A 1 216 ? -12.198 -10.535 -3.202 1.00 87.94 216 PRO A CA 1
ATOM 1746 C C . PRO A 1 216 ? -13.223 -9.431 -3.507 1.00 87.94 216 PRO A C 1
ATOM 1748 O O . PRO A 1 216 ? -13.214 -8.861 -4.595 1.00 87.94 216 PRO A O 1
ATOM 1751 N N . ASN A 1 217 ? -14.115 -9.132 -2.557 1.00 87.25 217 ASN A N 1
ATOM 1752 C CA . ASN A 1 217 ? -15.187 -8.148 -2.727 1.00 87.25 217 ASN A CA 1
ATOM 1753 C C . ASN A 1 217 ? -14.840 -6.764 -2.155 1.00 87.25 217 ASN A C 1
ATOM 1755 O O . ASN A 1 217 ? -15.680 -5.871 -2.209 1.00 87.25 217 ASN A O 1
ATOM 1759 N N . LYS A 1 218 ? -13.638 -6.575 -1.591 1.00 88.75 218 LYS A N 1
ATOM 1760 C CA . LYS A 1 218 ? -13.219 -5.286 -1.026 1.00 88.75 218 LYS A CA 1
ATOM 1761 C C . LYS A 1 218 ? -12.287 -4.546 -1.981 1.00 88.75 218 LYS A C 1
ATOM 1763 O O . LYS A 1 218 ? -11.402 -5.130 -2.598 1.00 88.75 218 LYS A O 1
ATOM 1768 N N . GLN A 1 219 ? -12.480 -3.236 -2.083 1.00 90.69 219 GLN A N 1
ATOM 1769 C CA . GLN A 1 219 ? -11.604 -2.333 -2.811 1.00 90.69 219 GLN A CA 1
ATOM 1770 C C . GLN A 1 219 ? -10.450 -1.892 -1.906 1.00 90.69 219 GLN A C 1
ATOM 1772 O O . GLN A 1 219 ? -10.668 -1.331 -0.831 1.00 90.69 219 GLN A O 1
ATOM 1777 N N . PHE A 1 220 ? -9.219 -2.089 -2.373 1.00 92.88 220 PHE A N 1
ATOM 1778 C CA . PHE A 1 220 ? -8.014 -1.656 -1.672 1.00 92.88 220 PHE A CA 1
ATOM 177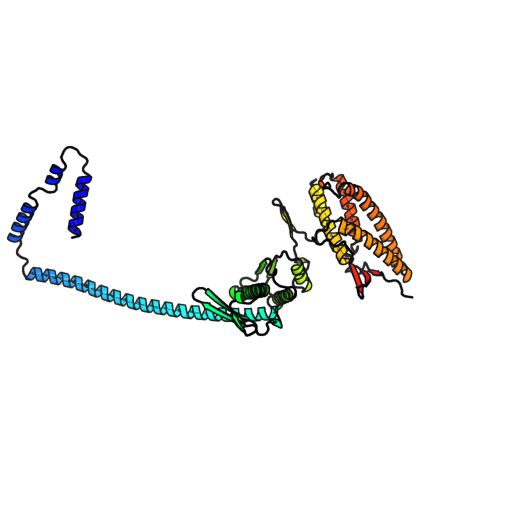9 C C . PHE A 1 220 ? -7.379 -0.446 -2.359 1.00 92.88 220 PHE A C 1
ATOM 1781 O O . PHE A 1 220 ? -7.138 -0.463 -3.563 1.00 92.88 220 PHE A O 1
ATOM 1788 N N . PHE A 1 221 ? -7.055 0.581 -1.576 1.00 94.00 221 PHE A N 1
ATOM 1789 C CA . PHE A 1 221 ? -6.136 1.650 -1.960 1.00 94.00 221 PHE A CA 1
ATOM 1790 C C . PHE A 1 221 ? -4.846 1.485 -1.168 1.00 94.00 221 PHE A C 1
ATOM 1792 O O . PHE A 1 221 ? -4.855 1.570 0.057 1.00 94.00 221 PHE A O 1
ATOM 1799 N N . ILE A 1 222 ? -3.741 1.240 -1.866 1.00 93.75 222 ILE A N 1
ATOM 1800 C CA . ILE A 1 222 ? -2.436 1.026 -1.243 1.00 93.75 222 ILE A CA 1
ATOM 1801 C C . ILE A 1 222 ? -1.502 2.140 -1.698 1.00 93.75 222 ILE A C 1
ATOM 1803 O O . ILE A 1 222 ? -1.223 2.273 -2.890 1.00 93.75 222 ILE A O 1
ATOM 1807 N N . THR A 1 223 ? -1.005 2.924 -0.750 1.00 93.31 223 THR A N 1
ATOM 1808 C CA . THR A 1 223 ? 0.078 3.883 -0.963 1.00 93.31 223 THR A CA 1
ATOM 1809 C C . THR A 1 223 ? 1.352 3.327 -0.345 1.00 93.31 223 THR A C 1
ATOM 1811 O O . THR A 1 223 ? 1.331 2.697 0.710 1.00 93.31 223 THR A O 1
ATOM 1814 N N . THR A 1 224 ? 2.480 3.474 -1.036 1.00 90.62 224 THR A N 1
ATOM 1815 C CA . THR A 1 224 ? 3.774 3.002 -0.533 1.00 90.62 224 THR A CA 1
ATOM 1816 C C . THR A 1 224 ? 4.921 3.740 -1.203 1.00 90.62 224 THR A C 1
ATOM 1818 O O . THR A 1 224 ? 4.826 4.138 -2.368 1.00 90.62 224 THR A O 1
ATOM 1821 N N . HIS A 1 225 ? 6.030 3.878 -0.480 1.00 87.62 225 HIS A N 1
ATOM 1822 C CA . HIS A 1 225 ? 7.304 4.307 -1.051 1.00 87.62 225 HIS A CA 1
ATOM 1823 C C . HIS A 1 225 ? 8.166 3.128 -1.542 1.00 87.62 225 HIS A C 1
ATOM 1825 O O . HIS A 1 225 ? 9.166 3.339 -2.235 1.00 87.62 225 HIS A O 1
ATOM 1831 N N . ASP A 1 226 ? 7.790 1.884 -1.224 1.00 86.12 226 ASP A N 1
ATOM 1832 C CA . ASP A 1 226 ? 8.553 0.686 -1.566 1.00 86.12 226 ASP A CA 1
ATOM 1833 C C . ASP A 1 226 ? 8.188 0.141 -2.963 1.00 86.12 226 ASP A C 1
ATOM 1835 O O . ASP A 1 226 ? 7.171 -0.526 -3.193 1.00 86.12 226 ASP A O 1
ATOM 1839 N N . LYS A 1 227 ? 9.089 0.369 -3.927 1.00 82.50 227 LYS A N 1
ATOM 1840 C CA . LYS A 1 227 ? 8.971 -0.174 -5.293 1.00 82.50 227 LYS A CA 1
ATOM 1841 C C . LYS A 1 227 ? 9.005 -1.702 -5.330 1.00 82.50 227 LYS A C 1
ATOM 1843 O O . LYS A 1 227 ? 8.402 -2.307 -6.215 1.00 82.50 227 LYS A O 1
ATOM 1848 N N . THR A 1 228 ? 9.694 -2.338 -4.387 1.00 83.56 228 THR A N 1
ATOM 1849 C CA . THR A 1 228 ? 9.754 -3.800 -4.277 1.00 83.56 228 THR A CA 1
ATOM 1850 C C . THR A 1 228 ? 8.384 -4.353 -3.923 1.00 83.56 228 THR A C 1
ATOM 1852 O O . THR A 1 228 ? 7.942 -5.310 -4.555 1.00 83.56 228 THR A O 1
ATOM 1855 N N . TRP A 1 229 ? 7.683 -3.716 -2.980 1.00 89.81 229 TRP A N 1
ATOM 1856 C CA . TRP A 1 229 ? 6.314 -4.087 -2.622 1.00 89.81 229 TRP A CA 1
ATOM 1857 C C . TRP A 1 229 ? 5.351 -3.924 -3.804 1.00 89.81 229 TRP A C 1
ATOM 1859 O O . TRP A 1 229 ? 4.622 -4.853 -4.145 1.00 89.81 229 TRP A O 1
ATOM 1869 N N . THR A 1 230 ? 5.443 -2.801 -4.523 1.00 87.94 230 THR A N 1
ATOM 1870 C CA . THR A 1 230 ? 4.663 -2.574 -5.755 1.00 87.94 230 THR A CA 1
ATOM 1871 C C . THR A 1 230 ? 4.899 -3.685 -6.789 1.00 87.94 230 THR A C 1
ATOM 1873 O O . THR A 1 230 ? 3.959 -4.223 -7.374 1.00 87.94 230 THR A O 1
ATOM 1876 N N . ASN A 1 231 ? 6.159 -4.075 -7.005 1.00 82.81 231 ASN A N 1
ATOM 1877 C CA . ASN A 1 231 ? 6.507 -5.144 -7.941 1.00 82.81 231 ASN A CA 1
ATOM 1878 C C . ASN A 1 231 ? 6.028 -6.525 -7.471 1.00 82.81 231 ASN A C 1
ATOM 1880 O O . ASN A 1 231 ? 5.659 -7.348 -8.306 1.00 82.81 231 ASN A O 1
ATOM 1884 N N . GLN A 1 232 ? 6.002 -6.782 -6.162 1.00 84.44 232 GLN A N 1
ATOM 1885 C CA . GLN A 1 232 ? 5.436 -8.009 -5.599 1.00 84.44 232 GLN A CA 1
ATOM 1886 C C . GLN A 1 232 ? 3.923 -8.080 -5.816 1.00 84.44 232 GLN A C 1
ATOM 1888 O O . GLN A 1 232 ? 3.443 -9.106 -6.291 1.00 84.44 232 GLN A O 1
ATOM 1893 N N . LEU A 1 233 ? 3.189 -6.989 -5.574 1.00 89.88 233 LEU A N 1
ATOM 1894 C CA . LEU A 1 233 ? 1.753 -6.905 -5.867 1.00 89.88 233 LEU A CA 1
ATOM 1895 C C . LEU A 1 233 ? 1.457 -7.197 -7.348 1.00 89.88 233 LEU A C 1
ATOM 1897 O O . LEU A 1 233 ? 0.537 -7.957 -7.651 1.00 89.88 233 LEU A O 1
ATOM 1901 N N . LYS A 1 234 ? 2.278 -6.667 -8.268 1.00 85.19 234 LYS A N 1
ATOM 1902 C CA . LYS A 1 234 ? 2.196 -6.983 -9.708 1.00 85.19 234 LYS A CA 1
ATOM 1903 C C . LYS A 1 234 ? 2.483 -8.460 -9.992 1.00 85.19 234 LYS A C 1
ATOM 1905 O O . LYS A 1 234 ? 1.727 -9.116 -10.704 1.00 85.19 234 LYS A O 1
ATOM 1910 N N . PHE A 1 235 ? 3.584 -8.992 -9.460 1.00 80.50 235 PHE A N 1
ATOM 1911 C CA . PHE A 1 235 ? 4.041 -10.354 -9.751 1.00 80.50 235 PHE A CA 1
ATOM 1912 C C . PHE A 1 235 ? 3.064 -11.414 -9.240 1.00 80.50 235 PHE A C 1
ATOM 1914 O O . PHE A 1 235 ? 2.708 -12.333 -9.977 1.00 80.50 235 PHE A O 1
ATOM 1921 N N . GLU A 1 236 ? 2.576 -11.238 -8.013 1.00 84.81 236 GLU A N 1
ATOM 1922 C CA . GLU A 1 236 ? 1.559 -12.099 -7.415 1.00 84.81 236 GLU A CA 1
ATOM 1923 C C . GLU A 1 236 ? 0.177 -11.876 -8.046 1.00 84.81 236 GLU A C 1
ATOM 1925 O O . GLU A 1 236 ? -0.750 -12.602 -7.714 1.00 84.81 236 GLU A O 1
ATOM 1930 N N . ARG A 1 237 ? 0.026 -10.933 -8.993 1.00 84.06 237 ARG A N 1
ATOM 1931 C CA . ARG A 1 237 ? -1.208 -10.568 -9.721 1.00 84.06 237 ARG A CA 1
ATOM 1932 C C . ARG A 1 237 ? -2.320 -10.008 -8.834 1.00 84.06 237 ARG A C 1
ATOM 1934 O O . ARG A 1 237 ? -3.486 -10.336 -9.047 1.00 84.06 237 ARG A O 1
ATOM 1941 N N . VAL A 1 238 ? -1.964 -9.282 -7.776 1.00 87.06 238 VAL A N 1
ATOM 1942 C CA . VAL A 1 238 ? -2.927 -8.543 -6.936 1.00 87.06 238 VAL A CA 1
ATOM 1943 C C . VAL A 1 238 ? -3.445 -7.321 -7.686 1.00 87.06 238 VAL A C 1
ATOM 1945 O O . VAL A 1 238 ? -4.607 -6.972 -7.534 1.00 87.06 238 VAL A O 1
ATOM 1948 N N . LEU A 1 239 ? -2.590 -6.715 -8.513 1.00 86.12 239 LEU A N 1
ATOM 1949 C CA . LEU A 1 239 ? -2.882 -5.524 -9.305 1.00 86.12 239 LEU A CA 1
ATOM 1950 C C . LEU A 1 239 ? -2.371 -5.705 -10.740 1.00 86.12 239 LEU A C 1
ATOM 1952 O O . LEU A 1 239 ? -1.307 -6.299 -10.953 1.00 86.12 239 LEU A O 1
ATOM 1956 N N . ASP A 1 240 ? -3.088 -5.139 -11.706 1.00 78.00 240 ASP A N 1
ATOM 1957 C CA . ASP A 1 240 ? -2.625 -4.952 -13.080 1.00 78.00 240 ASP A CA 1
ATOM 1958 C C . ASP A 1 240 ? -1.739 -3.696 -13.197 1.00 78.00 240 ASP A C 1
ATOM 1960 O O . ASP A 1 240 ? -1.859 -2.735 -12.438 1.00 78.00 240 ASP A O 1
ATOM 1964 N N . SER A 1 241 ? -0.874 -3.640 -14.217 1.00 71.38 241 SER A N 1
ATOM 1965 C CA . SER A 1 241 ? 0.002 -2.476 -14.454 1.00 71.38 241 SER A CA 1
ATOM 1966 C C . SER A 1 241 ? -0.750 -1.149 -14.631 1.00 71.38 241 SER A C 1
ATOM 1968 O O . SER A 1 241 ? -0.202 -0.109 -14.283 1.00 71.38 241 SER A O 1
ATOM 1970 N N . LYS A 1 242 ? -1.985 -1.190 -15.146 1.00 75.62 242 LYS A N 1
ATOM 1971 C CA . LYS A 1 242 ? -2.863 -0.023 -15.361 1.00 75.62 242 LYS A CA 1
ATOM 1972 C C . LYS A 1 242 ? -3.446 0.559 -14.066 1.00 75.62 242 LYS A C 1
ATOM 1974 O O . LYS A 1 242 ? -3.971 1.662 -14.071 1.00 75.62 242 LYS A O 1
ATOM 1979 N N . GLU A 1 243 ? -3.402 -0.198 -12.972 1.00 81.81 243 GLU A N 1
ATOM 1980 C CA . GLU A 1 243 ? -3.990 0.181 -11.680 1.00 81.81 243 GLU A CA 1
ATOM 1981 C C . GLU A 1 243 ? -2.962 0.862 -10.767 1.00 81.81 243 GLU A C 1
ATOM 1983 O O . GLU A 1 243 ? -3.234 1.136 -9.600 1.00 81.81 243 GLU A O 1
ATOM 1988 N N . ILE A 1 244 ? -1.757 1.119 -11.285 1.00 83.50 244 ILE A N 1
ATOM 1989 C CA . ILE A 1 244 ? -0.618 1.600 -10.511 1.00 83.50 244 ILE A CA 1
ATOM 1990 C C . ILE A 1 244 ? -0.241 2.989 -10.990 1.00 83.50 244 ILE A C 1
ATOM 1992 O O . ILE A 1 244 ? 0.196 3.182 -12.121 1.00 83.50 244 ILE A O 1
ATOM 1996 N N . ILE A 1 245 ? -0.374 3.943 -10.076 1.00 84.44 245 ILE A N 1
ATOM 1997 C CA . ILE A 1 245 ? -0.045 5.345 -10.299 1.00 84.44 245 ILE A CA 1
ATOM 1998 C C . ILE A 1 245 ? 1.246 5.636 -9.540 1.00 84.44 245 ILE A C 1
ATOM 2000 O O . ILE A 1 245 ? 1.282 5.569 -8.312 1.00 84.44 245 ILE A O 1
ATOM 2004 N N . GLU A 1 246 ? 2.319 5.956 -10.265 1.00 80.00 246 GLU A N 1
ATOM 2005 C CA . GLU A 1 246 ? 3.573 6.392 -9.652 1.00 80.00 246 GLU A CA 1
ATOM 2006 C C . GLU A 1 246 ? 3.627 7.921 -9.612 1.00 80.00 246 GLU A C 1
ATOM 2008 O O . GLU A 1 246 ? 3.713 8.596 -10.643 1.00 80.00 246 GLU A O 1
ATOM 2013 N N . PHE A 1 247 ? 3.610 8.466 -8.396 1.00 76.62 247 PHE A N 1
ATOM 2014 C CA . PHE A 1 247 ? 3.908 9.873 -8.180 1.00 76.62 247 PHE A CA 1
ATOM 2015 C C . PHE A 1 247 ? 5.419 10.101 -8.207 1.00 76.62 247 PHE A C 1
ATOM 2017 O O . PHE A 1 247 ? 6.193 9.393 -7.563 1.00 76.62 247 PHE A O 1
ATOM 2024 N N . TYR A 1 248 ? 5.845 11.136 -8.917 1.00 57.34 248 TYR A N 1
ATOM 2025 C CA . TYR A 1 248 ? 7.227 11.592 -8.965 1.00 57.34 248 TYR A CA 1
ATOM 2026 C C . TYR A 1 248 ? 7.257 13.114 -8.835 1.00 57.34 248 TYR A C 1
ATOM 2028 O O . TYR A 1 248 ? 6.318 13.783 -9.246 1.00 57.34 248 TYR A O 1
ATOM 2036 N N . ASN A 1 249 ? 8.376 13.661 -8.348 1.00 44.19 249 ASN A N 1
ATOM 2037 C CA . ASN A 1 249 ? 8.628 15.097 -8.164 1.00 44.19 249 ASN A CA 1
ATOM 2038 C C . ASN A 1 249 ? 7.524 15.861 -7.412 1.00 44.19 249 ASN A C 1
ATOM 2040 O O . ASN A 1 249 ? 6.386 15.982 -7.847 1.00 44.19 249 ASN A O 1
ATOM 2044 N N . TRP A 1 250 ? 7.900 16.515 -6.322 1.00 59.78 250 TRP A N 1
ATOM 2045 C CA . TRP A 1 250 ? 6.994 17.390 -5.589 1.00 59.78 250 TRP A CA 1
ATOM 2046 C C . TRP A 1 250 ? 7.511 18.828 -5.632 1.00 59.78 250 TRP A C 1
ATOM 2048 O O . TRP A 1 250 ? 8.678 19.080 -5.330 1.00 59.78 250 TRP A O 1
ATOM 2058 N N . ASN A 1 251 ? 6.647 19.769 -6.013 1.00 44.59 251 ASN A N 1
ATOM 2059 C CA . ASN A 1 251 ? 6.898 21.205 -5.892 1.00 44.59 251 ASN A CA 1
ATOM 2060 C C . ASN A 1 251 ? 5.676 21.877 -5.251 1.00 44.59 251 ASN A C 1
ATOM 2062 O O . ASN A 1 251 ? 4.544 21.475 -5.498 1.00 44.59 251 ASN A O 1
ATOM 2066 N N . ILE A 1 252 ? 5.901 22.932 -4.470 1.00 58.66 252 ILE A N 1
ATOM 2067 C CA . ILE A 1 252 ? 4.857 23.726 -3.811 1.00 58.66 252 ILE A CA 1
ATOM 2068 C C . ILE A 1 252 ? 3.851 24.288 -4.825 1.00 58.66 252 ILE A C 1
ATOM 2070 O O . ILE A 1 252 ? 2.661 24.346 -4.533 1.00 58.66 252 ILE A O 1
ATOM 2074 N N . SER A 1 253 ? 4.308 24.704 -6.010 1.00 41.97 253 SER A N 1
ATOM 2075 C CA . SER A 1 253 ? 3.442 25.337 -7.012 1.00 41.97 253 SER A CA 1
ATOM 2076 C C . SER A 1 253 ? 2.602 24.347 -7.822 1.00 41.97 253 SER A C 1
ATOM 2078 O O . SER A 1 253 ? 1.502 24.695 -8.240 1.00 41.97 253 SER A O 1
ATOM 2080 N N . THR A 1 254 ? 3.105 23.135 -8.062 1.00 41.22 254 THR A N 1
ATOM 2081 C CA . THR A 1 254 ? 2.469 22.146 -8.954 1.00 41.22 254 THR A CA 1
ATOM 2082 C C . THR A 1 254 ? 1.917 20.925 -8.225 1.00 41.22 254 THR A C 1
ATOM 2084 O O . THR A 1 254 ? 1.180 20.151 -8.825 1.00 41.22 254 THR A O 1
ATOM 2087 N N . GLY A 1 255 ? 2.274 20.733 -6.954 1.00 54.91 255 GLY A N 1
ATOM 2088 C CA . GLY A 1 255 ? 2.019 19.496 -6.224 1.00 54.91 255 GLY A CA 1
ATOM 2089 C C . GLY A 1 255 ? 2.862 18.313 -6.731 1.00 54.91 255 GLY A C 1
ATOM 2090 O O . GLY A 1 255 ? 3.820 18.515 -7.492 1.00 54.91 255 GLY A O 1
ATOM 2091 N N . PRO A 1 256 ? 2.542 17.086 -6.277 1.00 56.38 256 PRO A N 1
ATOM 2092 C CA . PRO A 1 256 ? 3.120 15.858 -6.811 1.00 56.38 256 PRO A CA 1
ATOM 2093 C C . PRO A 1 256 ? 2.637 15.628 -8.246 1.00 56.38 256 PRO A C 1
ATOM 2095 O O . PRO A 1 256 ? 1.445 15.731 -8.534 1.00 56.38 256 PRO A O 1
ATOM 2098 N N . LEU A 1 257 ? 3.562 15.314 -9.148 1.00 48.66 257 LEU A N 1
ATOM 2099 C CA . LEU A 1 257 ? 3.229 14.940 -10.519 1.00 48.66 257 LEU A CA 1
ATOM 2100 C C . LEU A 1 257 ? 3.051 13.418 -10.608 1.00 48.66 257 LEU A C 1
ATOM 2102 O O . LEU A 1 257 ? 3.652 12.671 -9.842 1.00 48.66 257 LEU A O 1
ATOM 2106 N N . TYR A 1 258 ? 2.239 12.949 -11.550 1.00 56.03 258 TYR A N 1
ATOM 2107 C CA . TYR A 1 258 ? 2.127 11.532 -11.905 1.00 56.03 258 TYR A CA 1
ATOM 2108 C C . TYR A 1 258 ? 2.348 11.375 -13.413 1.00 56.03 258 TYR A C 1
ATOM 2110 O O . TYR A 1 258 ? 2.149 12.327 -14.173 1.00 56.03 258 TYR A O 1
ATOM 2118 N N . MET A 1 259 ? 2.856 10.219 -13.846 1.00 49.03 259 MET A N 1
ATOM 2119 C CA . MET A 1 259 ? 2.977 9.871 -15.267 1.00 49.03 259 MET A CA 1
ATOM 2120 C C . MET A 1 259 ? 2.131 8.625 -15.432 1.00 49.03 259 MET A C 1
ATOM 2122 O O . MET A 1 259 ? 2.462 7.595 -14.844 1.00 49.03 259 MET A O 1
ATOM 2126 N N . ASP A 1 260 ? 1.100 8.698 -16.261 1.00 47.16 260 ASP A N 1
ATOM 2127 C CA . ASP A 1 260 ? 0.637 7.495 -16.932 1.00 47.16 260 ASP A CA 1
ATOM 2128 C C . ASP A 1 260 ? 1.708 7.153 -17.963 1.00 47.16 260 ASP A C 1
ATOM 2130 O O . ASP A 1 260 ? 1.904 7.886 -18.928 1.00 47.16 260 ASP A O 1
ATOM 2134 N N . PHE A 1 261 ? 2.450 6.066 -17.758 1.00 44.94 261 PHE A N 1
ATOM 2135 C CA . PHE A 1 261 ? 3.456 5.612 -18.729 1.00 44.94 261 PHE A CA 1
ATOM 2136 C C . PHE A 1 261 ? 2.842 5.267 -20.100 1.00 44.94 261 PHE A C 1
ATOM 2138 O O . PHE A 1 261 ? 3.573 5.160 -21.083 1.00 44.94 261 PHE A O 1
ATOM 2145 N N . GLU A 1 262 ? 1.516 5.103 -20.169 1.00 45.81 262 GLU A N 1
ATOM 2146 C CA . GLU A 1 262 ? 0.759 4.920 -21.412 1.00 45.81 262 GLU A CA 1
ATOM 2147 C C . GLU A 1 262 ? 0.344 6.241 -22.082 1.00 45.81 262 GLU A C 1
ATOM 2149 O O . GLU A 1 262 ? -0.013 6.231 -23.260 1.00 45.81 262 GLU A O 1
ATOM 2154 N N . VAL A 1 263 ? 0.426 7.379 -21.383 1.00 47.03 263 VAL A N 1
ATOM 2155 C CA . VAL A 1 263 ? 0.122 8.696 -21.953 1.00 47.03 263 VAL A CA 1
ATOM 2156 C C . VAL A 1 263 ? 1.424 9.330 -22.412 1.00 47.03 263 VAL A C 1
ATOM 2158 O O . VAL A 1 263 ? 2.175 9.918 -21.637 1.00 47.03 263 VAL A O 1
ATOM 2161 N N . ASP A 1 264 ? 1.680 9.111 -23.696 1.00 62.78 264 ASP A N 1
ATOM 2162 C CA . ASP A 1 264 ? 2.557 9.861 -24.582 1.00 62.78 264 ASP A CA 1
ATOM 2163 C C . ASP A 1 264 ? 3.378 10.984 -23.906 1.00 62.78 264 ASP A C 1
ATOM 2165 O O . ASP A 1 264 ? 2.872 12.070 -23.613 1.00 62.78 264 ASP A O 1
ATOM 2169 N N . ILE A 1 265 ? 4.677 10.736 -23.683 1.00 72.00 265 ILE A N 1
ATOM 2170 C CA . ILE A 1 265 ? 5.597 11.742 -23.131 1.00 72.00 265 ILE A CA 1
ATOM 2171 C C . ILE A 1 265 ? 5.693 12.995 -24.017 1.00 72.00 265 ILE A C 1
ATOM 2173 O O . ILE A 1 265 ? 6.144 14.033 -23.531 1.00 72.00 265 ILE A O 1
ATOM 2177 N N . TRP A 1 266 ? 5.301 12.900 -25.293 1.00 82.88 266 TRP A N 1
ATOM 2178 C CA . TRP A 1 266 ? 5.471 13.935 -26.308 1.00 82.88 266 TRP A CA 1
ATOM 2179 C C . TRP A 1 266 ? 4.393 15.024 -26.214 1.00 82.88 266 TRP A C 1
ATOM 2181 O O . TRP A 1 266 ? 4.737 16.204 -26.250 1.00 82.88 266 TRP A O 1
ATOM 2191 N N . GLU A 1 267 ? 3.123 14.675 -25.976 1.00 81.88 267 GLU A N 1
ATOM 2192 C CA . GLU A 1 267 ? 2.014 15.650 -25.925 1.00 81.88 267 GLU A CA 1
ATOM 2193 C C . GLU A 1 267 ? 2.214 16.745 -24.844 1.00 81.88 267 GLU A C 1
ATOM 2195 O O . GLU A 1 267 ? 2.003 17.930 -25.122 1.00 81.88 267 GLU A O 1
ATOM 2200 N N . PRO A 1 268 ? 2.667 16.434 -23.609 1.00 81.25 268 PRO A N 1
ATOM 2201 C CA . PRO A 1 268 ? 2.988 17.462 -22.620 1.00 81.25 268 PRO A CA 1
ATOM 2202 C C . PRO A 1 268 ? 4.195 18.329 -23.002 1.00 81.25 268 PRO A C 1
ATOM 2204 O O . PRO A 1 268 ? 4.231 19.500 -22.632 1.00 81.25 268 PRO A O 1
ATOM 2207 N N . ILE A 1 269 ? 5.182 17.769 -23.712 1.00 83.44 269 ILE A N 1
ATOM 2208 C CA . ILE A 1 269 ? 6.368 18.508 -24.169 1.00 83.44 269 ILE A CA 1
ATOM 2209 C C . ILE A 1 269 ? 5.961 19.516 -25.247 1.00 83.44 269 ILE A C 1
ATOM 2211 O O . ILE A 1 269 ? 6.349 20.679 -25.157 1.00 83.44 269 ILE A O 1
ATOM 2215 N N . GLU A 1 270 ? 5.132 19.109 -26.212 1.00 85.44 270 GLU A N 1
ATOM 2216 C CA . GLU A 1 270 ? 4.583 20.006 -27.237 1.00 85.44 270 GLU A CA 1
ATOM 2217 C C . GLU A 1 270 ? 3.778 21.150 -26.612 1.00 85.44 270 GLU A C 1
ATOM 2219 O O . GLU A 1 270 ? 4.016 22.313 -26.931 1.00 85.44 270 GLU A O 1
ATOM 2224 N N . LYS A 1 271 ? 2.911 20.858 -25.633 1.00 86.75 271 LYS A N 1
ATOM 2225 C CA . LYS A 1 271 ? 2.152 21.894 -24.906 1.00 86.75 271 LYS A CA 1
ATOM 2226 C C . LYS A 1 271 ? 3.044 22.899 -24.176 1.00 86.75 271 LYS A C 1
ATOM 2228 O O . LYS A 1 271 ? 2.684 24.074 -24.077 1.00 86.75 271 LYS A O 1
ATOM 2233 N N . ASP A 1 272 ? 4.173 22.459 -23.625 1.00 83.50 272 ASP A N 1
ATOM 2234 C CA . ASP A 1 272 ? 5.130 23.351 -22.964 1.00 83.50 272 ASP A CA 1
ATOM 2235 C C . ASP A 1 272 ? 5.888 24.207 -23.998 1.00 83.50 272 ASP A C 1
ATOM 2237 O O . ASP A 1 272 ? 6.075 25.408 -23.784 1.00 83.50 272 ASP A O 1
ATOM 2241 N N . LEU A 1 273 ? 6.233 23.640 -25.162 1.00 83.50 273 LEU A N 1
ATOM 2242 C CA . LEU A 1 273 ? 6.825 24.376 -26.286 1.00 83.50 273 LEU A CA 1
ATOM 2243 C C . LEU A 1 273 ? 5.867 25.434 -26.860 1.00 83.50 273 LEU A C 1
ATOM 2245 O O . LEU A 1 273 ? 6.287 26.571 -27.079 1.00 83.50 273 LEU A O 1
ATOM 2249 N N . GLU A 1 274 ? 4.580 25.116 -27.031 1.00 87.94 274 GLU A N 1
ATOM 2250 C CA . GLU A 1 274 ? 3.544 26.066 -27.474 1.00 87.94 274 GLU A CA 1
ATOM 2251 C C . GLU A 1 274 ? 3.401 27.261 -26.519 1.00 87.94 274 GLU A C 1
ATOM 2253 O O . GLU A 1 274 ? 3.167 28.397 -26.941 1.00 87.94 274 GLU A O 1
ATOM 2258 N N . LYS A 1 275 ? 3.583 27.025 -25.216 1.00 87.31 275 LYS A N 1
ATOM 2259 C CA . LYS A 1 275 ? 3.560 28.063 -24.174 1.00 87.31 275 LYS A CA 1
ATOM 2260 C C . LYS A 1 275 ? 4.880 28.828 -24.046 1.00 87.31 275 LYS A C 1
ATOM 2262 O O . LYS A 1 275 ? 4.968 29.719 -23.203 1.00 87.31 275 LYS A O 1
ATOM 2267 N N . ASN A 1 276 ? 5.880 28.521 -24.876 1.00 82.56 276 ASN A N 1
ATOM 2268 C CA . ASN A 1 276 ? 7.256 29.011 -24.765 1.00 82.56 276 ASN A CA 1
ATOM 2269 C C . ASN A 1 276 ? 7.924 28.692 -23.409 1.00 82.56 276 ASN A C 1
ATOM 2271 O O . ASN A 1 276 ? 8.862 29.380 -23.004 1.00 82.56 276 ASN A O 1
ATOM 2275 N N . ASP A 1 277 ? 7.479 27.646 -22.708 1.00 80.69 277 ASP A N 1
ATOM 2276 C CA . ASP A 1 277 ? 8.109 27.160 -21.476 1.00 80.69 277 ASP A CA 1
ATOM 2277 C C . ASP A 1 277 ? 9.192 26.119 -21.802 1.00 80.69 277 ASP A C 1
ATOM 2279 O O . ASP A 1 277 ? 9.074 24.918 -21.541 1.00 80.69 277 ASP A O 1
ATOM 2283 N N . VAL A 1 278 ? 10.270 26.604 -22.422 1.00 80.06 278 VAL A N 1
ATOM 2284 C CA . VAL A 1 278 ? 11.411 25.775 -22.832 1.00 80.06 278 VAL A CA 1
ATOM 2285 C C . VAL A 1 278 ? 12.059 25.036 -21.650 1.00 80.06 278 VAL A C 1
ATOM 2287 O O . VAL A 1 278 ? 12.332 23.843 -21.796 1.00 80.06 278 VAL A O 1
ATOM 2290 N N . PRO A 1 279 ? 12.277 25.650 -20.466 1.00 74.81 279 PRO A N 1
ATOM 2291 C CA . PRO A 1 279 ? 12.840 24.941 -19.318 1.00 74.81 279 PRO A CA 1
ATOM 2292 C C . PRO A 1 279 ? 12.013 23.727 -18.876 1.00 74.81 279 PRO A C 1
ATOM 2294 O O . PRO A 1 279 ? 12.588 22.663 -18.616 1.00 74.81 279 PRO A O 1
ATOM 2297 N N . SER A 1 280 ? 10.683 23.858 -18.814 1.00 75.00 280 SER A N 1
ATOM 2298 C CA . SER A 1 280 ? 9.798 22.746 -18.451 1.00 75.00 280 SER A CA 1
ATOM 2299 C C . SER A 1 280 ? 9.800 21.652 -19.517 1.00 75.00 280 SER A C 1
ATOM 2301 O O . SER A 1 280 ? 10.000 20.483 -19.175 1.00 75.00 280 SER A O 1
ATOM 2303 N N . ALA A 1 281 ? 9.688 22.021 -20.800 1.00 80.62 281 ALA A N 1
ATOM 2304 C CA . ALA A 1 281 ? 9.741 21.081 -21.922 1.00 80.62 281 ALA A CA 1
ATOM 2305 C C . ALA A 1 281 ? 11.041 20.259 -21.913 1.00 80.62 281 ALA A C 1
ATOM 2307 O O . ALA A 1 281 ? 11.023 19.030 -22.012 1.00 80.62 281 ALA A O 1
ATOM 2308 N N . ALA A 1 282 ? 12.180 20.923 -21.708 1.00 78.00 282 ALA A N 1
ATOM 2309 C CA . ALA A 1 282 ? 13.482 20.273 -21.693 1.00 78.00 282 ALA A CA 1
ATOM 2310 C C . ALA A 1 282 ? 13.653 19.351 -20.469 1.00 78.00 282 ALA A C 1
ATOM 2312 O O . ALA A 1 282 ? 14.174 18.238 -20.581 1.00 78.00 282 ALA A O 1
ATOM 2313 N N . SER A 1 283 ? 13.166 19.779 -19.298 1.00 75.44 283 SER A N 1
ATOM 2314 C CA . SER A 1 283 ? 13.157 18.949 -18.088 1.00 75.44 283 SER A CA 1
ATOM 2315 C C . SER A 1 283 ? 12.313 17.681 -18.270 1.00 75.44 283 SER A C 1
ATOM 2317 O O . SER A 1 283 ? 12.757 16.588 -17.902 1.00 75.44 283 SER A O 1
ATOM 2319 N N . ARG A 1 284 ? 11.126 17.805 -18.880 1.00 79.56 284 ARG A N 1
ATOM 2320 C CA . ARG A 1 284 ? 10.250 16.668 -19.197 1.00 79.56 284 ARG A CA 1
ATOM 2321 C C . ARG A 1 284 ? 10.891 15.716 -20.196 1.00 79.56 284 ARG A C 1
ATOM 2323 O O . ARG A 1 284 ? 10.894 14.517 -19.928 1.00 79.56 284 ARG A O 1
ATOM 2330 N N . LEU A 1 285 ? 11.481 16.238 -21.275 1.00 83.56 285 LEU A N 1
ATOM 2331 C CA . LEU A 1 285 ? 12.190 15.436 -22.274 1.00 83.56 285 LEU A CA 1
ATOM 2332 C C . LEU A 1 285 ? 13.283 14.589 -21.619 1.00 83.56 285 LEU A C 1
ATOM 2334 O O . LEU A 1 285 ? 13.288 13.370 -21.767 1.00 83.56 285 LEU A O 1
ATOM 2338 N N . ARG A 1 286 ? 14.178 15.212 -20.839 1.00 79.56 286 ARG A N 1
ATOM 2339 C CA . ARG A 1 286 ? 15.272 14.493 -20.169 1.00 79.56 2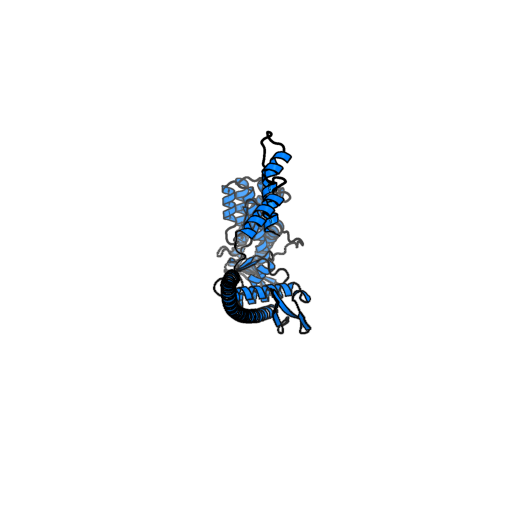86 ARG A CA 1
ATOM 2340 C C . ARG A 1 286 ? 14.746 13.344 -19.318 1.00 79.56 286 ARG A C 1
ATOM 2342 O O . ARG A 1 286 ? 15.234 12.224 -19.432 1.00 79.56 286 ARG A O 1
ATOM 2349 N N . ARG A 1 287 ? 13.747 13.620 -18.479 1.00 73.44 287 ARG A N 1
ATOM 2350 C CA . ARG A 1 287 ? 13.203 12.630 -17.547 1.00 73.44 287 ARG A CA 1
ATOM 2351 C C . ARG A 1 287 ? 12.458 11.507 -18.269 1.00 73.44 287 ARG A C 1
ATOM 2353 O O . ARG A 1 287 ? 12.622 10.346 -17.902 1.00 73.44 287 ARG A O 1
ATOM 2360 N N . GLY A 1 288 ? 11.671 11.845 -19.292 1.00 79.00 288 GLY A N 1
ATOM 2361 C CA . GLY A 1 288 ? 10.978 10.866 -20.130 1.00 79.00 288 GLY A CA 1
ATOM 2362 C C . GLY A 1 288 ? 11.964 9.908 -20.794 1.00 79.00 288 GLY A C 1
ATOM 2363 O O . GLY A 1 288 ? 11.770 8.697 -20.752 1.00 79.00 288 GLY A O 1
ATOM 2364 N N . LEU A 1 289 ? 13.084 10.431 -21.303 1.00 83.50 289 LEU A N 1
ATOM 2365 C CA . LEU A 1 289 ? 14.150 9.612 -21.877 1.00 83.50 289 LEU A CA 1
ATOM 2366 C C . LEU A 1 289 ? 14.879 8.768 -20.822 1.00 83.50 289 LEU A C 1
ATOM 2368 O O . LEU A 1 289 ? 15.167 7.604 -21.081 1.00 83.50 289 LEU A O 1
ATOM 2372 N N . GLU A 1 290 ? 15.165 9.312 -19.634 1.00 82.19 290 GLU A N 1
ATOM 2373 C CA . GLU A 1 290 ? 15.788 8.561 -18.529 1.00 82.19 290 GLU A CA 1
ATOM 2374 C C . GLU A 1 290 ? 14.956 7.333 -18.154 1.00 82.19 290 GLU A C 1
ATOM 2376 O O . GLU A 1 290 ? 15.485 6.226 -18.048 1.00 82.19 290 GLU A O 1
ATOM 2381 N N . GLN A 1 291 ? 13.645 7.523 -18.023 1.00 78.50 291 GLN A N 1
ATOM 2382 C CA . GLN A 1 291 ? 12.689 6.457 -17.754 1.00 78.50 291 GLN A CA 1
ATOM 2383 C C . GLN A 1 291 ? 12.592 5.459 -18.911 1.00 78.50 291 GLN A C 1
ATOM 2385 O O . GLN A 1 291 ? 12.731 4.256 -18.691 1.00 78.50 291 GLN A O 1
ATOM 2390 N N . PHE A 1 292 ? 12.409 5.949 -20.141 1.00 82.38 292 PHE A N 1
ATOM 2391 C CA . PHE A 1 292 ? 12.300 5.110 -21.333 1.00 82.38 292 PHE A CA 1
ATOM 2392 C C . PHE A 1 292 ? 13.533 4.218 -21.507 1.00 82.38 292 PHE A C 1
ATOM 2394 O O . PHE A 1 292 ? 13.411 2.997 -21.596 1.00 82.38 292 PHE A O 1
ATOM 2401 N N . PHE A 1 293 ? 14.737 4.798 -21.491 1.00 86.75 293 PHE A N 1
ATOM 2402 C CA . PHE A 1 293 ? 15.969 4.026 -21.652 1.00 86.75 293 PHE A CA 1
ATOM 2403 C C . PHE A 1 293 ? 16.295 3.160 -20.434 1.00 86.75 293 PHE A C 1
ATOM 2405 O O . PHE A 1 293 ? 16.909 2.108 -20.603 1.00 86.75 293 PHE A O 1
ATOM 2412 N N . GLY A 1 294 ? 15.848 3.538 -19.233 1.00 85.25 294 GLY A N 1
ATOM 2413 C CA . GLY A 1 294 ? 15.877 2.665 -18.060 1.00 85.25 294 GLY A CA 1
ATOM 2414 C C . GLY A 1 294 ? 15.079 1.375 -18.286 1.00 85.25 294 GLY A C 1
ATOM 2415 O O . GLY A 1 294 ? 15.619 0.283 -18.094 1.00 85.25 294 GLY A O 1
ATOM 2416 N N . SER A 1 295 ? 13.839 1.487 -18.779 1.00 79.31 295 SER A N 1
ATOM 2417 C CA . SER A 1 295 ? 13.001 0.331 -19.135 1.00 79.31 295 SER A CA 1
ATOM 2418 C C . SER A 1 295 ? 13.604 -0.493 -20.275 1.00 79.31 295 SER A C 1
ATOM 2420 O O . SER A 1 295 ? 13.688 -1.712 -20.168 1.00 79.31 295 SER A O 1
ATOM 2422 N N . ILE A 1 296 ? 14.129 0.148 -21.324 1.00 86.00 296 ILE A N 1
ATOM 2423 C CA . ILE A 1 296 ? 14.807 -0.560 -22.423 1.00 86.00 296 ILE A CA 1
ATOM 2424 C C . ILE A 1 296 ? 16.032 -1.338 -21.930 1.00 86.00 296 ILE A C 1
ATOM 2426 O O . ILE A 1 296 ? 16.228 -2.492 -22.316 1.00 86.00 296 ILE A O 1
ATOM 2430 N N . CYS A 1 297 ? 16.859 -0.741 -21.068 1.00 89.88 297 CYS A N 1
ATOM 2431 C CA . CYS A 1 297 ? 18.006 -1.429 -20.482 1.00 89.88 297 CYS A CA 1
ATOM 2432 C C . CYS A 1 297 ? 17.578 -2.650 -19.659 1.00 89.88 297 CYS A C 1
ATOM 2434 O O . CYS A 1 297 ? 18.243 -3.685 -19.723 1.00 89.88 297 CYS A O 1
ATOM 2436 N N . ASN A 1 298 ? 16.458 -2.564 -18.941 1.00 84.62 298 ASN A N 1
ATOM 2437 C CA . ASN A 1 298 ? 15.871 -3.706 -18.247 1.00 84.62 298 ASN A CA 1
ATOM 2438 C C . ASN A 1 298 ? 15.408 -4.800 -19.230 1.00 84.62 298 ASN A C 1
ATOM 2440 O O . ASN A 1 298 ? 15.868 -5.943 -19.151 1.00 84.62 298 ASN A O 1
ATOM 2444 N N . ASP A 1 299 ? 14.569 -4.443 -20.201 1.00 82.19 299 ASP A N 1
ATOM 2445 C CA . ASP A 1 299 ? 13.884 -5.388 -21.094 1.00 82.19 299 ASP A CA 1
ATOM 2446 C C . ASP A 1 299 ? 14.834 -6.077 -22.083 1.00 82.19 299 ASP A C 1
ATOM 2448 O O . ASP A 1 299 ? 14.675 -7.256 -22.415 1.00 82.19 299 ASP A O 1
ATOM 2452 N N . LEU A 1 300 ? 15.879 -5.372 -22.522 1.00 88.94 300 LEU A N 1
ATOM 2453 C CA . LEU A 1 300 ? 16.959 -5.934 -23.334 1.00 88.94 300 LEU A CA 1
ATOM 2454 C C . LEU A 1 300 ? 18.104 -6.523 -22.493 1.00 88.94 300 LEU A C 1
ATOM 2456 O O . LEU A 1 300 ? 19.047 -7.083 -23.055 1.00 88.94 300 LEU A O 1
ATOM 2460 N N . CYS A 1 301 ? 18.015 -6.456 -21.160 1.00 88.75 301 CYS A N 1
ATOM 2461 C CA . CYS A 1 301 ? 19.036 -6.913 -20.213 1.00 88.75 301 CYS A CA 1
ATOM 2462 C C . CYS A 1 301 ? 20.435 -6.335 -20.495 1.00 88.75 301 CYS A C 1
ATOM 2464 O O . CYS A 1 301 ? 21.432 -7.067 -20.528 1.00 88.75 301 CYS A O 1
ATOM 2466 N N . ILE A 1 302 ? 20.497 -5.029 -20.730 1.00 92.19 302 ILE A N 1
ATOM 2467 C CA . ILE A 1 302 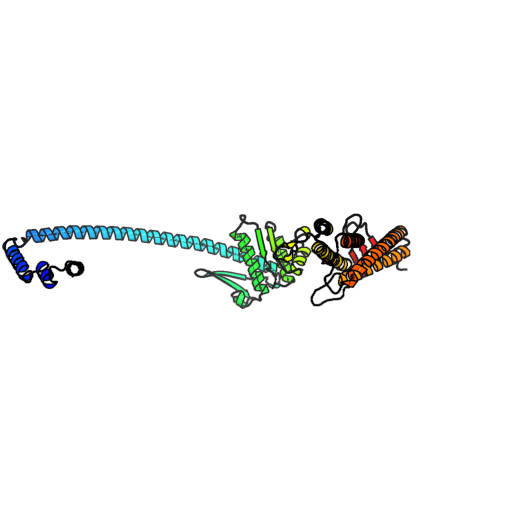? 21.707 -4.297 -21.097 1.00 92.19 302 ILE A CA 1
ATOM 2468 C C . ILE A 1 302 ? 22.545 -4.045 -19.838 1.00 92.19 302 ILE A C 1
ATOM 2470 O O . ILE A 1 302 ? 22.015 -3.564 -18.834 1.00 92.19 302 ILE A O 1
ATOM 2474 N N . PRO A 1 303 ? 23.855 -4.348 -19.854 1.00 89.44 303 PRO A N 1
ATOM 2475 C CA . PRO A 1 303 ? 24.720 -4.058 -18.722 1.00 89.44 303 PRO A CA 1
ATOM 2476 C C . PRO A 1 303 ? 24.907 -2.543 -18.560 1.00 89.44 303 PRO A C 1
ATOM 2478 O O . PRO A 1 303 ? 25.357 -1.861 -19.481 1.00 89.44 303 PRO A O 1
ATOM 2481 N N . VAL A 1 304 ? 24.614 -2.038 -17.362 1.00 90.25 304 VAL A N 1
ATOM 2482 C CA . VAL A 1 304 ? 24.831 -0.641 -16.957 1.00 90.25 304 VAL A CA 1
ATOM 2483 C C . VAL A 1 304 ? 25.818 -0.576 -15.792 1.00 90.25 304 VAL A C 1
ATOM 2485 O O . VAL A 1 304 ? 25.956 -1.533 -15.026 1.00 90.25 304 VAL A O 1
ATOM 2488 N N . ILE A 1 305 ? 26.536 0.542 -15.658 1.00 87.06 305 ILE A N 1
ATOM 2489 C CA . ILE A 1 305 ? 27.495 0.733 -14.562 1.00 87.06 305 ILE A CA 1
ATOM 2490 C C . ILE A 1 305 ? 26.721 0.824 -13.250 1.00 87.06 305 ILE A C 1
ATOM 2492 O O . ILE A 1 305 ? 25.934 1.747 -13.058 1.00 87.06 305 ILE A O 1
ATOM 2496 N N . TYR A 1 306 ? 26.965 -0.113 -12.336 1.00 86.81 306 TYR A N 1
ATOM 2497 C CA . TYR A 1 306 ? 26.302 -0.123 -11.038 1.00 86.81 306 TYR A CA 1
ATOM 2498 C C . TYR A 1 306 ? 26.702 1.090 -10.190 1.00 86.81 306 TYR A C 1
ATOM 2500 O O . TYR A 1 306 ? 27.890 1.343 -9.967 1.00 86.81 306 TYR A O 1
ATOM 2508 N N . LYS A 1 307 ? 25.701 1.804 -9.669 1.00 83.94 307 LYS A N 1
ATOM 2509 C CA . LYS A 1 307 ? 25.877 2.923 -8.738 1.00 83.94 307 LYS A CA 1
ATOM 2510 C C . LYS A 1 307 ? 25.166 2.609 -7.424 1.00 83.94 307 LYS A C 1
ATOM 2512 O O . LYS A 1 307 ? 23.946 2.485 -7.389 1.00 83.94 307 LYS A O 1
ATOM 2517 N N . LEU A 1 308 ? 25.930 2.525 -6.329 1.00 76.50 308 LEU A N 1
ATOM 2518 C CA . LEU A 1 308 ? 25.414 2.157 -5.000 1.00 76.50 308 LEU A CA 1
ATOM 2519 C C . LEU A 1 308 ? 24.315 3.105 -4.493 1.00 76.50 308 LEU A C 1
ATOM 2521 O O . LEU A 1 308 ? 23.411 2.685 -3.784 1.00 76.50 308 LEU A O 1
ATOM 2525 N N . ASN A 1 309 ? 24.385 4.384 -4.858 1.00 75.31 309 ASN A N 1
ATOM 2526 C CA . ASN A 1 309 ? 23.403 5.391 -4.456 1.00 75.31 309 ASN A CA 1
ATOM 2527 C C . ASN A 1 309 ? 22.077 5.314 -5.242 1.00 75.31 309 ASN A C 1
ATOM 2529 O O . ASN A 1 309 ? 21.186 6.116 -4.972 1.00 75.31 309 ASN A O 1
ATOM 2533 N N . GLY A 1 310 ? 21.970 4.431 -6.243 1.00 75.44 310 GLY A N 1
ATOM 2534 C CA . GLY A 1 310 ? 20.793 4.298 -7.102 1.00 75.44 310 GLY A CA 1
ATOM 2535 C C . GLY A 1 310 ? 20.507 5.507 -8.001 1.00 75.44 310 GLY A C 1
ATOM 2536 O O . GLY A 1 310 ? 19.441 5.568 -8.607 1.00 75.44 310 GLY A O 1
ATOM 2537 N N . ARG A 1 311 ? 21.424 6.481 -8.090 1.00 74.94 311 ARG A N 1
ATOM 2538 C CA . ARG A 1 311 ? 21.247 7.695 -8.897 1.00 74.94 311 ARG A CA 1
ATOM 2539 C C . ARG A 1 311 ? 21.842 7.486 -10.281 1.00 74.94 311 ARG A C 1
ATOM 2541 O O . ARG A 1 311 ? 23.059 7.563 -10.453 1.00 74.94 311 ARG A O 1
ATOM 2548 N N . TYR A 1 312 ? 20.967 7.240 -11.243 1.00 78.62 312 TYR A N 1
ATOM 2549 C CA . TYR A 1 312 ? 21.306 7.122 -12.654 1.00 78.62 312 TYR A CA 1
ATOM 2550 C C . TYR A 1 312 ? 20.852 8.372 -13.410 1.00 78.62 312 TYR A C 1
ATOM 2552 O O . TYR A 1 312 ? 19.860 8.998 -13.044 1.00 78.62 312 TYR A O 1
ATOM 2560 N N . GLU A 1 313 ? 21.587 8.726 -14.454 1.00 80.56 313 GLU A N 1
ATOM 2561 C CA . GLU A 1 313 ? 21.292 9.825 -15.371 1.00 80.56 313 GLU A CA 1
ATOM 2562 C C . GLU A 1 313 ? 21.078 9.282 -16.788 1.00 80.56 313 GLU A C 1
ATOM 2564 O O . GLU A 1 313 ? 21.480 8.161 -17.101 1.00 80.56 313 GLU A O 1
ATOM 2569 N N . LEU A 1 314 ? 20.515 10.100 -17.685 1.00 82.44 314 LEU A N 1
ATOM 2570 C CA . LEU A 1 314 ? 20.237 9.694 -19.070 1.00 82.44 314 LEU A CA 1
ATOM 2571 C C . LEU A 1 314 ? 21.444 9.054 -19.760 1.00 82.44 314 LEU A C 1
ATOM 2573 O O . LEU A 1 314 ? 21.307 8.038 -20.436 1.00 82.44 314 LEU A O 1
ATOM 2577 N N . GLY A 1 315 ? 22.632 9.631 -19.570 1.00 81.50 315 GLY A N 1
ATOM 2578 C CA . GLY A 1 315 ? 23.865 9.137 -20.180 1.00 81.50 315 GLY A CA 1
ATOM 2579 C C . GLY A 1 315 ? 24.235 7.712 -19.759 1.00 81.50 315 GLY A C 1
ATOM 2580 O O . GLY A 1 315 ? 24.830 6.990 -20.559 1.00 81.50 315 GLY A O 1
ATOM 2581 N N . ASP A 1 316 ? 23.837 7.286 -18.554 1.00 84.62 316 ASP A N 1
ATOM 2582 C CA . ASP A 1 316 ? 24.097 5.934 -18.052 1.00 84.62 316 ASP A CA 1
ATOM 2583 C C . ASP A 1 316 ? 23.255 4.875 -18.777 1.00 84.62 316 ASP A C 1
ATOM 2585 O O . ASP A 1 316 ? 23.676 3.723 -18.853 1.00 84.62 316 ASP A O 1
ATOM 2589 N N . PHE A 1 317 ? 22.088 5.246 -19.318 1.00 87.62 317 PHE A N 1
ATOM 2590 C CA . PHE A 1 317 ? 21.181 4.328 -20.016 1.00 87.62 317 PHE A CA 1
ATOM 2591 C C . PHE A 1 317 ? 21.232 4.480 -21.539 1.00 87.62 317 PHE A C 1
ATOM 2593 O O . PHE A 1 317 ? 21.322 3.486 -22.257 1.00 87.62 317 PHE A O 1
ATOM 2600 N N . LEU A 1 318 ? 21.226 5.718 -22.040 1.00 88.94 318 LEU A N 1
ATOM 2601 C CA . LEU A 1 318 ? 21.145 6.047 -23.464 1.00 88.94 318 LEU A CA 1
ATOM 2602 C C . LEU A 1 318 ? 22.295 5.429 -24.268 1.00 88.94 318 LEU A C 1
ATOM 2604 O O . LEU A 1 318 ? 22.068 4.758 -25.274 1.00 88.94 318 LEU A O 1
ATOM 2608 N N . ILE A 1 319 ? 23.539 5.636 -23.822 1.00 88.94 319 ILE A N 1
ATOM 2609 C CA . ILE A 1 319 ? 24.724 5.184 -24.563 1.00 88.94 319 ILE A CA 1
ATOM 2610 C C . ILE A 1 319 ? 24.800 3.646 -24.587 1.00 88.94 319 ILE A C 1
ATOM 2612 O O . ILE A 1 319 ? 24.966 3.087 -25.678 1.00 88.94 319 ILE A O 1
ATOM 2616 N N . PRO A 1 320 ? 24.645 2.924 -23.455 1.00 90.44 320 PRO A N 1
ATOM 2617 C CA . PRO A 1 320 ? 24.550 1.465 -23.484 1.00 90.44 320 PRO A CA 1
ATOM 2618 C C . PRO A 1 320 ? 23.399 0.946 -24.348 1.00 90.44 320 PRO A C 1
ATOM 2620 O O . PRO A 1 320 ? 23.615 0.014 -25.124 1.00 90.44 320 PRO A O 1
ATOM 2623 N N . ALA A 1 321 ? 22.218 1.574 -24.288 1.00 91.88 321 ALA A N 1
ATOM 2624 C CA . ALA A 1 321 ? 21.063 1.188 -25.096 1.00 91.88 321 ALA A CA 1
ATOM 2625 C C . ALA A 1 321 ? 21.335 1.289 -26.601 1.00 91.88 321 ALA A C 1
ATOM 2627 O O . ALA A 1 321 ? 21.117 0.327 -27.340 1.00 91.88 321 ALA A O 1
ATOM 2628 N N . MET A 1 322 ? 21.884 2.417 -27.059 1.00 92.62 322 MET A N 1
ATOM 2629 C CA . MET A 1 322 ? 22.250 2.613 -28.465 1.00 92.62 322 MET A CA 1
ATOM 2630 C C . MET A 1 322 ? 23.314 1.606 -28.933 1.00 92.62 322 MET A C 1
ATOM 2632 O O . MET A 1 322 ? 23.238 1.047 -30.032 1.00 92.62 322 MET A O 1
ATOM 2636 N N . ASN A 1 323 ? 24.311 1.336 -28.090 1.00 92.00 323 ASN A N 1
ATOM 2637 C CA . ASN A 1 323 ? 25.373 0.389 -28.417 1.00 92.00 323 ASN A CA 1
ATOM 2638 C C . ASN A 1 323 ? 24.858 -1.053 -28.503 1.00 92.00 323 ASN A C 1
ATOM 2640 O O . ASN A 1 323 ? 25.194 -1.763 -29.459 1.00 92.00 323 ASN A O 1
ATOM 2644 N N . GLU A 1 324 ? 24.028 -1.490 -27.552 1.00 93.50 324 GLU A N 1
ATOM 2645 C CA . GLU A 1 324 ? 23.495 -2.852 -27.577 1.00 93.50 324 GLU A CA 1
ATOM 2646 C C . GLU A 1 324 ? 22.464 -3.030 -28.692 1.00 93.50 324 GLU A C 1
ATOM 2648 O O . GLU A 1 324 ? 22.484 -4.059 -29.358 1.00 93.50 324 GLU A O 1
ATOM 2653 N N . TYR A 1 325 ? 21.648 -2.023 -29.010 1.00 94.19 325 TYR A N 1
ATOM 2654 C CA . TYR A 1 325 ? 20.746 -2.086 -30.164 1.00 94.19 325 TYR A CA 1
ATOM 2655 C C . TYR A 1 325 ? 21.508 -2.312 -31.481 1.00 94.19 325 TYR A C 1
ATOM 2657 O O . TYR A 1 325 ? 21.181 -3.202 -32.272 1.00 94.19 325 TYR A O 1
ATOM 2665 N N . ARG A 1 326 ? 22.615 -1.584 -31.689 1.00 94.62 326 ARG A N 1
ATOM 2666 C CA . ARG A 1 326 ? 23.518 -1.809 -32.831 1.00 94.62 326 ARG A CA 1
ATOM 2667 C C . ARG A 1 326 ? 24.139 -3.214 -32.814 1.00 94.62 326 ARG A C 1
ATOM 2669 O O . ARG A 1 326 ? 24.280 -3.844 -33.865 1.00 94.62 326 ARG A O 1
ATOM 2676 N N . SER A 1 327 ? 24.525 -3.708 -31.638 1.00 93.81 327 SER A N 1
ATOM 2677 C CA . SER A 1 327 ? 25.060 -5.063 -31.429 1.00 93.81 327 SER A CA 1
ATOM 2678 C C . SER A 1 327 ? 24.027 -6.144 -31.775 1.00 93.81 327 SER A C 1
ATOM 2680 O O . SER A 1 327 ? 24.350 -7.091 -32.497 1.00 93.81 327 SER A O 1
ATOM 2682 N N . ILE A 1 328 ? 22.776 -5.971 -31.340 1.00 93.50 328 ILE A N 1
ATOM 2683 C CA . ILE A 1 328 ? 21.627 -6.836 -31.629 1.00 93.50 328 ILE A CA 1
ATOM 2684 C C . ILE A 1 328 ? 21.392 -6.925 -33.136 1.00 93.50 328 ILE A C 1
ATOM 2686 O O . ILE A 1 328 ? 21.361 -8.032 -33.666 1.00 93.50 328 ILE A O 1
ATOM 2690 N N . ILE A 1 329 ? 21.325 -5.795 -33.848 1.00 93.56 329 ILE A N 1
ATOM 2691 C CA . ILE A 1 329 ? 21.150 -5.788 -35.310 1.00 93.56 329 ILE A CA 1
ATOM 2692 C C . ILE A 1 329 ? 22.298 -6.523 -36.004 1.00 93.56 329 ILE A C 1
ATOM 2694 O O . ILE A 1 329 ? 22.069 -7.349 -36.887 1.00 93.56 329 ILE A O 1
ATOM 2698 N N . LYS A 1 330 ? 23.548 -6.289 -35.584 1.00 94.38 330 LYS A N 1
ATOM 2699 C CA . LYS A 1 330 ? 24.714 -6.984 -36.151 1.00 94.38 330 LYS A CA 1
ATOM 2700 C C . LYS A 1 330 ? 24.643 -8.501 -35.931 1.00 94.38 330 LYS A C 1
ATOM 2702 O O . LYS A 1 330 ? 24.956 -9.261 -36.849 1.00 94.38 330 LYS A O 1
ATOM 2707 N N . LYS A 1 331 ? 24.243 -8.947 -34.735 1.00 93.00 331 LYS A N 1
ATOM 2708 C CA . LYS A 1 331 ? 24.034 -10.372 -34.415 1.00 93.00 331 LYS A CA 1
ATOM 2709 C C . LYS A 1 331 ? 22.876 -10.952 -35.232 1.00 93.00 331 LYS A C 1
ATOM 2711 O O . LYS A 1 331 ? 23.044 -12.026 -35.802 1.00 93.00 331 LYS A O 1
ATOM 2716 N N . GLY A 1 332 ? 21.774 -10.214 -35.360 1.00 92.88 332 GLY A N 1
ATOM 2717 C CA . GLY A 1 332 ? 20.610 -10.570 -36.170 1.00 92.88 332 GLY A CA 1
ATOM 2718 C C . GLY A 1 332 ? 20.963 -10.780 -37.640 1.00 92.88 332 GLY A C 1
ATOM 2719 O O . GLY A 1 332 ? 20.699 -11.848 -38.180 1.00 92.88 332 GLY A O 1
ATOM 2720 N N . LYS A 1 333 ? 21.680 -9.837 -38.268 1.00 92.94 333 LYS A N 1
ATOM 2721 C CA . LYS A 1 333 ? 22.168 -9.980 -39.654 1.00 92.94 333 LYS A CA 1
ATOM 2722 C C . LYS A 1 333 ? 23.073 -11.201 -39.821 1.00 92.94 333 LYS A C 1
ATOM 2724 O O . LYS A 1 333 ? 22.971 -11.935 -40.799 1.00 92.94 333 LYS A O 1
ATOM 2729 N N . ALA A 1 334 ? 23.975 -11.430 -38.864 1.00 92.31 334 ALA A N 1
ATOM 2730 C CA . ALA A 1 334 ? 24.882 -12.573 -38.907 1.00 92.31 334 ALA A CA 1
ATOM 2731 C C . ALA A 1 334 ? 24.159 -13.916 -38.695 1.00 92.31 334 ALA A C 1
ATOM 2733 O O . ALA A 1 334 ? 24.596 -14.924 -39.246 1.00 92.31 334 ALA A O 1
ATOM 2734 N N . SER A 1 335 ? 23.079 -13.934 -3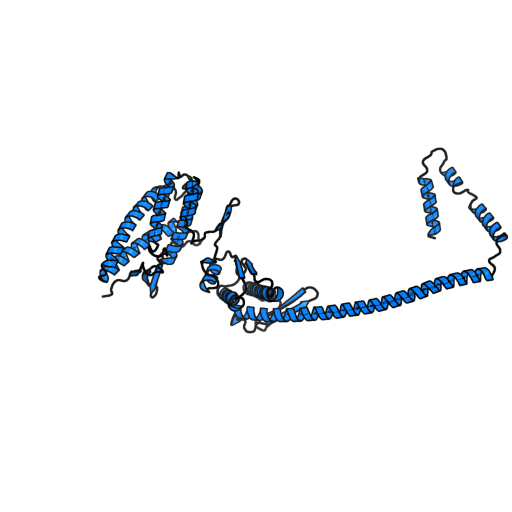7.908 1.00 92.38 335 SER A N 1
ATOM 2735 C CA . SER A 1 335 ? 22.177 -15.079 -37.771 1.00 92.38 335 SER A CA 1
ATOM 2736 C C . SER A 1 335 ? 21.396 -15.304 -39.067 1.00 92.38 335 SER A C 1
ATOM 2738 O O . SER A 1 335 ? 21.481 -16.395 -39.619 1.00 92.38 335 SER A O 1
ATOM 2740 N N . ALA A 1 336 ? 20.748 -14.273 -39.617 1.00 91.50 336 ALA A N 1
ATOM 2741 C CA . ALA A 1 336 ? 19.980 -14.351 -40.861 1.00 91.50 336 ALA A CA 1
ATOM 2742 C C . ALA A 1 336 ? 20.815 -14.917 -42.024 1.00 91.50 336 ALA A C 1
ATOM 2744 O O . ALA A 1 336 ? 20.391 -15.871 -42.668 1.00 91.50 336 ALA A O 1
ATOM 2745 N N . ARG A 1 337 ? 22.058 -14.436 -42.195 1.00 91.94 337 ARG A N 1
ATOM 2746 C CA . ARG A 1 337 ? 23.025 -14.980 -43.173 1.00 91.94 337 ARG A CA 1
ATOM 2747 C C . ARG A 1 337 ? 23.405 -16.438 -42.922 1.00 91.94 337 ARG A C 1
ATOM 2749 O O . ARG A 1 337 ? 23.718 -17.154 -43.854 1.00 91.94 337 ARG A O 1
ATOM 2756 N N . SER A 1 338 ? 23.440 -16.868 -41.664 1.00 91.88 338 SER A N 1
ATOM 2757 C CA . SER A 1 338 ? 23.782 -18.247 -41.303 1.00 91.88 338 SER A CA 1
ATOM 2758 C C . SER A 1 338 ? 22.621 -19.223 -41.509 1.00 91.88 338 SER A C 1
ATOM 2760 O O . SER A 1 338 ? 22.859 -20.426 -41.592 1.00 91.88 338 SER A O 1
ATOM 2762 N N . TRP A 1 339 ? 21.387 -18.718 -41.521 1.00 89.38 339 TRP A N 1
ATOM 2763 C CA . TRP A 1 339 ? 20.156 -19.484 -41.715 1.00 89.38 339 TRP A CA 1
ATOM 2764 C C . TRP A 1 339 ? 19.571 -19.333 -43.127 1.00 89.38 339 TRP A C 1
ATOM 2766 O O . TRP A 1 339 ? 18.479 -19.841 -43.358 1.00 89.38 339 TRP A O 1
ATOM 2776 N N . ASP A 1 340 ? 20.274 -18.651 -44.040 1.00 90.38 340 ASP A N 1
ATOM 2777 C CA . ASP A 1 340 ? 19.817 -18.321 -45.399 1.00 90.38 340 ASP A CA 1
ATOM 2778 C C . ASP A 1 340 ? 18.430 -17.642 -45.426 1.00 90.38 340 ASP A C 1
ATOM 2780 O O . ASP A 1 340 ? 17.592 -17.913 -46.283 1.00 90.38 340 ASP A O 1
ATOM 2784 N N . ASN A 1 341 ? 18.167 -16.757 -44.454 1.00 89.62 341 ASN A N 1
ATOM 2785 C CA . ASN A 1 341 ? 16.923 -15.988 -44.366 1.00 89.62 341 ASN A CA 1
ATOM 2786 C C . ASN A 1 341 ? 17.116 -14.590 -44.979 1.00 89.62 341 ASN A C 1
ATOM 2788 O O . ASN A 1 341 ? 17.496 -13.647 -44.279 1.00 89.62 341 ASN A O 1
ATOM 2792 N N . GLU A 1 342 ? 16.880 -14.478 -46.289 1.00 89.81 342 GLU A N 1
ATOM 2793 C CA . GLU A 1 342 ? 17.057 -13.235 -47.058 1.00 89.81 342 GLU A CA 1
ATOM 2794 C C . GLU A 1 342 ? 16.079 -12.127 -46.626 1.00 89.81 342 GLU A C 1
ATOM 2796 O O . GLU A 1 342 ? 16.493 -10.989 -46.434 1.00 89.81 342 GLU A O 1
ATOM 2801 N N . GLU A 1 343 ? 14.817 -12.458 -46.339 1.00 89.50 343 GLU A N 1
ATOM 2802 C CA . GLU A 1 343 ? 13.793 -11.485 -45.920 1.00 89.50 343 GLU A CA 1
ATOM 2803 C C . GLU A 1 343 ? 14.144 -10.800 -44.583 1.00 89.50 343 GLU A C 1
ATOM 2805 O O . GLU A 1 343 ? 14.042 -9.576 -44.421 1.00 89.50 343 GLU A O 1
ATOM 2810 N N . LEU A 1 344 ? 14.622 -11.580 -43.607 1.00 87.69 344 LEU A N 1
ATOM 2811 C CA . LEU A 1 344 ? 15.083 -11.032 -42.332 1.00 87.69 344 LEU A CA 1
ATOM 2812 C C . LEU A 1 344 ? 16.380 -10.224 -42.499 1.00 87.69 344 LEU A C 1
ATOM 2814 O O . LEU A 1 344 ? 16.601 -9.254 -41.773 1.00 87.69 344 LEU A O 1
ATOM 2818 N N . LEU A 1 345 ? 17.250 -10.610 -43.436 1.00 91.25 345 LEU A N 1
ATOM 2819 C CA . LEU A 1 345 ? 18.485 -9.878 -43.699 1.00 91.25 345 LEU A CA 1
ATOM 2820 C C . LEU A 1 345 ? 18.191 -8.500 -44.302 1.00 91.25 345 LEU A C 1
ATOM 2822 O O . LEU A 1 345 ? 18.693 -7.507 -43.774 1.00 91.25 345 LEU A O 1
ATOM 2826 N N . ASP A 1 346 ? 17.340 -8.436 -45.325 1.00 91.19 346 ASP A N 1
ATOM 2827 C CA . ASP A 1 346 ? 16.957 -7.190 -45.995 1.00 91.19 346 ASP A CA 1
ATOM 2828 C C . ASP A 1 346 ? 16.231 -6.239 -45.036 1.00 91.19 346 ASP A C 1
ATOM 2830 O O . ASP A 1 346 ? 16.542 -5.045 -44.964 1.00 91.19 346 ASP A O 1
ATOM 2834 N N . SER A 1 347 ? 15.309 -6.763 -44.219 1.00 90.38 347 SER A N 1
ATOM 2835 C CA . SER A 1 347 ? 14.624 -5.950 -43.205 1.00 90.38 347 SER A CA 1
ATOM 2836 C C . SER A 1 347 ? 15.595 -5.376 -42.166 1.00 90.38 347 SER A C 1
ATOM 2838 O O . SER A 1 347 ? 15.525 -4.186 -41.851 1.00 90.38 347 SER A O 1
ATOM 2840 N N . LEU A 1 348 ? 16.560 -6.165 -41.678 1.00 91.94 348 LEU A N 1
ATOM 2841 C CA . LEU A 1 348 ? 17.593 -5.682 -40.756 1.00 91.94 348 LEU A CA 1
ATOM 2842 C C . LEU A 1 348 ? 18.591 -4.723 -41.421 1.00 91.94 348 LEU A C 1
ATOM 2844 O O . LEU A 1 348 ? 19.159 -3.871 -40.736 1.00 91.94 348 LEU A O 1
ATOM 2848 N N . GLU A 1 349 ? 18.855 -4.844 -42.724 1.00 93.19 349 GLU A N 1
ATOM 2849 C CA . GLU A 1 349 ? 19.684 -3.893 -43.474 1.00 93.19 349 GLU A CA 1
ATOM 2850 C C . GLU A 1 349 ? 19.005 -2.531 -43.618 1.00 93.19 349 GLU A C 1
ATOM 2852 O O . GLU A 1 349 ? 19.646 -1.514 -43.333 1.00 93.19 349 GLU A O 1
ATOM 2857 N N . ASN A 1 350 ? 17.701 -2.517 -43.897 1.00 91.94 350 ASN A N 1
ATOM 2858 C CA . ASN A 1 350 ? 16.892 -1.300 -43.885 1.00 91.94 350 ASN A CA 1
ATOM 2859 C C . ASN A 1 350 ? 16.861 -0.650 -42.493 1.00 91.94 350 ASN A C 1
ATOM 2861 O O . ASN A 1 350 ? 17.175 0.534 -42.366 1.00 91.94 350 ASN A O 1
ATOM 2865 N N . ILE A 1 351 ? 16.589 -1.428 -41.437 1.00 91.25 351 ILE A N 1
ATOM 2866 C CA . ILE A 1 351 ? 16.582 -0.923 -40.052 1.00 91.25 351 ILE A CA 1
ATOM 2867 C C . ILE A 1 351 ? 17.952 -0.346 -39.664 1.00 91.25 351 ILE A C 1
ATOM 2869 O O . ILE A 1 351 ? 18.018 0.703 -39.030 1.00 91.25 351 ILE A O 1
ATOM 2873 N N . ASP A 1 352 ? 19.061 -0.984 -40.050 1.00 93.00 352 ASP A N 1
ATOM 2874 C CA . ASP A 1 352 ? 20.408 -0.486 -39.737 1.00 93.00 352 ASP A CA 1
ATOM 2875 C C . ASP A 1 352 ? 20.748 0.821 -40.467 1.00 93.00 352 ASP A C 1
ATOM 2877 O O . ASP A 1 352 ? 21.441 1.674 -39.906 1.00 93.00 352 ASP A O 1
ATOM 2881 N N . SER A 1 353 ? 20.246 0.988 -41.695 1.00 92.94 353 SER A N 1
ATOM 2882 C CA . SER A 1 353 ? 20.365 2.233 -42.459 1.00 92.94 353 SER A CA 1
ATOM 2883 C C . SER A 1 353 ? 19.602 3.371 -41.774 1.00 92.94 353 SER A C 1
ATOM 2885 O O . SER A 1 353 ? 20.196 4.404 -41.451 1.00 92.94 353 SER A O 1
ATOM 2887 N N . THR A 1 354 ? 18.324 3.147 -41.441 1.00 90.94 354 THR A N 1
ATOM 2888 C CA . THR A 1 354 ? 17.484 4.106 -40.705 1.00 90.94 354 THR A CA 1
ATOM 2889 C C . THR A 1 354 ? 18.087 4.444 -39.342 1.00 90.94 354 THR A C 1
ATOM 2891 O O . THR A 1 354 ? 18.256 5.617 -39.011 1.00 90.94 354 THR A O 1
ATOM 2894 N N . ARG A 1 355 ? 18.526 3.433 -38.578 1.00 93.12 355 ARG A N 1
ATOM 2895 C CA . ARG A 1 355 ? 19.252 3.610 -37.311 1.00 93.12 355 ARG A CA 1
ATOM 2896 C C . ARG A 1 355 ? 20.480 4.497 -37.492 1.00 93.12 355 ARG A C 1
ATOM 2898 O O . ARG A 1 355 ? 20.728 5.361 -36.660 1.00 93.12 355 ARG A O 1
ATOM 2905 N N . GLY A 1 356 ? 21.274 4.276 -38.542 1.00 89.25 356 GLY A N 1
ATOM 2906 C CA . GLY A 1 356 ? 22.474 5.063 -38.825 1.00 89.25 356 GLY A CA 1
ATOM 2907 C C . GLY A 1 356 ? 22.175 6.551 -39.018 1.00 89.25 356 GLY A C 1
ATOM 2908 O O . GLY A 1 356 ? 22.881 7.387 -38.454 1.00 89.25 356 GLY A O 1
ATOM 2909 N N . GLN A 1 357 ? 21.106 6.871 -39.752 1.00 90.31 357 GLN A N 1
ATOM 2910 C CA . GLN A 1 357 ? 20.644 8.247 -39.961 1.00 90.31 357 GLN A CA 1
ATOM 2911 C C . GLN A 1 357 ? 20.142 8.882 -38.659 1.00 90.31 357 GLN A C 1
ATOM 2913 O O . GLN A 1 357 ? 20.557 9.992 -38.323 1.00 90.31 357 GLN A O 1
ATOM 2918 N N . ILE A 1 358 ? 19.314 8.159 -37.897 1.00 89.38 358 ILE A N 1
ATOM 2919 C CA . ILE A 1 358 ? 18.779 8.628 -36.612 1.00 89.38 358 ILE A CA 1
ATOM 2920 C C . ILE A 1 358 ? 19.914 8.866 -35.617 1.00 89.38 358 ILE A C 1
ATOM 2922 O O . ILE A 1 358 ? 19.980 9.937 -35.035 1.00 89.38 358 ILE A O 1
ATOM 2926 N N . TYR A 1 359 ? 20.875 7.945 -35.487 1.00 89.88 359 TYR A N 1
ATOM 2927 C CA . TYR A 1 359 ? 22.019 8.128 -34.582 1.00 89.88 359 TYR A CA 1
ATOM 2928 C C . TYR A 1 359 ? 22.859 9.340 -34.980 1.00 89.88 359 TYR A C 1
ATOM 2930 O O . TYR A 1 359 ? 23.333 10.058 -34.107 1.00 89.88 359 TYR A O 1
ATOM 2938 N N . GLY A 1 360 ? 23.040 9.577 -36.284 1.00 83.69 360 GLY A N 1
ATOM 2939 C CA . GLY A 1 360 ? 23.711 10.774 -36.786 1.00 83.69 360 GLY A CA 1
ATOM 2940 C C . GLY A 1 360 ? 22.997 12.059 -36.363 1.00 83.69 360 GLY A C 1
ATOM 2941 O O . GLY A 1 360 ? 23.651 12.963 -35.849 1.00 83.69 360 GLY A O 1
ATOM 2942 N N . ARG A 1 361 ? 21.665 12.112 -36.513 1.00 83.75 361 ARG A N 1
ATOM 2943 C CA . ARG A 1 361 ? 20.832 13.243 -36.067 1.00 83.75 361 ARG A CA 1
ATOM 2944 C C . ARG A 1 361 ? 20.889 13.412 -34.552 1.00 83.75 361 ARG A C 1
ATOM 2946 O O . ARG A 1 361 ? 21.283 14.473 -34.091 1.00 83.75 361 ARG A O 1
ATOM 2953 N N . THR A 1 362 ? 20.619 12.360 -33.778 1.00 82.12 362 THR A N 1
ATOM 2954 C CA . THR A 1 362 ? 20.686 12.416 -32.312 1.00 82.12 362 THR A CA 1
ATOM 2955 C C . THR A 1 362 ? 22.068 12.868 -31.836 1.00 82.12 362 THR A C 1
ATOM 2957 O O . THR A 1 362 ? 22.141 13.699 -30.944 1.00 82.12 362 THR A O 1
ATOM 2960 N N . HIS A 1 363 ? 23.171 12.391 -32.431 1.00 75.19 363 HIS A N 1
ATOM 2961 C CA . HIS A 1 363 ? 24.523 12.826 -32.057 1.00 75.19 363 HIS A CA 1
ATOM 2962 C C . HIS A 1 363 ? 24.852 14.270 -32.467 1.00 75.19 363 HIS A C 1
ATOM 2964 O O . HIS A 1 363 ? 25.561 14.950 -31.727 1.00 75.19 363 HIS A O 1
ATOM 2970 N N . ALA A 1 364 ? 24.366 14.743 -33.619 1.00 60.78 364 ALA A N 1
ATOM 2971 C CA . ALA A 1 364 ? 24.531 16.134 -34.043 1.00 60.78 364 ALA A CA 1
ATOM 2972 C C . ALA A 1 364 ? 23.807 17.084 -33.079 1.00 60.78 364 ALA A C 1
ATOM 2974 O O . ALA A 1 364 ? 24.409 18.039 -32.591 1.00 60.78 364 ALA A O 1
ATOM 2975 N N . GLU A 1 365 ? 22.581 16.730 -32.695 1.00 64.75 365 GLU A N 1
ATOM 2976 C CA . GLU A 1 365 ? 21.815 17.430 -31.661 1.00 64.75 365 GLU A CA 1
ATOM 2977 C C . GLU A 1 365 ? 22.420 17.232 -30.253 1.00 64.75 365 GLU A C 1
ATOM 2979 O O . GLU A 1 365 ? 22.290 18.077 -29.367 1.00 64.75 365 GLU A O 1
ATOM 2984 N N . GLN A 1 366 ? 23.180 16.148 -30.040 1.00 53.97 366 GLN A N 1
ATOM 2985 C CA . GLN A 1 366 ? 23.955 15.904 -28.821 1.00 53.97 366 GLN A CA 1
ATOM 2986 C C . GLN A 1 366 ? 25.218 16.762 -28.716 1.00 53.97 366 GLN A C 1
ATOM 2988 O O . GLN A 1 366 ? 25.746 16.933 -27.617 1.00 53.97 366 GLN A O 1
ATOM 2993 N N . TRP A 1 367 ? 25.713 17.363 -29.798 1.00 46.03 367 TRP A N 1
ATOM 2994 C CA . TRP A 1 367 ? 26.790 18.350 -29.684 1.00 46.03 367 TRP A CA 1
ATOM 2995 C C . TRP A 1 367 ? 26.308 19.617 -28.955 1.00 46.03 367 TRP A C 1
ATOM 2997 O O . TRP A 1 367 ? 27.032 20.144 -28.108 1.00 46.03 367 TRP A O 1
ATOM 3007 N N . THR A 1 368 ? 25.042 19.997 -29.150 1.00 44.12 368 THR A N 1
ATOM 3008 C CA . THR A 1 368 ? 24.312 21.001 -28.355 1.00 44.12 368 THR A CA 1
ATOM 3009 C C . THR A 1 368 ? 24.154 20.572 -26.883 1.00 44.12 368 THR A C 1
ATOM 3011 O O . THR A 1 368 ? 24.090 21.411 -25.980 1.00 44.12 368 THR A O 1
ATOM 3014 N N . LEU A 1 369 ? 24.175 19.257 -26.613 1.00 43.94 369 LEU A N 1
ATOM 3015 C CA . LEU A 1 369 ? 24.113 18.653 -25.274 1.00 43.94 369 LEU A CA 1
ATOM 3016 C C . LEU A 1 369 ? 25.483 18.599 -24.563 1.00 43.94 369 LEU A C 1
ATOM 3018 O O . LEU A 1 369 ? 25.550 18.883 -23.368 1.00 43.94 369 LEU A O 1
ATOM 3022 N N . ASN A 1 370 ? 26.582 18.285 -25.265 1.00 37.91 370 ASN A N 1
ATOM 3023 C CA . ASN A 1 370 ? 27.918 18.049 -24.680 1.00 37.91 370 ASN A CA 1
ATOM 3024 C C . ASN A 1 370 ? 28.598 19.297 -24.093 1.00 37.91 370 ASN A C 1
ATOM 3026 O O . ASN A 1 370 ? 29.408 19.171 -23.177 1.00 37.91 370 ASN A O 1
ATOM 3030 N N . ALA A 1 371 ? 28.232 20.501 -24.539 1.00 35.34 371 ALA A N 1
ATOM 3031 C CA . ALA A 1 371 ? 28.673 21.740 -23.891 1.00 35.34 371 ALA A CA 1
ATOM 3032 C C . ALA A 1 371 ? 28.093 21.916 -22.468 1.00 35.34 371 ALA A C 1
ATOM 3034 O O . ALA A 1 371 ? 28.565 22.760 -21.712 1.00 35.34 371 ALA A O 1
ATOM 3035 N N . ASN A 1 372 ? 27.093 21.108 -22.089 1.00 39.06 372 ASN A N 1
ATOM 3036 C CA . ASN A 1 372 ? 26.248 21.322 -20.914 1.00 39.06 372 ASN A CA 1
ATOM 3037 C C . ASN A 1 372 ? 26.033 20.063 -20.048 1.00 39.06 372 ASN A C 1
ATOM 3039 O O . ASN A 1 372 ? 25.236 20.088 -19.115 1.00 39.06 372 ASN A O 1
ATOM 3043 N N . VAL A 1 373 ? 26.762 18.964 -20.282 1.00 38.31 373 VAL A N 1
ATOM 3044 C CA . VAL A 1 373 ? 26.646 17.727 -19.467 1.00 38.31 373 VAL A CA 1
ATOM 3045 C C . VAL A 1 373 ? 27.155 17.924 -18.030 1.00 38.31 373 VAL A C 1
ATOM 3047 O O . VAL A 1 373 ? 26.839 17.137 -17.145 1.00 38.31 373 VAL A O 1
ATOM 3050 N N . HIS A 1 374 ? 27.854 19.028 -17.752 1.00 37.75 374 HIS A N 1
ATOM 3051 C CA . HIS A 1 374 ? 28.226 19.406 -16.388 1.00 37.75 374 HIS A CA 1
ATOM 3052 C C . HIS A 1 374 ? 27.370 20.523 -15.775 1.00 37.75 374 HIS A C 1
ATOM 3054 O O . HIS A 1 374 ? 27.400 20.668 -14.558 1.00 37.75 374 HIS A O 1
ATOM 3060 N N . TYR A 1 375 ? 26.567 21.266 -16.551 1.00 34.59 375 TYR A N 1
ATOM 3061 C CA . TYR A 1 375 ? 25.714 22.328 -16.007 1.00 34.59 375 TYR A CA 1
ATOM 3062 C C . TYR A 1 375 ? 24.414 22.528 -16.797 1.00 34.59 375 TYR A C 1
ATOM 3064 O O . TYR A 1 375 ? 24.377 22.584 -18.020 1.00 34.59 375 TYR A O 1
ATOM 3072 N N . ASN A 1 376 ? 23.347 22.673 -16.020 1.00 44.66 376 ASN A N 1
ATOM 3073 C CA . ASN A 1 376 ? 21.928 22.810 -16.333 1.00 44.66 376 ASN A CA 1
ATOM 3074 C C . ASN A 1 376 ? 21.585 23.923 -17.358 1.00 44.66 376 ASN A C 1
ATOM 3076 O O . ASN A 1 376 ? 21.065 24.966 -16.977 1.00 44.66 376 ASN A O 1
ATOM 3080 N N . ASN A 1 377 ? 21.875 23.725 -18.648 1.00 50.03 377 ASN A N 1
ATOM 3081 C CA . ASN A 1 377 ? 21.712 24.774 -19.671 1.00 50.03 377 ASN A CA 1
ATOM 3082 C C . ASN A 1 377 ? 20.593 24.512 -20.695 1.00 50.03 377 ASN A C 1
ATOM 3084 O O . ASN A 1 377 ? 20.396 25.323 -21.594 1.00 50.03 377 ASN A O 1
ATOM 3088 N N . TRP A 1 378 ? 19.834 23.417 -20.556 1.00 54.44 378 TRP A N 1
ATOM 3089 C CA . TRP A 1 378 ? 18.678 23.137 -21.427 1.00 54.44 378 TRP A CA 1
ATOM 3090 C C . TRP A 1 378 ? 17.589 24.220 -21.294 1.00 54.44 378 TRP A C 1
ATOM 3092 O O . TRP A 1 378 ? 16.831 24.464 -22.223 1.00 54.44 378 TRP A O 1
ATOM 3102 N N . ALA A 1 379 ? 17.556 24.912 -20.149 1.00 51.97 379 ALA A N 1
ATOM 3103 C CA . ALA A 1 379 ? 16.660 26.032 -19.872 1.00 51.97 379 ALA A CA 1
ATOM 3104 C C . ALA A 1 379 ? 16.961 27.305 -20.689 1.00 51.97 379 ALA A C 1
ATOM 3106 O O . ALA A 1 379 ? 16.131 28.208 -20.709 1.00 51.97 379 ALA A O 1
ATOM 3107 N N . ASN A 1 380 ? 18.124 27.389 -21.346 1.00 58.88 380 ASN A N 1
ATOM 3108 C CA . ASN A 1 380 ? 18.544 28.563 -22.120 1.00 58.88 380 ASN A CA 1
ATOM 3109 C C . ASN A 1 380 ? 18.304 28.418 -23.631 1.00 58.88 380 ASN A C 1
ATOM 3111 O O . ASN A 1 380 ? 18.713 29.286 -24.400 1.00 58.88 380 ASN A O 1
ATOM 3115 N N . PHE A 1 381 ? 17.673 27.326 -24.065 1.00 66.44 381 PHE A N 1
ATOM 3116 C CA . PHE A 1 381 ? 17.288 27.130 -25.459 1.00 66.44 381 PHE A CA 1
ATOM 3117 C C . PHE A 1 381 ? 16.073 27.982 -25.829 1.00 66.44 381 PHE A C 1
ATOM 3119 O O . PHE A 1 381 ? 15.235 28.305 -24.986 1.00 66.44 381 PHE A O 1
ATOM 3126 N N . SER A 1 382 ? 15.974 28.353 -27.104 1.00 73.75 382 SER A N 1
ATOM 3127 C CA . SER A 1 382 ? 14.717 28.828 -27.674 1.00 73.75 382 SER A CA 1
ATOM 3128 C C . SER A 1 382 ? 13.856 27.638 -28.104 1.00 73.75 382 SER A C 1
ATOM 3130 O O . SER A 1 382 ? 14.341 26.514 -28.246 1.00 73.75 382 SER A O 1
ATOM 3132 N N . VAL A 1 383 ? 12.569 27.876 -28.359 1.00 77.81 383 VAL A N 1
ATOM 3133 C CA . VAL A 1 383 ? 11.663 26.846 -28.897 1.00 77.81 383 VAL A CA 1
ATOM 3134 C C . VAL A 1 383 ? 12.211 26.249 -30.201 1.00 77.81 383 VAL A C 1
ATOM 3136 O O . VAL A 1 383 ? 12.164 25.035 -30.386 1.00 77.81 383 VAL A O 1
ATOM 3139 N N . ASN A 1 384 ? 12.817 27.079 -31.058 1.00 79.25 384 ASN A N 1
ATOM 3140 C CA . ASN A 1 384 ? 13.409 26.645 -32.327 1.00 79.25 384 ASN A CA 1
ATOM 3141 C C . ASN A 1 384 ? 14.657 25.766 -32.148 1.00 79.25 384 ASN A C 1
ATOM 3143 O O . ASN A 1 384 ? 14.984 25.008 -33.055 1.00 79.25 384 ASN A O 1
ATOM 3147 N N . ASP A 1 385 ? 15.337 25.857 -31.001 1.00 76.50 385 ASP A N 1
ATOM 3148 C CA . ASP A 1 385 ? 16.502 25.022 -30.691 1.00 76.50 385 ASP A CA 1
ATOM 3149 C C . ASP A 1 385 ? 16.083 23.683 -30.068 1.00 76.50 385 ASP A C 1
ATOM 3151 O O . ASP A 1 385 ? 16.730 22.667 -30.301 1.00 76.50 385 ASP A O 1
ATOM 3155 N N . LEU A 1 386 ? 15.003 23.660 -29.275 1.00 81.56 386 LEU A N 1
ATOM 3156 C CA . LEU A 1 386 ? 14.559 22.447 -28.580 1.00 81.56 386 LEU A CA 1
ATOM 3157 C C . LEU A 1 386 ? 13.679 21.540 -29.456 1.00 81.56 386 LEU A C 1
ATOM 3159 O O . LEU A 1 386 ? 13.736 20.321 -29.305 1.00 81.56 386 LEU A O 1
ATOM 3163 N N . HIS A 1 387 ? 12.900 22.094 -30.389 1.00 83.81 387 HIS A N 1
ATOM 3164 C CA . HIS A 1 387 ? 12.009 21.305 -31.253 1.00 83.81 387 HIS A CA 1
ATOM 3165 C C . HIS A 1 387 ? 12.744 20.231 -32.086 1.00 83.81 387 HIS A C 1
ATOM 3167 O O . HIS A 1 387 ? 12.334 19.069 -32.036 1.00 83.81 387 HIS A O 1
ATOM 3173 N N . PRO A 1 388 ? 13.870 20.529 -32.775 1.00 85.06 388 PRO A N 1
ATOM 3174 C CA . PRO A 1 388 ? 14.617 19.513 -33.527 1.00 85.06 388 PRO A CA 1
ATOM 3175 C C . PRO A 1 388 ? 15.200 18.412 -32.631 1.00 85.06 388 PRO A C 1
ATOM 3177 O O . PRO A 1 388 ? 15.316 17.257 -33.044 1.00 85.06 388 PRO A O 1
ATOM 3180 N N . VAL A 1 389 ? 15.542 18.758 -31.384 1.00 84.00 389 VAL A N 1
ATOM 3181 C CA . VAL A 1 389 ? 16.038 17.807 -30.382 1.00 84.00 389 VAL A CA 1
ATOM 3182 C C . VAL A 1 389 ? 14.924 16.843 -29.973 1.00 84.00 389 VAL A C 1
ATOM 3184 O O . VAL A 1 389 ? 15.156 15.635 -29.934 1.00 84.00 389 VAL A O 1
ATOM 3187 N N . VAL A 1 390 ? 13.715 17.351 -29.703 1.00 86.19 390 VAL A N 1
ATOM 3188 C CA . VAL A 1 390 ? 12.543 16.525 -29.358 1.00 86.19 390 VAL A CA 1
ATOM 3189 C C . VAL A 1 390 ? 12.241 15.532 -30.480 1.00 86.19 390 VAL A C 1
ATOM 3191 O O . VAL A 1 390 ? 12.178 14.333 -30.211 1.00 86.19 390 VAL A O 1
ATOM 3194 N N . GLU A 1 391 ? 12.170 15.994 -31.732 1.00 87.38 391 GLU A N 1
ATOM 3195 C CA . GLU A 1 391 ? 11.949 15.128 -32.900 1.00 87.38 391 GLU A CA 1
ATOM 3196 C C . GLU A 1 391 ? 13.031 14.046 -33.036 1.00 87.38 391 GLU A C 1
ATOM 3198 O O . GLU A 1 391 ? 12.730 12.868 -33.234 1.00 87.38 391 GLU A O 1
ATOM 3203 N N . ALA A 1 392 ? 14.309 14.414 -32.887 1.00 88.06 392 ALA A N 1
ATOM 3204 C CA . ALA A 1 392 ? 15.414 13.465 -33.012 1.00 88.06 392 ALA A CA 1
ATOM 3205 C C . ALA A 1 392 ? 15.379 12.369 -31.932 1.00 88.06 392 ALA A C 1
ATOM 3207 O O . ALA A 1 392 ? 15.772 11.228 -32.193 1.00 88.06 392 ALA A O 1
ATOM 3208 N N . PHE A 1 393 ? 14.930 12.698 -30.717 1.00 88.69 393 PHE A N 1
ATOM 3209 C CA . PHE A 1 393 ? 14.762 11.722 -29.642 1.00 88.69 393 PHE A CA 1
ATOM 3210 C C . PHE A 1 393 ? 13.481 10.896 -29.784 1.00 88.69 393 PHE A C 1
ATOM 3212 O O . PHE A 1 393 ? 13.499 9.716 -29.437 1.00 88.69 393 PHE A O 1
ATOM 3219 N N . GLN A 1 394 ? 12.412 11.461 -30.344 1.00 88.69 394 GLN A N 1
ATOM 3220 C CA . GLN A 1 394 ? 11.202 10.717 -30.688 1.00 88.69 394 GLN A CA 1
ATOM 3221 C C . GLN A 1 394 ? 11.500 9.638 -31.732 1.00 88.69 394 GLN A C 1
ATOM 3223 O O . GLN A 1 394 ? 11.205 8.461 -31.504 1.00 88.69 394 GLN A O 1
ATOM 3228 N N . ASP A 1 395 ? 12.200 10.005 -32.807 1.00 88.75 395 ASP A N 1
ATOM 3229 C CA . ASP A 1 395 ? 12.685 9.069 -33.826 1.00 88.75 395 ASP A CA 1
ATOM 3230 C C . ASP A 1 395 ? 13.576 7.973 -33.214 1.00 88.75 395 ASP A C 1
ATOM 3232 O O . ASP A 1 395 ? 13.474 6.794 -33.568 1.00 88.75 395 ASP A O 1
ATOM 3236 N N . LEU A 1 396 ? 14.440 8.336 -32.259 1.00 91.00 396 LEU A N 1
ATOM 3237 C CA . LEU A 1 396 ? 15.290 7.376 -31.557 1.00 91.00 396 LEU A CA 1
ATOM 3238 C C . LEU A 1 396 ? 14.478 6.387 -30.714 1.00 91.00 396 LEU A C 1
ATOM 3240 O O . LEU A 1 396 ? 14.765 5.190 -30.755 1.00 91.00 396 LEU A O 1
ATOM 3244 N N . CYS A 1 397 ? 13.485 6.859 -29.960 1.00 87.44 397 CYS A N 1
ATOM 3245 C CA . CYS A 1 397 ? 12.613 6.002 -29.162 1.00 87.44 397 CYS A CA 1
ATOM 3246 C C . CYS A 1 397 ? 11.854 5.000 -30.041 1.00 87.44 397 CYS A C 1
ATOM 3248 O O . CYS A 1 397 ? 11.788 3.819 -29.695 1.00 87.44 397 CYS A O 1
ATOM 3250 N N . LEU A 1 398 ? 11.368 5.428 -31.212 1.00 85.88 398 LEU A N 1
ATOM 3251 C CA . LEU A 1 398 ? 10.645 4.568 -32.155 1.00 85.88 398 LEU A CA 1
ATOM 3252 C C . LEU A 1 398 ? 11.462 3.354 -32.629 1.00 85.88 398 LEU A C 1
ATOM 3254 O O . LEU A 1 398 ? 10.877 2.308 -32.900 1.00 85.88 398 LEU A O 1
ATOM 3258 N N . LEU A 1 399 ? 12.799 3.428 -32.660 1.00 89.25 399 LEU A N 1
ATOM 3259 C CA . LEU A 1 399 ? 13.647 2.276 -33.010 1.00 89.25 399 LEU A CA 1
ATOM 3260 C C . LEU A 1 399 ? 13.508 1.094 -32.037 1.00 89.25 399 LEU A C 1
ATOM 3262 O O . LEU A 1 399 ? 13.728 -0.057 -32.425 1.00 89.25 399 LEU A O 1
ATOM 3266 N N . PHE A 1 400 ? 13.170 1.370 -30.779 1.00 86.38 400 PHE A N 1
ATOM 3267 C CA . PHE A 1 400 ? 13.018 0.369 -29.723 1.00 86.38 400 PHE A CA 1
ATOM 3268 C C . PHE A 1 400 ? 11.573 -0.120 -29.566 1.00 86.38 400 PHE A C 1
ATOM 3270 O O . PHE A 1 400 ? 11.298 -0.981 -28.727 1.00 86.38 400 PHE A O 1
ATOM 3277 N N . LEU A 1 401 ? 10.651 0.401 -30.374 1.00 80.81 401 LEU A N 1
ATOM 3278 C CA . LEU A 1 401 ? 9.244 0.026 -30.362 1.00 80.81 401 LEU A CA 1
ATOM 3279 C C . LEU A 1 401 ? 8.902 -0.802 -31.599 1.00 80.81 401 LEU A C 1
ATOM 3281 O O . LEU A 1 401 ? 9.484 -0.660 -32.672 1.00 80.81 401 LEU A O 1
ATOM 3285 N N . CYS A 1 402 ? 7.929 -1.694 -31.455 1.00 74.69 402 CYS A N 1
ATOM 3286 C CA . CYS A 1 402 ? 7.388 -2.428 -32.586 1.00 74.69 402 CYS A CA 1
ATOM 3287 C C . CYS A 1 402 ? 6.488 -1.512 -33.436 1.00 74.69 402 CYS A C 1
ATOM 3289 O O . CYS A 1 402 ? 5.473 -1.047 -32.914 1.00 74.69 402 CYS A O 1
ATOM 3291 N N . PRO A 1 403 ? 6.732 -1.367 -34.755 1.00 72.25 403 PRO A N 1
ATOM 3292 C CA . PRO A 1 403 ? 5.903 -0.524 -35.625 1.00 72.25 403 PRO A CA 1
ATOM 3293 C C . PRO A 1 403 ? 4.420 -0.920 -35.661 1.00 72.25 403 PRO A C 1
ATOM 3295 O O . PRO A 1 403 ? 3.561 -0.076 -35.876 1.00 72.25 403 PRO A O 1
ATOM 3298 N N . SER A 1 404 ? 4.106 -2.204 -35.454 1.00 69.56 404 SER A N 1
ATOM 3299 C CA . SER A 1 404 ? 2.728 -2.708 -35.530 1.00 69.56 404 SER A CA 1
ATOM 3300 C C . SER A 1 404 ? 1.931 -2.600 -34.231 1.00 69.56 404 SER A C 1
ATOM 3302 O O . SER A 1 404 ? 0.730 -2.378 -34.289 1.00 69.56 404 SER A O 1
ATOM 3304 N N . CYS A 1 405 ? 2.552 -2.822 -33.067 1.00 62.78 405 CYS A N 1
ATOM 3305 C CA . CYS A 1 405 ? 1.829 -2.882 -31.789 1.00 62.78 405 CYS A CA 1
ATOM 3306 C C . CYS A 1 405 ? 2.252 -1.812 -30.781 1.00 62.78 405 CYS A C 1
ATOM 3308 O O . CYS A 1 405 ? 1.748 -1.830 -29.665 1.00 62.78 405 CYS A O 1
ATOM 3310 N N . GLY A 1 406 ? 3.230 -0.962 -31.107 1.00 64.19 406 GLY A N 1
ATOM 3311 C CA . GLY A 1 406 ? 3.767 0.065 -30.206 1.00 64.19 406 GLY A CA 1
ATOM 3312 C C . GLY A 1 406 ? 4.532 -0.469 -28.987 1.00 64.19 406 GLY A C 1
ATOM 3313 O O . GLY A 1 406 ? 5.169 0.300 -28.281 1.00 64.19 406 GLY A O 1
ATOM 3314 N N . GLY A 1 407 ? 4.508 -1.781 -28.741 1.00 65.81 407 GLY A N 1
ATOM 3315 C CA . GLY A 1 407 ? 5.176 -2.403 -27.600 1.00 65.81 407 GLY A CA 1
ATOM 3316 C C . GLY A 1 407 ? 6.699 -2.378 -27.724 1.00 65.81 407 GLY A C 1
ATOM 3317 O O . GLY A 1 407 ? 7.236 -2.554 -28.822 1.00 65.81 407 GLY A O 1
ATOM 3318 N N . MET A 1 408 ? 7.384 -2.211 -26.590 1.00 77.69 408 MET A N 1
ATOM 3319 C CA . MET A 1 408 ? 8.845 -2.272 -26.511 1.00 77.69 408 MET A CA 1
ATOM 3320 C C . MET A 1 408 ? 9.372 -3.645 -26.942 1.00 77.69 408 MET A C 1
ATOM 3322 O O . MET A 1 408 ? 8.756 -4.690 -26.697 1.00 77.69 408 MET A O 1
ATOM 3326 N N . ILE A 1 409 ? 10.525 -3.642 -27.604 1.00 81.00 409 ILE A N 1
ATOM 3327 C CA . ILE A 1 409 ? 11.257 -4.870 -27.908 1.00 81.00 409 ILE A CA 1
ATOM 3328 C C . ILE A 1 409 ? 11.990 -5.357 -26.657 1.00 81.00 409 ILE A C 1
ATOM 3330 O O . ILE A 1 409 ? 12.594 -4.572 -25.930 1.00 81.00 409 ILE A O 1
ATOM 3334 N N . TYR A 1 410 ? 11.984 -6.666 -26.431 1.00 82.88 410 TYR A N 1
ATOM 3335 C CA . TYR A 1 410 ? 12.646 -7.281 -25.286 1.00 82.88 410 TYR A CA 1
ATOM 3336 C C . TYR A 1 410 ? 13.475 -8.493 -25.704 1.00 82.88 410 TYR A C 1
ATOM 3338 O O . TYR A 1 410 ? 13.264 -9.110 -26.756 1.00 82.88 410 TYR A O 1
ATOM 3346 N N . LEU A 1 411 ? 14.446 -8.840 -24.863 1.00 90.56 411 LEU A N 1
ATOM 3347 C CA . LEU A 1 411 ? 15.359 -9.948 -25.096 1.00 90.56 411 LEU A CA 1
ATOM 3348 C C . LEU A 1 411 ? 14.823 -11.223 -24.441 1.00 90.56 411 LEU A C 1
ATOM 3350 O O . LEU A 1 411 ? 14.761 -11.332 -23.218 1.00 90.56 411 LEU A O 1
ATOM 3354 N N . ALA A 1 412 ? 14.523 -12.242 -25.245 1.00 87.25 412 ALA A N 1
ATOM 3355 C CA . ALA A 1 412 ? 14.213 -13.567 -24.728 1.00 87.25 412 ALA A CA 1
ATOM 3356 C C . ALA A 1 412 ? 15.491 -14.414 -24.610 1.00 87.25 412 ALA A C 1
ATOM 3358 O O . ALA A 1 412 ? 16.318 -14.497 -25.530 1.00 87.25 412 ALA A O 1
ATOM 3359 N N . LYS A 1 413 ? 15.645 -15.059 -23.451 1.00 87.00 413 LYS A N 1
ATOM 3360 C CA . LYS A 1 413 ? 16.804 -15.889 -23.111 1.00 87.00 413 LYS A CA 1
ATOM 3361 C C . LYS A 1 413 ? 16.409 -17.360 -22.996 1.00 87.00 413 LYS A C 1
ATOM 3363 O O . LYS A 1 413 ? 15.337 -17.677 -22.494 1.00 87.00 413 LYS A O 1
ATOM 3368 N N . GLN A 1 414 ? 17.315 -18.255 -23.380 1.00 83.62 414 GLN A N 1
ATOM 3369 C CA . GLN A 1 414 ? 17.236 -19.691 -23.092 1.00 83.62 414 GLN A CA 1
ATOM 3370 C C . GLN A 1 414 ? 18.517 -20.092 -22.365 1.00 83.62 414 GLN A C 1
ATOM 3372 O O . GLN A 1 414 ? 19.615 -19.794 -22.835 1.00 83.62 414 GLN A O 1
ATOM 3377 N N . ASN A 1 415 ? 18.393 -20.726 -21.195 1.00 80.00 415 ASN A N 1
ATOM 3378 C CA . ASN A 1 415 ? 19.530 -21.062 -20.325 1.00 80.00 415 ASN A CA 1
ATOM 3379 C C . ASN A 1 415 ? 20.465 -19.861 -20.080 1.00 80.00 415 ASN A C 1
ATOM 3381 O O . ASN A 1 415 ? 21.680 -19.967 -20.242 1.00 80.00 415 ASN A O 1
ATOM 3385 N N . LEU A 1 416 ? 19.880 -18.698 -19.757 1.00 77.06 416 LEU A N 1
ATOM 3386 C CA . LEU A 1 416 ? 20.565 -17.413 -19.531 1.00 77.06 416 LEU A CA 1
ATOM 3387 C C . LEU A 1 416 ? 21.297 -16.818 -20.750 1.00 77.06 416 LEU A C 1
ATOM 3389 O O . LEU A 1 416 ? 21.857 -15.727 -20.644 1.00 77.06 416 LEU A O 1
ATOM 3393 N N . LYS A 1 417 ? 21.265 -17.470 -21.917 1.00 83.19 417 LYS A N 1
ATOM 3394 C CA . LYS A 1 417 ? 21.875 -16.955 -23.147 1.00 83.19 417 LYS A CA 1
ATOM 3395 C C . LYS A 1 417 ? 20.852 -16.177 -23.980 1.00 83.19 417 LYS A C 1
ATOM 3397 O O . LYS A 1 417 ? 19.717 -16.637 -24.097 1.00 83.19 417 LYS A O 1
ATOM 3402 N N . PRO A 1 418 ? 21.230 -15.028 -24.569 1.00 86.12 418 PRO A N 1
ATOM 3403 C CA . PRO A 1 418 ? 20.374 -14.287 -25.493 1.00 86.12 418 PRO A CA 1
ATOM 3404 C C . PRO A 1 418 ? 20.084 -15.131 -26.738 1.00 86.12 418 PRO A C 1
ATOM 3406 O O . PRO A 1 418 ? 21.018 -15.570 -27.409 1.00 86.12 418 PRO A O 1
ATOM 3409 N N . VAL A 1 419 ? 18.805 -15.355 -27.042 1.00 88.81 419 VAL A N 1
ATOM 3410 C CA . VAL A 1 419 ? 18.377 -16.192 -28.178 1.00 88.81 419 VAL A CA 1
ATOM 3411 C C . VAL A 1 419 ? 17.734 -15.345 -29.260 1.00 88.81 419 VAL A C 1
ATOM 3413 O O . VAL A 1 419 ? 18.071 -15.475 -30.434 1.00 88.81 419 VAL A O 1
ATOM 3416 N N . ILE A 1 420 ? 16.799 -14.486 -28.865 1.00 91.88 420 ILE A N 1
ATOM 3417 C CA . ILE A 1 420 ? 15.935 -13.767 -29.793 1.00 91.88 420 ILE A CA 1
ATOM 3418 C C . ILE A 1 420 ? 15.505 -12.441 -29.176 1.00 91.88 420 ILE A C 1
ATOM 3420 O O . ILE A 1 420 ? 15.264 -12.364 -27.971 1.00 91.88 420 ILE A O 1
ATOM 3424 N N . VAL A 1 421 ? 15.406 -11.404 -30.000 1.00 92.06 421 VAL A N 1
ATOM 3425 C CA . VAL A 1 421 ? 14.740 -10.148 -29.629 1.00 92.06 421 VAL A CA 1
ATOM 3426 C C . VAL A 1 421 ? 13.366 -10.147 -30.261 1.00 92.06 421 VAL A C 1
ATOM 3428 O O . VAL A 1 421 ? 13.240 -10.435 -31.450 1.00 92.06 421 VAL A O 1
ATOM 3431 N N . ARG A 1 422 ? 12.331 -9.864 -29.474 1.00 89.25 422 ARG A N 1
ATOM 3432 C CA . ARG A 1 422 ? 10.954 -9.893 -29.962 1.00 89.25 422 ARG A CA 1
ATOM 3433 C C . ARG A 1 422 ? 10.084 -8.831 -29.309 1.00 89.25 422 ARG A C 1
ATOM 3435 O O . ARG A 1 422 ? 10.446 -8.287 -28.273 1.00 89.25 422 ARG A O 1
ATOM 3442 N N . CYS A 1 423 ? 8.935 -8.561 -29.912 1.00 77.44 423 CYS A N 1
ATOM 3443 C CA . CYS A 1 423 ? 7.860 -7.789 -29.293 1.00 77.44 423 CYS A CA 1
ATOM 3444 C C . CYS A 1 423 ? 6.703 -8.706 -28.858 1.00 77.44 423 CYS A C 1
ATOM 3446 O O . CYS A 1 423 ? 6.685 -9.901 -29.164 1.00 77.44 423 CYS A O 1
ATOM 3448 N N . ASN A 1 424 ? 5.706 -8.141 -28.173 1.00 69.25 424 ASN A N 1
ATOM 3449 C CA . ASN A 1 424 ? 4.542 -8.891 -27.686 1.00 69.25 424 ASN A CA 1
ATOM 3450 C C . ASN A 1 424 ? 3.641 -9.436 -28.805 1.00 69.25 424 ASN A C 1
ATOM 3452 O O . ASN A 1 424 ? 3.070 -10.510 -28.642 1.00 69.25 424 ASN A O 1
ATOM 3456 N N . CYS A 1 425 ? 3.531 -8.743 -29.945 1.00 64.38 425 CYS A N 1
ATOM 3457 C CA . CYS A 1 425 ? 2.714 -9.210 -31.073 1.00 64.38 425 CYS A CA 1
ATOM 3458 C C . CYS A 1 425 ? 3.453 -10.165 -32.026 1.00 64.38 425 CYS A C 1
ATOM 3460 O O . CYS A 1 425 ? 2.849 -10.676 -32.964 1.00 64.38 425 CYS A O 1
ATOM 3462 N N . GLY A 1 426 ? 4.756 -10.388 -31.825 1.00 76.50 426 GLY A N 1
ATOM 3463 C CA . GLY A 1 426 ? 5.576 -11.266 -32.664 1.00 76.50 426 GLY A CA 1
ATOM 3464 C C . GLY A 1 426 ? 6.001 -10.690 -34.020 1.00 76.50 426 GLY A C 1
ATOM 3465 O O . GLY A 1 426 ? 6.797 -11.328 -34.701 1.00 76.50 426 GLY A O 1
ATOM 3466 N N . ASN A 1 427 ? 5.543 -9.490 -34.403 1.00 77.06 427 ASN A N 1
ATOM 3467 C CA . ASN A 1 427 ? 5.945 -8.851 -35.664 1.00 77.06 427 ASN A CA 1
ATOM 3468 C C . ASN A 1 427 ? 7.446 -8.512 -35.698 1.00 77.06 427 ASN A C 1
ATOM 3470 O O . ASN A 1 427 ? 8.103 -8.641 -36.725 1.00 77.06 427 ASN A O 1
ATOM 3474 N N . VAL A 1 428 ? 8.008 -8.109 -34.555 1.00 85.25 428 VAL A N 1
ATOM 3475 C CA . VAL A 1 428 ? 9.460 -8.049 -34.366 1.00 85.25 428 VAL A CA 1
ATOM 3476 C C . VAL A 1 428 ? 9.904 -9.387 -33.792 1.00 85.25 428 VAL A C 1
ATOM 3478 O O . VAL A 1 428 ? 9.472 -9.763 -32.702 1.00 85.25 428 VAL A O 1
ATOM 3481 N N . SER A 1 429 ? 10.763 -10.097 -34.524 1.00 89.25 429 SER A N 1
ATOM 3482 C CA . SER A 1 429 ? 11.318 -11.391 -34.125 1.00 89.25 429 SER A CA 1
ATOM 3483 C C . SER A 1 429 ? 12.694 -11.603 -34.768 1.00 89.25 429 SER A C 1
ATOM 3485 O O . SER A 1 429 ? 12.818 -12.133 -35.871 1.00 89.25 429 SER A O 1
ATOM 3487 N N . TRP A 1 430 ? 13.750 -11.169 -34.082 1.00 92.75 430 TRP A N 1
ATOM 3488 C CA . TRP A 1 430 ? 15.130 -11.209 -34.568 1.00 92.75 430 TRP A CA 1
ATOM 3489 C C . TRP A 1 430 ? 15.912 -12.330 -33.897 1.00 92.75 430 TRP A C 1
ATOM 3491 O O . TRP A 1 430 ? 16.325 -12.210 -32.740 1.00 92.75 430 TRP A O 1
ATOM 3501 N N . ASN A 1 431 ? 16.134 -13.422 -34.630 1.00 90.19 431 ASN A N 1
ATOM 3502 C CA . ASN A 1 431 ? 16.987 -14.510 -34.163 1.00 90.19 431 ASN A CA 1
ATOM 3503 C C . ASN A 1 431 ? 18.434 -14.013 -34.007 1.00 90.19 431 ASN A C 1
ATOM 3505 O O . ASN A 1 431 ? 18.987 -13.400 -34.917 1.00 90.19 431 ASN A O 1
ATOM 3509 N N . LEU A 1 432 ? 19.049 -14.273 -32.853 1.00 90.50 432 LEU A N 1
ATOM 3510 C CA . LEU A 1 432 ? 20.432 -13.886 -32.559 1.00 90.50 432 LEU A CA 1
ATOM 3511 C C . LEU A 1 432 ? 21.408 -15.069 -32.630 1.00 90.50 432 LEU A C 1
ATOM 3513 O O . LEU A 1 432 ? 22.622 -14.869 -32.550 1.00 90.50 432 LEU A O 1
ATOM 3517 N N . ILE A 1 433 ? 20.904 -16.297 -32.785 1.00 89.75 433 ILE A N 1
ATOM 3518 C CA . ILE A 1 433 ? 21.705 -17.523 -32.813 1.00 89.75 433 ILE A CA 1
ATOM 3519 C C . ILE A 1 433 ? 22.053 -17.885 -34.254 1.00 89.75 433 ILE A C 1
ATOM 3521 O O . ILE A 1 433 ? 21.179 -17.972 -35.114 1.00 89.75 433 ILE A O 1
ATOM 3525 N N . LYS A 1 434 ? 23.335 -18.129 -34.531 1.00 87.94 434 LYS A N 1
ATOM 3526 C CA . LYS A 1 434 ? 23.788 -18.668 -35.822 1.00 87.94 434 LYS A CA 1
ATOM 3527 C C . LYS A 1 434 ? 23.467 -20.157 -35.922 1.00 87.94 434 LYS A C 1
ATOM 3529 O O . LYS A 1 434 ? 23.398 -20.837 -34.902 1.00 87.94 434 LYS A O 1
ATOM 3534 N N . LYS A 1 435 ? 23.306 -20.667 -37.139 1.00 82.25 435 LYS A N 1
ATOM 3535 C CA . LYS A 1 435 ? 23.150 -22.101 -37.385 1.00 82.25 435 LYS A CA 1
ATOM 3536 C C . LYS A 1 435 ? 24.391 -22.813 -36.839 1.00 82.25 435 LYS A C 1
ATOM 3538 O O . LYS A 1 435 ? 25.511 -22.484 -37.226 1.00 82.25 435 LYS A O 1
ATOM 3543 N N . ASN A 1 436 ? 24.199 -23.725 -35.886 1.00 71.31 436 ASN A N 1
ATOM 3544 C CA . ASN A 1 436 ? 25.274 -24.627 -35.486 1.00 71.31 436 ASN A CA 1
ATOM 3545 C C . ASN A 1 436 ? 25.535 -25.548 -36.683 1.00 71.31 436 ASN A C 1
ATOM 3547 O O . ASN A 1 436 ? 24.597 -26.198 -37.148 1.00 71.31 436 ASN A O 1
ATOM 3551 N N . ASN A 1 437 ? 26.767 -25.540 -37.194 1.00 52.88 437 ASN A N 1
ATOM 3552 C CA . ASN A 1 437 ? 27.219 -26.539 -38.164 1.00 52.88 437 ASN A CA 1
ATOM 3553 C C . ASN A 1 437 ? 27.278 -27.924 -37.528 1.00 52.88 437 ASN A C 1
ATOM 3555 O O . ASN A 1 437 ? 27.711 -28.001 -36.352 1.00 52.88 437 ASN A O 1
#

Sequence (437 aa):
CLRLQKLRDLLSDVLNKYIESQFSQEMIQKMLAPDNIAESLQNILSIIKKRVPKTSPEQYAWDNLTRLEEDLKIYENAQNKNLLAKINFEKADLLSNSFQQAKDNILINLYEEIRDRFVELYKILHGNDENNFSAKLEPEKAGLKMEVDFHGYGTHPPHALHSEGHQDSMGICLYLTLAEKVHGDLIDLVILDDVVMSIDAEHRRGICNILKECFPNKQFFITTHDKTWTNQLKFERVLDSKEIIEFYNWNISTGPLYMDFEVDIWEPIEKDLEKNDVPSAASRLRRGLEQFFGSICNDLCIPVIYKLNGRYELGDFLIPAMNEYRSIIKKGKASARSWDNEELLDSLENIDSTRGQIYGRTHAEQWTLNANVHYNNWANFSVNDLHPVVEAFQDLCLLFLCPSCGGMIYLAKQNLKPVIVRCNCGNVSWNLIKKNN

Radius of gyration: 47.13 Å; chains: 1; bounding box: 84×93×130 Å

Organism: NCBI:txid412755